Protein AF-0000000081711780 (afdb_homodimer)

Secondary structure (DSSP, 8-state):
-HHHHHHHHHHHHHHHHHHHHHHTTHHHHHHHHHHHHTTHHHHHHHH-S-EEHHHHHHHS---GGGHHHHHHHHHHHHHTTSEEEEE-STT--PEEEEE-HHHHTT-TT-TT--HHHHHHHTSHHHHGGGGGHHHHHHSS-SSHHHHHHSS-HHHHHHH-HHHHHHHHHHHHHHHHHHHHHHHHH-GGGGTT-SEEEEET-TT-HHHHHHHHH-TT-EEEEEE-HHHHTT---BTTEEEEE--TTT-----SEEEEES-GGGS-HHHHHHHHHHHHHHHHTS-SS-EEEEEEEEET---SSHHHHHHHHHHHHHHHHHHSS---EEHHHHHHHHHHTT--EEEEEEEETTEEEEEEE-/-HHHHHHHHHHHHHHHHHHHHHHTTHHHHHHHHHHHHTTHHHHHHHH-S-EEHHHHHHHS---GGGHHHHHHHHHHHHHTTSEEEEE-STT--PEEEEE-HHHHTT-TT-TT--HHHHHHHTSHHHHGGGGGHHHHHHSS-SSHHHHHHSS-HHHHHHH-HHHHHHHHHHHHHHHHHHHHHHHHH-HHHHTT-SEEEEET-TT-HHHHHHHHH-TT-EEEEEE-HHHHTT---BTTEEEEE--TTT-----SEEEEES-GGGS-HHHHHHHHHHHHHHHHTS-SS-EEEEEEEEET---SSHHHHHHHHHHHHHHHHHHSS---EEHHHHHHHHHHTT--EEEEEEEETTEEEEEEE-

Solvent-accessible surface area (backbone atoms only — not comparable to full-atom values): 36441 Å² total; per-residue (Å²): 110,69,65,58,50,52,49,48,47,50,50,52,36,51,22,50,50,53,51,50,36,43,53,47,29,33,52,55,21,42,50,53,51,30,39,58,72,61,39,49,62,47,53,35,54,72,62,77,44,64,34,39,58,72,58,51,55,71,70,39,89,52,27,79,90,40,55,80,52,50,59,59,57,48,50,51,37,35,72,74,50,40,30,43,78,39,80,59,58,91,91,50,95,53,51,10,34,36,68,30,76,41,36,48,36,51,23,84,83,35,89,51,19,38,43,45,33,52,53,35,60,67,29,65,87,59,48,55,17,54,79,33,43,48,58,33,39,51,45,88,53,85,21,13,28,21,64,65,72,73,40,48,52,69,59,44,35,73,75,30,66,66,55,35,50,40,47,48,46,12,54,37,22,49,29,46,40,50,44,55,44,40,56,70,75,43,42,72,77,58,59,82,37,57,25,35,30,28,45,66,32,53,90,22,46,47,46,51,52,46,28,68,76,32,72,76,26,36,26,32,26,31,21,46,49,81,61,40,55,90,62,79,60,58,97,38,34,42,65,46,61,46,47,58,81,77,51,45,77,70,22,18,25,36,36,32,59,74,44,62,41,51,34,34,70,71,56,36,26,50,36,45,35,28,47,50,59,12,18,71,73,23,79,89,63,37,33,38,39,34,39,40,54,43,49,92,62,73,85,64,76,47,62,64,46,49,49,34,52,48,47,50,27,51,48,20,44,40,48,29,60,14,39,67,36,34,63,69,55,48,50,50,44,46,45,72,33,63,35,72,46,71,49,80,46,74,77,56,56,69,25,22,41,32,41,35,31,101,109,67,65,60,50,51,50,49,48,50,50,52,36,49,22,49,50,54,52,49,34,44,55,48,31,34,53,54,20,41,49,52,51,31,40,57,72,61,39,48,62,48,54,35,54,71,61,76,44,66,35,38,57,70,59,50,55,71,70,40,88,50,26,77,90,42,56,81,53,50,60,61,56,49,50,50,38,35,72,74,51,40,28,43,78,40,81,61,56,93,89,50,96,54,50,9,34,36,68,30,77,41,36,48,34,52,23,83,83,37,90,50,20,40,42,45,31,50,54,37,60,67,29,65,86,58,47,54,19,54,78,34,42,49,58,31,41,50,44,88,53,86,22,13,29,22,64,65,71,75,40,48,52,68,58,44,33,74,74,29,66,67,56,34,49,40,46,49,46,13,54,38,23,49,28,46,40,50,42,55,46,38,58,71,74,43,42,73,78,58,58,81,36,56,24,35,30,27,45,66,31,54,89,23,46,45,46,50,54,46,29,69,75,32,72,75,26,36,23,33,27,30,21,46,50,82,61,38,55,90,62,77,59,56,97,37,32,40,67,45,61,44,48,59,81,76,50,47,78,71,20,18,26,37,37,33,58,72,44,61,42,52,34,36,70,70,56,37,27,51,36,46,34,28,48,51,58,12,18,72,71,22,81,90,61,36,33,38,38,34,38,40,53,43,50,92,60,75,88,62,74,47,62,62,46,50,49,34,51,49,47,51,26,52,48,20,43,39,48,28,61,14,39,68,35,35,62,69,55,46,49,51,44,44,46,72,34,64,34,72,45,72,48,81,45,74,78,55,58,69,24,21,41,34,42,35,31,101

Foldseek 3Di:
DVVVVVVVVVVVVVVVVVVVCVVCVVVLLVLVLVCLVQCQQVVLVVVVDQAWLVRSLVVTPDDPVCSVVVVVSVVSCCVVQQWPWDDDDPVDPIIGIHGGPVVLLCHPPPLLRLVLLSVLCPDCLNVVLVVCQVVVVVDDDLFSSCVRPVDAQVVCLVVDVVSVVSVLVNVLSNLLNLLVQCCVPPVVLCPPWQEEEEAQCFLPNNVVSCCVSPVSYQYEYEEACVRPPPRDADPRYYYDHDDLLVADAATQEYEAEPHQQQADLVSLLSSLLRQVVRNVVDDDRHKYKYKFAAAPPDPPPPPVLNVVQVVVQVSSRRRGNGGHHHPVSVVVSLVSSPFDDKDWACRRRRIIIMITHD/DVVVVVVVVVVVVVVVVVVVCVVCVVVLLVLVLVCLVQCQQVVLVVVVDQAWLVRSLVVTPDDPVCSVVVVVSVVSCCVVQQWDWDDDDPVDPIIGIHGDPVVLLCHPPPLLRLVLLSVLCPDCLNCVLVVCQVVVVVDDDLFSSCVRPVDAQVVCLVVDVVSVVSVLVNVLSNLLNLLVQCCVPPVVLCPPWQEEEEAQCFLCNNVVSCCVSPVSYQYEYEEACVRPPPRDADPRYYYDHDDLLVADAATQEYEAEPHQQQADLVSLLSSLLRQVVRNVVDDDRHKYKYKFAAAPPAPPPPPVLNVVQVVVQVSSRRRGNGGHHHPVSVVCSLVSSPFDDKDWACRRRRIIIMITHD

Nearest PDB structures (foldseek):
  6cig-assembly1_A  TM=9.370E-01  e=4.027E-40  Medicago sativa
  2qyo-assembly1_B  TM=8.401E-01  e=4.987E-39  unclassified
  1zg3-assembly1_A  TM=7.848E-01  e=2.239E-39  Medicago truncatula
  6i6k-assembly1_B  TM=8.991E-01  e=1.580E-31  Papaver somniferum
  8j3i-assembly1_A-2  TM=8.833E-01  e=1.928E-29  Coptis chinensis

Sequence (716 aa):
METQIEEYSAKLLQAQTHIWNHSLSFINSMSLKCAIDLGILDTIHKYAQPMPLSQLVNSLQIHPSKTNCIYRLMRILTHYGFLSQKNIIENESEVGYLITDSSALLLKENPLSVTPFLQAMLDPIMTKPWYQLPTWFKNDDVTSFNTTHGMTFWGYANNDPKLNNLFNDGMASDARLIASVVIEKCKGVFNNLASLVDVGGGTGTMAQTFAKSFPQLECTVFDLPHVVAGLQGSQNLNYVGGDMFKSIPPAEGILLKWILHDWNDEECVKILKNCKEAITSEGENRKVIIIDIVMGNEKGDSNESIETQLLFDMLMMALLTGKERNEKEWAKLIYSAGFSDYKITPVLGVRSLIEVFPMETQIEEYSAKLLQAQTHIWNHSLSFINSMSLKCAIDLGILDTIHKYAQPMPLSQLVNSLQIHPSKTNCIYRLMRILTHYGFLSQKNIIENESEVGYLITDSSALLLKENPLSVTPFLQAMLDPIMTKPWYQLPTWFKNDDVTSFNTTHGMTFWGYANNDPKLNNLFNDGMASDARLIASVVIEKCKGVFNNLASLVDVGGGTGTMAQTFAKSFPQLECTVFDLPHVVAGLQGSQNLNYVGGDMFKSIPPAEGILLKWILHDWNDEECVKILKNCKEAITSEGENRKVIIIDIVMGNEKGDSNESIETQLLFDMLMMALLTGKERNEKEWAKLIYSAGFSDYKITPVLGVRSLIEVFP

Organism: Abrus precatorius (NCBI:txid3816)

InterPro domains:
  IPR001077 O-methyltransferase, C-terminal domain [PF00891] (130-340)
  IPR012967 Caffeic acid 3-O-methyltransferase-like, dimerisation domain [PF08100] (20-108)
  IPR016461 O-methyltransferase-like [PIRSF005739] (7-358)
  IPR016461 O-methyltransferase-like [PS51683] (20-358)
  IPR016461 O-methyltransferase-like [PTHR11746] (13-343)
  IPR029063 S-adenosyl-L-methionine-dependent methyltransferase superfamily [G3DSA:3.40.50.150] (107-358)
  IPR029063 S-adenosyl-L-methionine-dependent methyltransferase superfamily [SSF53335] (111-356)
  IPR036388 Winged helix-like DNA-binding domain superfamily [G3DSA:1.10.10.10] (2-106)
  IPR036390 Winged helix DNA-binding domain superfamily [SSF46785] (8-110)

Radius of gyration: 28.45 Å; Cα contacts (8 Å, |Δi|>4): 1371; chains: 2; bounding box: 62×90×64 Å

Structure (mmCIF, N/CA/C/O backbone):
data_AF-0000000081711780-model_v1
#
loop_
_entity.id
_entity.type
_entity.pdbx_description
1 polymer 'isoflavone 7-O-methyltransferase'
#
loop_
_atom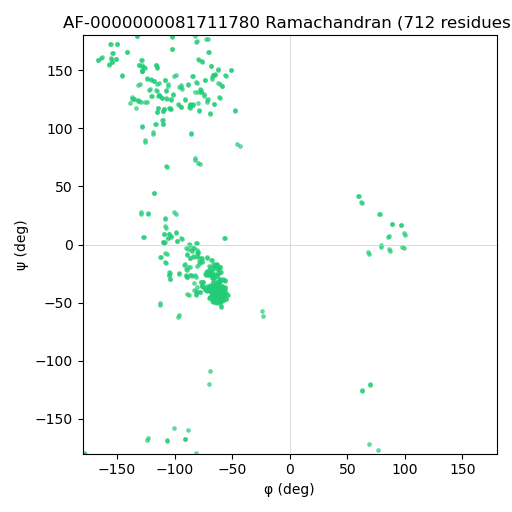_site.group_PDB
_atom_site.id
_atom_site.type_symbol
_atom_site.label_atom_id
_atom_site.label_alt_id
_atom_site.label_comp_id
_atom_site.label_asym_id
_atom_site.label_entity_id
_atom_site.label_seq_id
_atom_site.pdbx_PDB_ins_code
_atom_site.Cartn_x
_atom_site.Cartn_y
_atom_site.Cartn_z
_atom_site.occupancy
_atom_site.B_iso_or_equiv
_atom_site.auth_seq_id
_atom_site.auth_comp_id
_atom_site.auth_asym_id
_atom_site.auth_atom_id
_atom_site.pdbx_PDB_model_num
ATOM 1 N N . MET A 1 1 ? 20.875 -33.25 8.453 1 58.03 1 MET A N 1
ATOM 2 C CA . MET A 1 1 ? 20.875 -32.812 7.059 1 58.03 1 MET A CA 1
ATOM 3 C C . MET A 1 1 ? 19.469 -32.469 6.594 1 58.03 1 MET A C 1
ATOM 5 O O . MET A 1 1 ? 19.234 -31.375 6.055 1 58.03 1 MET A O 1
ATOM 9 N N . GLU A 1 2 ? 18.516 -33.312 6.938 1 63.09 2 GLU A N 1
ATOM 10 C CA . GLU A 1 2 ? 17.109 -33.094 6.594 1 63.09 2 GLU A CA 1
ATOM 11 C C . GLU A 1 2 ? 16.531 -31.891 7.336 1 63.09 2 GLU A C 1
ATOM 13 O O . GLU A 1 2 ? 15.797 -31.094 6.754 1 63.09 2 GLU A O 1
ATOM 18 N N . THR A 1 3 ? 16.953 -31.656 8.594 1 68.44 3 THR A N 1
ATOM 19 C CA . THR A 1 3 ? 16.438 -30.562 9.414 1 68.44 3 THR A CA 1
ATOM 20 C C . THR A 1 3 ? 16.922 -29.219 8.898 1 68.44 3 THR A C 1
ATOM 22 O O . THR A 1 3 ? 16.188 -28.234 8.883 1 68.44 3 THR A O 1
ATOM 25 N N . GLN A 1 4 ? 18.172 -29.266 8.43 1 74.44 4 GLN A N 1
ATOM 26 C CA . GLN A 1 4 ? 18.75 -28.031 7.914 1 74.44 4 GLN A CA 1
ATOM 27 C C . GLN A 1 4 ? 18.094 -27.625 6.598 1 74.44 4 GLN A C 1
ATOM 29 O O . GLN A 1 4 ? 17.859 -26.438 6.359 1 74.44 4 GLN A O 1
ATOM 34 N N . ILE A 1 5 ? 17.828 -28.625 5.867 1 73.94 5 ILE A N 1
ATOM 35 C CA . ILE A 1 5 ? 17.188 -28.375 4.578 1 73.94 5 ILE A CA 1
ATOM 36 C C . ILE A 1 5 ? 15.766 -27.859 4.801 1 73.94 5 ILE A C 1
ATOM 38 O O . ILE A 1 5 ? 15.336 -26.906 4.141 1 73.94 5 ILE A O 1
ATOM 42 N N . GLU A 1 6 ? 15.086 -28.438 5.746 1 77.94 6 GLU A N 1
ATOM 43 C CA . GLU A 1 6 ? 13.727 -28.016 6.066 1 77.94 6 GLU A CA 1
ATOM 44 C C . GLU A 1 6 ? 13.703 -26.578 6.578 1 77.94 6 GLU A C 1
ATOM 46 O O . GLU A 1 6 ? 12.805 -25.812 6.227 1 77.94 6 GLU A O 1
ATOM 51 N N . GLU A 1 7 ? 14.68 -26.344 7.309 1 83.81 7 GLU A N 1
ATOM 52 C CA . GLU A 1 7 ? 14.773 -24.984 7.859 1 83.81 7 GLU A CA 1
ATOM 53 C C . GLU A 1 7 ? 15.062 -23.969 6.766 1 83.81 7 GLU A C 1
ATOM 55 O O . GLU A 1 7 ? 14.516 -22.859 6.785 1 83.81 7 GLU A O 1
ATOM 60 N N . TYR A 1 8 ? 15.859 -24.422 5.844 1 87.88 8 TYR A N 1
ATOM 61 C CA . TYR A 1 8 ? 16.219 -23.531 4.75 1 87.88 8 TYR A CA 1
ATOM 62 C C . TYR A 1 8 ? 15 -23.219 3.885 1 87.88 8 TYR A C 1
ATOM 64 O O . TYR A 1 8 ? 14.734 -22.062 3.568 1 87.88 8 TYR A O 1
ATOM 72 N N . SER A 1 9 ? 14.25 -24.219 3.564 1 89.88 9 SER A N 1
ATOM 73 C CA . SER A 1 9 ? 13.055 -24.031 2.75 1 89.88 9 SER A CA 1
ATOM 74 C C . SER A 1 9 ? 12.031 -23.172 3.463 1 89.88 9 SER A C 1
ATOM 76 O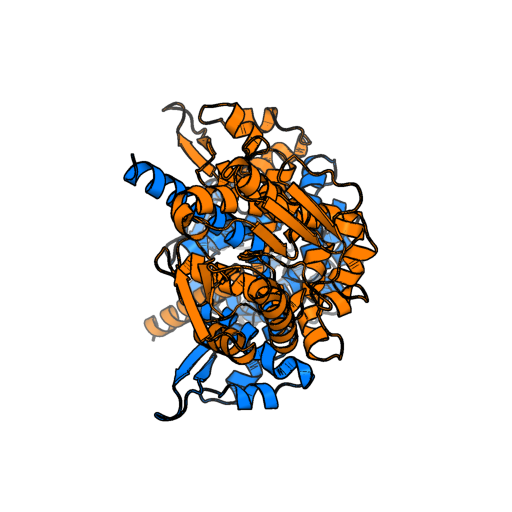 O . SER A 1 9 ? 11.375 -22.328 2.836 1 89.88 9 SER A O 1
ATOM 78 N N . ALA A 1 10 ? 11.953 -23.406 4.699 1 89.38 10 ALA A N 1
ATOM 79 C CA . ALA A 1 10 ? 11.008 -22.609 5.488 1 89.38 10 ALA A CA 1
ATOM 80 C C . ALA A 1 10 ? 11.398 -21.141 5.48 1 89.38 10 ALA A C 1
ATOM 82 O O . ALA A 1 10 ? 10.539 -20.266 5.371 1 89.38 10 ALA A O 1
ATOM 83 N N . LYS A 1 11 ? 12.664 -20.906 5.578 1 91.25 11 LYS A N 1
ATOM 84 C CA . LYS A 1 11 ? 13.164 -19.547 5.566 1 91.25 11 LYS A CA 1
ATOM 85 C C . LYS A 1 11 ? 12.938 -18.891 4.207 1 91.25 11 LYS A C 1
ATOM 87 O O . LYS A 1 11 ? 12.586 -17.703 4.133 1 91.25 11 LYS A O 1
ATOM 92 N N . LEU A 1 12 ? 13.109 -19.641 3.158 1 93.19 12 LEU A N 1
ATOM 93 C CA . LEU A 1 12 ? 12.891 -19.141 1.805 1 93.19 12 LEU A CA 1
ATOM 94 C C . LEU A 1 12 ? 11.43 -18.75 1.601 1 93.19 12 LEU A C 1
ATOM 96 O O . LEU A 1 12 ? 11.133 -17.688 1.048 1 93.19 12 LEU A O 1
ATOM 100 N N . LEU A 1 13 ? 10.586 -19.609 2.072 1 93.5 13 LEU A N 1
ATOM 101 C CA . LEU A 1 13 ? 9.156 -19.375 1.898 1 93.5 13 LEU A CA 1
ATOM 102 C C . LEU A 1 13 ? 8.695 -18.188 2.732 1 93.5 13 LEU A C 1
ATOM 104 O O . LEU A 1 13 ? 7.859 -17.406 2.283 1 93.5 13 LEU A O 1
ATOM 108 N N . GLN A 1 14 ? 9.242 -18.109 3.885 1 93.62 14 GLN A N 1
ATOM 109 C CA . GLN A 1 14 ? 8.922 -16.969 4.73 1 93.62 14 GLN A CA 1
ATOM 110 C C . GLN A 1 14 ? 9.398 -15.664 4.098 1 93.62 14 GLN A C 1
ATOM 112 O O . GLN A 1 14 ? 8.688 -14.656 4.121 1 93.62 14 GLN A O 1
ATOM 117 N N . ALA A 1 15 ? 10.594 -15.656 3.561 1 95.75 15 ALA A N 1
ATOM 118 C CA . ALA A 1 15 ? 11.141 -14.492 2.883 1 95.75 15 ALA A CA 1
ATOM 119 C C . ALA A 1 15 ? 10.281 -14.094 1.685 1 95.75 15 ALA A C 1
ATOM 121 O O . ALA A 1 15 ? 10 -12.914 1.48 1 95.75 15 ALA A O 1
ATOM 122 N N . GLN A 1 16 ? 9.891 -15.062 0.944 1 96 16 GLN A N 1
ATOM 123 C CA . GLN A 1 16 ? 9.039 -14.797 -0.214 1 96 16 GLN A CA 1
ATOM 124 C C . GLN A 1 16 ? 7.711 -14.188 0.208 1 96 16 GLN A C 1
ATOM 126 O O . GLN A 1 16 ? 7.242 -13.219 -0.404 1 96 16 GLN A O 1
ATOM 131 N N . THR A 1 17 ? 7.109 -14.742 1.25 1 95.5 17 THR A N 1
ATOM 132 C CA . THR A 1 17 ? 5.848 -14.227 1.761 1 95.5 17 THR A CA 1
ATOM 133 C C . THR A 1 17 ? 6 -12.766 2.193 1 95.5 17 THR A C 1
ATOM 135 O O . THR A 1 17 ? 5.145 -11.93 1.89 1 95.5 17 THR A O 1
ATOM 138 N N . HIS A 1 18 ? 7.059 -12.492 2.861 1 97 18 HIS A N 1
ATOM 139 C CA . HIS A 1 18 ? 7.348 -11.133 3.316 1 97 18 HIS A CA 1
ATOM 140 C C . HIS A 1 18 ? 7.441 -10.172 2.141 1 97 18 HIS A C 1
ATOM 142 O O . HIS A 1 18 ? 6.859 -9.086 2.18 1 97 18 HIS A O 1
ATOM 148 N N . ILE A 1 19 ? 8.109 -10.547 1.086 1 97.62 19 ILE A N 1
ATOM 149 C CA . ILE A 1 19 ? 8.289 -9.711 -0.098 1 97.62 19 ILE A CA 1
ATOM 150 C C . ILE A 1 19 ? 6.945 -9.492 -0.785 1 97.62 19 ILE A C 1
ATOM 152 O O . ILE A 1 19 ? 6.602 -8.367 -1.144 1 97.62 19 ILE A O 1
ATOM 156 N N . TRP A 1 20 ? 6.148 -10.57 -0.91 1 97.12 20 TRP A N 1
ATOM 157 C CA . TRP A 1 20 ? 4.844 -10.453 -1.551 1 97.12 20 TRP A CA 1
ATOM 158 C C . TRP A 1 20 ? 3.928 -9.531 -0.759 1 97.12 20 TRP A C 1
ATOM 160 O O . TRP A 1 20 ? 3.238 -8.688 -1.338 1 97.12 20 TRP A O 1
ATOM 170 N N . ASN A 1 21 ? 3.967 -9.711 0.53 1 97.25 21 ASN A N 1
ATOM 171 C CA . ASN A 1 21 ? 3.119 -8.906 1.399 1 97.25 21 ASN A CA 1
ATOM 172 C C . ASN A 1 21 ? 3.387 -7.414 1.216 1 97.25 21 ASN A C 1
ATOM 174 O O . ASN A 1 21 ? 2.457 -6.633 1.014 1 97.25 21 ASN A O 1
ATOM 178 N N . HIS A 1 22 ? 4.613 -7.027 1.217 1 97.44 22 HIS A N 1
ATOM 179 C CA . HIS A 1 22 ? 4.977 -5.617 1.123 1 97.44 22 HIS A CA 1
ATOM 180 C C . HIS A 1 22 ? 4.84 -5.105 -0.307 1 97.44 22 HIS A C 1
ATOM 182 O O . HIS A 1 22 ? 4.473 -3.949 -0.523 1 97.44 22 HIS A O 1
ATOM 188 N N . SER A 1 23 ? 5.074 -5.949 -1.299 1 97.62 23 SER A N 1
ATOM 189 C CA . SER A 1 23 ? 4.891 -5.562 -2.693 1 97.62 23 SER A CA 1
ATOM 190 C C . SER A 1 23 ? 3.426 -5.281 -3.002 1 97.62 23 SER A C 1
ATOM 192 O O . SER A 1 23 ? 3.107 -4.34 -3.734 1 97.62 23 SER A O 1
ATOM 194 N N . LEU A 1 24 ? 2.533 -6.078 -2.385 1 98.19 24 LEU A N 1
ATOM 195 C CA . LEU A 1 24 ? 1.116 -6 -2.723 1 98.19 24 LEU A CA 1
ATOM 196 C C . LEU A 1 24 ? 0.361 -5.148 -1.706 1 98.19 24 LEU A C 1
ATOM 198 O O . LEU A 1 24 ? -0.865 -5.035 -1.775 1 98.19 24 LEU A O 1
ATOM 202 N N . SER A 1 25 ? 1.078 -4.457 -0.833 1 97.38 25 SER A N 1
ATOM 203 C CA . SER A 1 25 ? 0.438 -3.695 0.236 1 97.38 25 SER A CA 1
ATOM 204 C C . SER A 1 25 ? -0.374 -2.531 -0.323 1 97.38 25 SER A C 1
ATOM 206 O O . SER A 1 25 ? -1.298 -2.043 0.331 1 97.38 25 SER A O 1
ATOM 208 N N . PHE A 1 26 ? -0.079 -2.088 -1.583 1 98.12 26 PHE A N 1
ATOM 209 C CA . PHE A 1 26 ? -0.833 -0.998 -2.191 1 98.12 26 PHE A CA 1
ATOM 210 C C . PHE A 1 26 ? -2.297 -1.384 -2.367 1 98.12 26 PHE A C 1
ATOM 212 O O . PHE A 1 26 ? -3.172 -0.517 -2.41 1 98.12 26 PHE A O 1
ATOM 219 N N . ILE A 1 27 ? -2.619 -2.648 -2.387 1 98.5 27 ILE A N 1
ATOM 220 C CA . ILE A 1 27 ? -3.979 -3.15 -2.559 1 98.5 27 ILE A CA 1
ATOM 221 C C . ILE A 1 27 ? -4.828 -2.768 -1.351 1 98.5 27 ILE A C 1
ATOM 223 O O . ILE A 1 27 ? -6.02 -2.473 -1.488 1 98.5 27 ILE A O 1
ATOM 227 N N . ASN A 1 28 ? -4.184 -2.703 -0.188 1 97.44 28 ASN A N 1
ATOM 228 C CA . ASN A 1 28 ? -4.887 -2.281 1.019 1 97.44 28 ASN A CA 1
ATOM 229 C C . ASN A 1 28 ? -5.434 -0.863 0.883 1 97.44 28 ASN A C 1
ATOM 231 O O . ASN A 1 28 ? -6.609 -0.618 1.146 1 97.44 28 ASN A O 1
ATOM 235 N N . SER A 1 29 ? -4.59 0.066 0.435 1 98.31 29 SER A N 1
ATOM 236 C CA . SER A 1 29 ? -4.996 1.454 0.241 1 98.31 29 SER A CA 1
ATOM 237 C C . SER A 1 29 ? -6.145 1.561 -0.757 1 98.31 29 SER A C 1
ATOM 239 O O . SER A 1 29 ? -7.129 2.258 -0.506 1 98.31 29 SER A O 1
ATOM 241 N N . MET A 1 30 ? -6.035 0.807 -1.811 1 98.25 30 MET A N 1
ATOM 242 C CA . MET A 1 30 ? -7.008 0.903 -2.895 1 98.25 30 MET A CA 1
ATOM 243 C C . MET A 1 30 ? -8.32 0.232 -2.506 1 98.25 30 MET A C 1
ATOM 245 O O . MET A 1 30 ? -9.398 0.672 -2.922 1 98.25 30 MET A O 1
ATOM 249 N N . SER A 1 31 ? -8.219 -0.826 -1.689 1 98.19 31 SER A N 1
ATOM 250 C CA . SER A 1 31 ? -9.422 -1.491 -1.202 1 98.19 31 SER A CA 1
ATOM 251 C C . SER A 1 31 ? -10.211 -0.587 -0.263 1 98.19 31 SER A C 1
ATOM 253 O O . SER A 1 31 ? -11.438 -0.525 -0.34 1 98.19 31 SER A O 1
ATOM 255 N N . LEU A 1 32 ? -9.508 0.085 0.59 1 98.25 32 LEU A N 1
ATOM 256 C CA . LEU A 1 32 ? -10.148 1.024 1.504 1 98.25 32 LEU A CA 1
ATOM 257 C C . LEU A 1 32 ? -10.836 2.148 0.735 1 98.25 32 LEU A C 1
ATOM 259 O O . LEU A 1 32 ? -11.984 2.49 1.02 1 98.25 32 LEU A O 1
ATOM 263 N N . LYS A 1 33 ? -10.148 2.676 -0.232 1 97.94 33 LYS A N 1
ATOM 264 C CA . LYS A 1 33 ? -10.719 3.721 -1.073 1 97.94 33 LYS A CA 1
ATOM 265 C C . LYS A 1 33 ? -11.984 3.229 -1.774 1 97.94 33 LYS A C 1
ATOM 267 O O . LYS A 1 33 ? -12.984 3.949 -1.847 1 97.94 33 LYS A O 1
ATOM 272 N N . CYS A 1 34 ? -11.938 2.043 -2.266 1 97.94 34 CYS A N 1
ATOM 273 C CA . CYS A 1 34 ? -13.078 1.463 -2.965 1 97.94 34 CYS A CA 1
ATOM 274 C C . CYS A 1 34 ? -14.289 1.356 -2.043 1 97.94 34 CYS A C 1
ATOM 276 O O . CYS A 1 34 ? -15.406 1.688 -2.438 1 97.94 34 CYS A O 1
ATOM 278 N N . ALA A 1 35 ? -14.078 0.896 -0.816 1 97.81 35 ALA A N 1
ATOM 279 C CA . ALA A 1 35 ? -15.156 0.734 0.152 1 97.81 35 ALA A CA 1
ATOM 280 C C . ALA A 1 35 ? -15.844 2.066 0.437 1 97.81 35 ALA A C 1
ATOM 282 O O . ALA A 1 35 ? -17.078 2.129 0.537 1 97.81 35 ALA A O 1
ATOM 283 N N . ILE A 1 36 ? -15.055 3.086 0.511 1 97.06 36 ILE A N 1
ATOM 284 C CA . ILE A 1 36 ? -15.57 4.426 0.78 1 97.06 36 ILE A CA 1
ATOM 285 C C . ILE A 1 36 ? -16.359 4.922 -0.424 1 97.06 36 ILE A C 1
ATOM 287 O O . ILE A 1 36 ? -17.484 5.422 -0.273 1 97.06 36 ILE A O 1
ATOM 291 N N . ASP A 1 37 ? -15.812 4.734 -1.602 1 96.69 37 ASP A N 1
ATOM 292 C CA . ASP A 1 37 ? -16.438 5.234 -2.826 1 96.69 37 ASP A CA 1
ATOM 293 C C . ASP A 1 37 ? -17.75 4.504 -3.111 1 96.69 37 ASP A C 1
ATOM 295 O O . ASP A 1 37 ? -18.672 5.078 -3.695 1 96.69 37 ASP A O 1
ATOM 299 N N . LEU A 1 38 ? -17.875 3.27 -2.641 1 97.31 38 LEU A N 1
ATOM 300 C CA . LEU A 1 38 ? -19.094 2.484 -2.855 1 97.31 38 LEU A CA 1
ATOM 301 C C . LEU A 1 38 ? -20.125 2.77 -1.771 1 97.31 38 LEU A C 1
ATOM 303 O O . LEU A 1 38 ? -21.25 2.299 -1.849 1 97.31 38 LEU A O 1
ATOM 307 N N . GLY A 1 39 ? -19.703 3.473 -0.694 1 97.19 39 GLY A N 1
ATOM 308 C CA . GLY A 1 39 ? -20.609 3.801 0.394 1 97.19 39 GLY A CA 1
ATOM 309 C C . GLY A 1 39 ? -20.859 2.637 1.333 1 97.19 39 GLY A C 1
ATOM 310 O O . GLY A 1 39 ? -21.891 2.586 2.006 1 97.19 39 GLY A O 1
ATOM 311 N N . ILE A 1 40 ? -19.953 1.724 1.438 1 97.88 40 ILE A N 1
ATOM 312 C CA . ILE A 1 40 ? -20.125 0.498 2.209 1 97.88 40 ILE A CA 1
ATOM 313 C C . ILE A 1 40 ? -20.219 0.833 3.695 1 97.88 40 ILE A C 1
ATOM 315 O O . ILE A 1 40 ? -21.141 0.388 4.379 1 97.88 40 ILE A O 1
ATOM 319 N N . LEU A 1 41 ? -19.297 1.628 4.199 1 97.88 41 LEU A N 1
ATOM 320 C CA . LEU A 1 41 ? -19.266 1.947 5.621 1 97.88 41 LEU A CA 1
ATOM 321 C C . LEU A 1 41 ? -20.516 2.705 6.043 1 97.88 41 LEU A C 1
ATOM 323 O O . LEU A 1 41 ? -21.109 2.406 7.082 1 97.88 41 LEU A O 1
ATOM 327 N N . ASP A 1 42 ? -20.938 3.639 5.188 1 98 42 ASP A N 1
ATOM 328 C CA . ASP A 1 42 ? -22.156 4.41 5.477 1 98 42 ASP A CA 1
ATOM 329 C C . ASP A 1 42 ? -23.375 3.508 5.512 1 98 42 ASP A C 1
ATOM 331 O O . ASP A 1 42 ? -24.25 3.664 6.375 1 98 42 ASP A O 1
ATOM 335 N N . THR A 1 43 ? -23.453 2.609 4.562 1 98 43 THR A N 1
ATOM 336 C CA . THR A 1 43 ? -24.594 1.692 4.465 1 98 43 THR A CA 1
ATOM 337 C C . THR A 1 43 ? -24.672 0.805 5.703 1 98 43 THR A C 1
ATOM 339 O O . THR A 1 43 ? -25.75 0.627 6.27 1 98 43 THR A O 1
ATOM 342 N N . ILE A 1 44 ? -23.578 0.284 6.125 1 97.69 44 ILE A N 1
ATOM 343 C CA . ILE A 1 44 ? -23.531 -0.586 7.297 1 97.69 44 ILE A CA 1
ATOM 344 C C . ILE A 1 44 ? -23.922 0.205 8.539 1 97.69 44 ILE A C 1
ATOM 346 O O . ILE A 1 44 ? -24.688 -0.276 9.375 1 97.69 44 ILE A O 1
ATOM 350 N N . HIS A 1 45 ? -23.375 1.395 8.656 1 97.06 45 HIS A N 1
ATOM 351 C CA . HIS A 1 45 ? -23.672 2.23 9.812 1 97.06 45 HIS A CA 1
ATOM 352 C C . HIS A 1 45 ? -25.156 2.537 9.922 1 97.06 45 HIS A C 1
ATOM 354 O O . HIS A 1 45 ? -25.719 2.516 11.016 1 97.06 45 HIS A O 1
ATOM 360 N N . LYS A 1 46 ? -25.781 2.807 8.844 1 96.38 46 LYS A N 1
ATOM 361 C CA . LYS A 1 46 ? -27.203 3.174 8.805 1 96.38 46 LYS A CA 1
ATOM 362 C C . LYS A 1 46 ? -28.078 1.997 9.203 1 96.38 46 LYS A C 1
ATOM 364 O O . LYS A 1 46 ? -29.172 2.189 9.758 1 96.38 46 LYS A O 1
ATOM 369 N N . TYR A 1 47 ? -27.656 0.82 8.977 1 94.75 47 TYR A N 1
ATOM 370 C CA . TYR A 1 47 ? -28.406 -0.376 9.32 1 94.75 47 TYR A CA 1
ATOM 371 C C . TYR A 1 47 ? -28.5 -0.556 10.828 1 94.75 47 TYR A C 1
ATOM 373 O O . TYR A 1 47 ? -29.406 -1.223 11.328 1 94.75 47 TYR A O 1
ATOM 381 N N . ALA A 1 48 ? -27.594 -0.023 11.711 1 88.31 48 ALA A N 1
ATOM 382 C CA . ALA A 1 48 ? -27.594 0.117 13.164 1 88.31 48 ALA A CA 1
ATOM 383 C C . ALA A 1 48 ? -27.484 -1.243 13.844 1 88.31 48 ALA A C 1
ATOM 385 O O . ALA A 1 48 ? -27.453 -1.327 15.078 1 88.31 48 ALA A O 1
ATOM 386 N N . GLN A 1 49 ? -27.531 -2.334 13.18 1 92.75 49 GLN A N 1
ATOM 387 C CA . GLN A 1 49 ? -27.281 -3.697 13.633 1 92.75 49 GLN A CA 1
ATOM 388 C C . GLN A 1 49 ? -26.297 -4.414 12.719 1 92.75 49 GLN A C 1
ATOM 390 O O . GLN A 1 49 ? -25.984 -3.926 11.633 1 92.75 49 GLN A O 1
ATOM 395 N N . PRO A 1 50 ? -25.688 -5.469 13.289 1 95.12 50 PRO A N 1
ATOM 396 C CA . PRO A 1 50 ? -24.844 -6.219 12.352 1 95.12 50 PRO A CA 1
ATOM 397 C C . PRO A 1 50 ? -25.562 -6.523 11.039 1 95.12 50 PRO A C 1
ATOM 399 O O . PRO A 1 50 ? -26.594 -7.211 11.031 1 95.12 50 PRO A O 1
ATOM 402 N N . MET A 1 51 ? -25.094 -5.984 10 1 96.19 51 MET A N 1
ATOM 403 C CA . MET A 1 51 ? -25.75 -6.082 8.703 1 96.19 51 MET A CA 1
ATOM 404 C C . MET A 1 51 ? -25.328 -7.348 7.965 1 96.19 51 MET A C 1
ATOM 406 O O . MET A 1 51 ? -24.141 -7.547 7.695 1 96.19 51 MET A O 1
ATOM 410 N N . PRO A 1 52 ? -26.266 -8.203 7.645 1 95.31 52 PRO A N 1
ATOM 411 C CA . PRO A 1 52 ? -25.906 -9.375 6.848 1 95.31 52 PRO A CA 1
ATOM 412 C C . PRO A 1 52 ? -25.375 -9.008 5.465 1 95.31 52 PRO A C 1
ATOM 414 O O . PRO A 1 52 ? -25.797 -8.008 4.879 1 95.31 52 PRO A O 1
ATOM 417 N N . LEU A 1 53 ? -24.5 -9.859 4.93 1 93.81 53 LEU A N 1
ATOM 418 C CA . LEU A 1 53 ? -23.891 -9.625 3.625 1 93.81 53 LEU A CA 1
ATOM 419 C C . LEU A 1 53 ? -24.969 -9.477 2.549 1 93.81 53 LEU A C 1
ATOM 421 O O . LEU A 1 53 ? -24.859 -8.609 1.678 1 93.81 53 LEU A O 1
ATOM 425 N N . SER A 1 54 ? -25.953 -10.32 2.607 1 93.12 54 SER A N 1
ATOM 426 C CA . SER A 1 54 ? -27.016 -10.281 1.608 1 93.12 54 SER A CA 1
ATOM 427 C C . SER A 1 54 ? -27.719 -8.93 1.606 1 93.12 54 SER A C 1
ATOM 429 O O . SER A 1 54 ? -28.031 -8.383 0.544 1 93.12 54 SER A O 1
ATOM 431 N N . GLN A 1 55 ? -27.953 -8.352 2.793 1 94.88 55 GLN A N 1
ATOM 432 C CA . GLN A 1 55 ? -28.609 -7.051 2.906 1 94.88 55 GLN A CA 1
ATOM 433 C C . GLN A 1 55 ? -27.688 -5.938 2.402 1 94.88 55 GLN A C 1
ATOM 435 O O . GLN A 1 55 ? -28.141 -4.992 1.759 1 94.88 55 GLN A O 1
ATOM 440 N N . LEU A 1 56 ? -26.438 -6.062 2.699 1 96.06 56 LEU A N 1
ATOM 441 C CA . LEU A 1 56 ? -25.469 -5.082 2.225 1 96.06 56 LEU A CA 1
ATOM 442 C C . LEU A 1 56 ? -25.453 -5.023 0.701 1 96.06 56 LEU A C 1
ATOM 444 O O . LEU A 1 56 ? -25.562 -3.947 0.114 1 96.06 56 LEU A O 1
ATOM 448 N N . VAL A 1 57 ? -25.359 -6.188 0.083 1 94.94 57 VAL A N 1
ATOM 449 C CA . VAL A 1 57 ? -25.281 -6.301 -1.37 1 94.94 57 VAL A CA 1
ATOM 450 C C . VAL A 1 57 ? -26.547 -5.695 -2.004 1 94.94 57 VAL A C 1
ATOM 452 O O . VAL A 1 57 ? -26.453 -4.977 -3.002 1 94.94 57 VAL A O 1
ATOM 455 N N . ASN A 1 58 ? -27.609 -5.895 -1.413 1 95.06 58 ASN A N 1
ATOM 456 C CA . ASN A 1 58 ? -28.891 -5.395 -1.928 1 95.06 58 ASN A CA 1
ATOM 457 C C . ASN A 1 58 ? -28.984 -3.879 -1.79 1 95.06 58 ASN A C 1
ATOM 459 O O . ASN A 1 58 ? -29.719 -3.229 -2.547 1 95.06 58 ASN A O 1
ATOM 463 N N . SER A 1 59 ? -28.281 -3.354 -0.85 1 96.06 59 SER A N 1
ATOM 464 C CA . SER A 1 59 ? -28.375 -1.928 -0.558 1 96.06 59 SER A CA 1
ATOM 465 C C . SER A 1 59 ? -27.422 -1.121 -1.426 1 96.06 59 SER A C 1
ATOM 467 O O . SER A 1 59 ? -27.578 0.093 -1.569 1 96.06 59 SER A O 1
ATOM 469 N N . LEU A 1 60 ? -26.422 -1.847 -1.964 1 95.69 60 LEU A N 1
ATOM 470 C CA . LEU A 1 60 ? -25.406 -1.157 -2.752 1 95.69 60 LEU A CA 1
ATOM 471 C C . LEU A 1 60 ? -25.812 -1.065 -4.215 1 95.69 60 LEU A C 1
ATOM 473 O O . LEU A 1 60 ? -26.469 -1.974 -4.738 1 95.69 60 LEU A O 1
ATOM 477 N N . GLN A 1 61 ? -25.641 0.004 -4.855 1 92.94 61 GLN A N 1
ATOM 478 C CA . GLN A 1 61 ? -25.891 0.158 -6.285 1 92.94 61 GLN A CA 1
ATOM 479 C C . GLN A 1 61 ? -24.75 -0.431 -7.105 1 92.94 61 GLN A C 1
ATOM 481 O O . GLN A 1 61 ? -24 0.304 -7.754 1 92.94 61 GLN A O 1
ATOM 486 N N . ILE A 1 62 ? -24.641 -1.749 -7.066 1 96.12 62 ILE A N 1
ATOM 487 C CA . ILE A 1 62 ? -23.594 -2.412 -7.828 1 96.12 62 ILE A CA 1
ATOM 488 C C . ILE A 1 62 ? -24.203 -3.301 -8.906 1 96.12 62 ILE A C 1
ATOM 490 O O . ILE A 1 62 ? -25.391 -3.639 -8.828 1 96.12 62 ILE A O 1
ATOM 494 N N . HIS A 1 63 ? -23.469 -3.533 -9.953 1 96.44 63 HIS A N 1
ATOM 495 C CA . HIS A 1 63 ? -23.922 -4.426 -11.008 1 96.44 63 HIS A CA 1
ATOM 496 C C . HIS A 1 63 ? -24.156 -5.836 -10.484 1 96.44 63 HIS A C 1
ATOM 498 O O . HIS A 1 63 ? -23.375 -6.348 -9.688 1 96.44 63 HIS A O 1
ATOM 504 N N . PRO A 1 64 ? -25.172 -6.492 -10.859 1 94.81 64 PRO A N 1
ATOM 505 C CA . PRO A 1 64 ? -25.547 -7.809 -10.336 1 94.81 64 PRO A CA 1
ATOM 506 C C . PRO A 1 64 ? -24.438 -8.844 -10.492 1 94.81 64 PRO A C 1
ATOM 508 O O . PRO A 1 64 ? -24.281 -9.719 -9.641 1 94.81 64 PRO A O 1
ATOM 511 N N . SER A 1 65 ? -23.672 -8.719 -11.5 1 94.12 65 SER A N 1
ATOM 512 C CA . SER A 1 65 ? -22.625 -9.703 -11.766 1 94.12 65 SER A CA 1
ATOM 513 C C . SER A 1 65 ? -21.484 -9.586 -10.75 1 94.12 65 SER A C 1
ATOM 515 O O . SER A 1 65 ? -20.625 -10.469 -10.664 1 94.12 65 SER A O 1
ATOM 517 N N . LYS A 1 66 ? -21.484 -8.484 -9.922 1 95.44 66 LYS A N 1
ATOM 518 C CA . LYS A 1 66 ? -20.375 -8.242 -9.008 1 95.44 66 LYS A CA 1
ATOM 519 C C . LYS A 1 66 ? -20.766 -8.547 -7.566 1 95.44 66 LYS A C 1
ATOM 521 O O . LYS A 1 66 ? -19.969 -8.383 -6.648 1 95.44 66 LYS A O 1
ATOM 526 N N . THR A 1 67 ? -21.922 -9.055 -7.387 1 93.19 67 THR A N 1
ATOM 527 C CA . THR A 1 67 ? -22.453 -9.281 -6.043 1 93.19 67 THR A CA 1
ATOM 528 C C . THR A 1 67 ? -21.531 -10.211 -5.254 1 93.19 67 THR A C 1
ATOM 530 O O . THR A 1 67 ? -21.281 -9.977 -4.07 1 93.19 67 THR A O 1
ATOM 533 N N . ASN A 1 68 ? -20.938 -11.172 -5.934 1 90.81 68 ASN A N 1
ATOM 534 C CA . ASN A 1 68 ? -20.125 -12.172 -5.262 1 90.81 68 ASN A CA 1
ATOM 535 C C . ASN A 1 68 ? -18.719 -11.633 -4.953 1 90.81 68 ASN A C 1
ATOM 537 O O . ASN A 1 68 ? -17.953 -12.258 -4.227 1 90.81 68 ASN A O 1
ATOM 541 N N . CYS A 1 69 ? -18.453 -10.469 -5.461 1 96.06 69 CYS A N 1
ATOM 542 C CA . CYS A 1 69 ? -17.125 -9.883 -5.25 1 96.06 69 CYS A CA 1
ATOM 543 C C . CYS A 1 69 ? -17.094 -9.023 -3.994 1 96.06 69 CYS A C 1
ATOM 545 O O . CYS A 1 69 ? -16.031 -8.742 -3.453 1 96.06 69 CYS A O 1
ATOM 547 N N . ILE A 1 70 ? -18.266 -8.633 -3.482 1 96.38 70 ILE A N 1
ATOM 548 C CA . ILE A 1 70 ? -18.359 -7.75 -2.324 1 96.38 70 ILE A CA 1
ATOM 549 C C . ILE A 1 70 ? -17.781 -8.453 -1.093 1 96.38 70 ILE A C 1
ATOM 551 O O . ILE A 1 70 ? -17.062 -7.848 -0.303 1 96.38 70 ILE A O 1
ATOM 555 N N . TYR A 1 71 ? -18.062 -9.719 -1.001 1 95.25 71 TYR A N 1
ATOM 556 C CA . TYR A 1 71 ? -17.578 -10.484 0.147 1 95.25 71 TYR A CA 1
ATOM 557 C C . TYR A 1 71 ? -16.062 -10.414 0.254 1 95.25 71 TYR A C 1
ATOM 559 O O . TYR A 1 71 ? -15.516 -10.359 1.356 1 95.25 71 TYR A O 1
ATOM 567 N N . ARG A 1 72 ? -15.352 -10.43 -0.858 1 96.69 72 ARG A N 1
ATOM 568 C CA . ARG A 1 72 ? -13.891 -10.406 -0.895 1 96.69 72 ARG A CA 1
ATOM 569 C C . ARG A 1 72 ? -13.352 -9.062 -0.419 1 96.69 72 ARG A C 1
ATOM 571 O O . ARG A 1 72 ? -12.352 -9.008 0.3 1 96.69 72 ARG A O 1
ATOM 578 N N . LEU A 1 73 ? -14.031 -7.984 -0.828 1 97.38 73 LEU A N 1
ATOM 579 C CA . LEU A 1 73 ? -13.711 -6.656 -0.312 1 97.38 73 LEU A CA 1
ATOM 580 C C . LEU A 1 73 ? -13.961 -6.582 1.19 1 97.38 73 LEU A C 1
ATOM 582 O O . LEU A 1 73 ? -13.141 -6.043 1.935 1 97.38 73 LEU A O 1
ATOM 586 N N . MET A 1 74 ? -15.047 -7.223 1.656 1 97.06 74 MET A N 1
ATOM 587 C CA . MET A 1 74 ? -15.406 -7.203 3.07 1 97.06 74 MET A CA 1
ATOM 588 C C . MET A 1 74 ? -14.375 -7.953 3.904 1 97.06 74 MET A C 1
ATOM 590 O O . MET A 1 74 ? -14.047 -7.539 5.02 1 97.06 74 MET A O 1
ATOM 594 N N . ARG A 1 75 ? -13.828 -9.016 3.365 1 95.69 75 ARG A N 1
ATOM 595 C CA . ARG A 1 75 ? -12.852 -9.82 4.086 1 95.69 75 ARG A CA 1
ATOM 596 C C . ARG A 1 75 ? -11.586 -9.016 4.371 1 95.69 75 ARG A C 1
ATOM 598 O O . ARG A 1 75 ? -11.047 -9.07 5.48 1 95.69 75 ARG A O 1
ATOM 605 N N . ILE A 1 76 ? -11.109 -8.297 3.385 1 96.38 76 ILE A N 1
ATOM 606 C CA . ILE A 1 76 ? -9.875 -7.547 3.564 1 96.38 76 ILE A CA 1
ATOM 607 C C . ILE A 1 76 ? -10.117 -6.383 4.523 1 96.38 76 ILE A C 1
ATOM 609 O O . ILE A 1 76 ? -9.258 -6.066 5.352 1 96.38 76 ILE A O 1
ATOM 613 N N . LEU A 1 77 ? -11.289 -5.715 4.457 1 97.88 77 LEU A N 1
ATOM 614 C CA . LEU A 1 77 ? -11.625 -4.621 5.363 1 97.88 77 LEU A CA 1
ATOM 615 C C . LEU A 1 77 ? -11.734 -5.117 6.801 1 97.88 77 LEU A C 1
ATOM 617 O O . LEU A 1 77 ? -11.359 -4.406 7.738 1 97.88 77 LEU A O 1
ATOM 621 N N . THR A 1 78 ? -12.273 -6.344 6.938 1 97.12 78 THR A N 1
ATOM 622 C CA . THR A 1 78 ? -12.367 -6.961 8.258 1 97.12 78 THR A CA 1
ATOM 623 C C . THR A 1 78 ? -10.984 -7.281 8.805 1 97.12 78 THR A C 1
ATOM 625 O O . THR A 1 78 ? -10.695 -7.023 9.977 1 97.12 78 THR A O 1
ATOM 628 N N . HIS A 1 79 ? -10.164 -7.809 7.93 1 96.31 79 HIS A N 1
ATOM 629 C CA . HIS A 1 79 ? -8.812 -8.156 8.344 1 96.31 79 HIS A CA 1
ATOM 630 C C . HIS A 1 79 ? -8.047 -6.93 8.836 1 96.31 79 HIS A C 1
ATOM 632 O O . HIS A 1 79 ? -7.32 -7.008 9.828 1 96.31 79 HIS A O 1
ATOM 638 N N . TYR A 1 80 ? -8.227 -5.789 8.188 1 96.38 80 TYR A N 1
ATOM 639 C CA . TYR A 1 80 ? -7.473 -4.586 8.531 1 96.38 80 TYR A CA 1
ATOM 640 C C . TYR A 1 80 ? -8.172 -3.801 9.633 1 96.38 80 TYR A C 1
ATOM 642 O O . TYR A 1 80 ? -7.738 -2.705 10 1 96.38 80 TYR A O 1
ATOM 650 N N . GLY A 1 81 ? -9.289 -4.273 10.125 1 97 81 GLY A N 1
ATOM 651 C CA . GLY A 1 81 ? -9.898 -3.715 11.32 1 97 81 GLY A CA 1
ATOM 652 C C . GLY A 1 81 ? -10.859 -2.574 11.023 1 97 81 GLY A C 1
ATOM 653 O O . GLY A 1 81 ? -11.188 -1.788 11.914 1 97 81 GLY A O 1
ATOM 654 N N . PHE A 1 82 ? -11.32 -2.439 9.797 1 98 82 PHE A N 1
ATOM 655 C CA . PHE A 1 82 ? -12.281 -1.396 9.469 1 98 82 PHE A CA 1
ATOM 656 C C . PHE A 1 82 ? -13.711 -1.905 9.641 1 98 82 PHE A C 1
ATOM 658 O O . PHE A 1 82 ? -14.648 -1.112 9.734 1 98 82 PHE A O 1
ATOM 665 N N . LEU A 1 83 ? -13.859 -3.23 9.609 1 98 83 LEU A N 1
ATOM 666 C CA . LEU A 1 83 ? -15.133 -3.891 9.883 1 98 83 LEU A CA 1
ATOM 667 C C . LEU A 1 83 ? -14.961 -4.984 10.938 1 98 83 LEU A C 1
ATOM 669 O O . LEU A 1 83 ? -13.867 -5.535 11.094 1 98 83 LEU A O 1
ATOM 673 N N . SER A 1 84 ? -15.953 -5.211 11.672 1 96.56 84 SER A N 1
ATOM 674 C CA . SER A 1 84 ? -16.047 -6.375 12.547 1 96.56 84 SER A CA 1
ATOM 675 C C . SER A 1 84 ? -17.172 -7.301 12.125 1 96.56 84 SER A C 1
ATOM 677 O O . SER A 1 84 ? -18.109 -6.879 11.43 1 96.56 84 SER A O 1
ATOM 679 N N . GLN A 1 85 ? -16.969 -8.523 12.438 1 93.44 85 GLN A N 1
ATOM 680 C CA . GLN A 1 85 ? -17.953 -9.531 12.078 1 93.44 85 GLN A CA 1
ATOM 681 C C . GLN A 1 85 ? -18.609 -10.125 13.32 1 93.44 85 GLN A C 1
ATOM 683 O O . GLN A 1 85 ? -17.953 -10.32 14.344 1 93.44 85 GLN A O 1
ATOM 688 N N . LYS A 1 86 ? -19.938 -10.328 13.211 1 89.81 86 LYS A N 1
ATOM 689 C CA . LYS A 1 86 ? -20.719 -11.016 14.242 1 89.81 86 LYS A CA 1
ATOM 690 C C . LYS A 1 86 ? -21.609 -12.086 13.625 1 89.81 86 LYS A C 1
ATOM 692 O O . LYS A 1 86 ? -22.172 -11.891 12.539 1 89.81 86 LYS A O 1
ATOM 697 N N . ASN A 1 87 ? -21.562 -13.172 14.359 1 83.44 87 ASN A N 1
ATOM 698 C CA . ASN A 1 87 ? -22.516 -14.195 13.914 1 83.44 87 ASN A CA 1
ATOM 699 C C . ASN A 1 87 ? -23.953 -13.766 14.18 1 83.44 87 ASN A C 1
ATOM 701 O O . ASN A 1 87 ? -24.266 -13.258 15.258 1 83.44 87 ASN A O 1
ATOM 705 N N . ILE A 1 88 ? -24.672 -13.539 13.359 1 76.12 88 ILE A N 1
ATOM 706 C CA . ILE A 1 88 ? -26.062 -13.188 13.602 1 76.12 88 ILE A CA 1
ATOM 707 C C . ILE A 1 88 ? -26.828 -14.406 14.102 1 76.12 88 ILE A C 1
ATOM 709 O O . ILE A 1 88 ? -27.406 -14.391 15.195 1 76.12 88 ILE A O 1
ATOM 713 N N . ILE A 1 89 ? -27.953 -15.008 13.469 1 59.38 89 ILE A N 1
ATOM 714 C CA . ILE A 1 89 ? -28.828 -16.047 14 1 59.38 89 ILE A CA 1
ATOM 715 C C . ILE A 1 89 ? -28.078 -17.375 14.039 1 59.38 89 ILE A C 1
ATOM 717 O O . ILE A 1 89 ? -27.328 -17.703 13.109 1 59.38 89 ILE A O 1
ATOM 721 N N . GLU A 1 90 ? -28.062 -17.984 15.297 1 54.03 90 GLU A N 1
ATOM 722 C CA . GLU A 1 90 ? -27.469 -19.281 15.656 1 54.03 90 GLU A CA 1
ATOM 723 C C . GLU A 1 90 ? -27.344 -20.188 14.438 1 54.03 90 GLU A C 1
ATOM 725 O O . GLU A 1 90 ? -26.328 -20.859 14.258 1 54.03 90 GLU A O 1
ATOM 730 N N . ASN A 1 91 ? -28.359 -20.531 13.82 1 48.91 91 ASN A N 1
ATOM 731 C CA . ASN A 1 91 ? -28.391 -21.656 12.898 1 48.91 91 ASN A CA 1
ATOM 732 C C . ASN A 1 91 ? -28 -21.234 11.484 1 48.91 91 ASN A C 1
ATOM 734 O O . ASN A 1 91 ? -28 -22.062 10.562 1 48.91 91 ASN A O 1
ATOM 738 N N . GLU A 1 92 ? -27.781 -19.875 11.312 1 56.69 92 GLU A N 1
ATOM 739 C CA . GLU A 1 92 ? -27.516 -19.531 9.914 1 56.69 92 GLU A CA 1
ATOM 740 C C . GLU A 1 92 ? -26.094 -19.016 9.734 1 56.69 92 GLU A C 1
ATOM 742 O O . GLU A 1 92 ? -25.5 -18.469 10.664 1 56.69 92 GLU A O 1
ATOM 747 N N . SER A 1 93 ? -25.219 -19.547 8.773 1 64.06 93 SER A N 1
ATOM 748 C CA . SER A 1 93 ? -23.859 -19.391 8.266 1 64.06 93 SER A CA 1
ATOM 749 C C . SER A 1 93 ? -23.609 -17.953 7.816 1 64.06 93 SER A C 1
ATOM 751 O O . SER A 1 93 ? -22.531 -17.641 7.297 1 64.06 93 SER A O 1
ATOM 753 N N . GLU A 1 94 ? -24.656 -17.094 8.102 1 79.12 94 GLU A N 1
ATOM 754 C CA . GLU A 1 94 ? -24.391 -15.766 7.543 1 79.12 94 GLU A CA 1
ATOM 755 C C . GLU A 1 94 ? -23.75 -14.844 8.578 1 79.12 94 GLU A C 1
ATOM 757 O O . GLU A 1 94 ? -24.125 -14.859 9.75 1 79.12 94 GLU A O 1
ATOM 762 N N . VAL A 1 95 ? -22.781 -14.148 8.219 1 87.25 95 VAL A N 1
ATOM 763 C CA . VAL A 1 95 ? -22.047 -13.219 9.07 1 87.25 95 VAL A CA 1
ATOM 764 C C . VAL A 1 95 ? -22.594 -11.805 8.883 1 87.25 95 VAL A C 1
ATOM 766 O O . VAL A 1 95 ? -23.078 -11.453 7.801 1 87.25 95 VAL A O 1
ATOM 769 N N . GLY A 1 96 ? -22.781 -11.086 10.039 1 94.5 96 GLY A N 1
ATOM 770 C CA . GLY A 1 96 ? -23.125 -9.672 10.008 1 94.5 96 GLY A CA 1
ATOM 771 C C . GLY A 1 96 ? -21.938 -8.758 10.211 1 94.5 96 GLY A C 1
ATOM 772 O O . GLY A 1 96 ? -21.016 -9.078 10.961 1 94.5 96 GLY A O 1
ATOM 773 N N . TYR A 1 97 ? -21.984 -7.605 9.531 1 97.12 97 TYR A N 1
ATOM 774 C CA . TYR A 1 97 ? -20.875 -6.664 9.586 1 97.12 97 TYR A CA 1
ATOM 775 C C . TYR A 1 97 ? -21.25 -5.43 10.398 1 97.12 97 TYR A C 1
ATOM 777 O O . TYR A 1 97 ? -22.391 -4.961 10.344 1 97.12 97 TYR A O 1
ATOM 785 N N . LEU A 1 98 ? -20.312 -4.949 11.156 1 97.44 98 LEU A N 1
ATOM 786 C CA . LEU A 1 98 ? -20.391 -3.686 11.883 1 97.44 98 LEU A CA 1
ATOM 787 C C . LEU A 1 98 ? -19.172 -2.816 11.602 1 97.44 98 LEU A C 1
ATOM 789 O O . LEU A 1 98 ? -18.078 -3.334 11.336 1 97.44 98 LEU A O 1
ATOM 793 N N . ILE A 1 99 ? -19.359 -1.518 11.648 1 96.75 99 ILE A N 1
ATOM 794 C CA . ILE A 1 99 ? -18.219 -0.629 11.516 1 96.75 99 ILE A CA 1
ATOM 795 C C . ILE A 1 99 ? -17.438 -0.606 12.828 1 96.75 99 ILE A C 1
ATOM 797 O O . ILE A 1 99 ? -17.953 -0.993 13.875 1 96.75 99 ILE A O 1
ATOM 801 N N . THR A 1 100 ? -16.203 -0.256 12.781 1 96.69 100 THR A N 1
ATOM 802 C CA . THR A 1 100 ? -15.328 -0.12 13.945 1 96.69 100 THR A CA 1
ATOM 803 C C . THR A 1 100 ? -15.148 1.35 14.32 1 96.69 100 THR A C 1
ATOM 805 O O . THR A 1 100 ? -15.648 2.236 13.617 1 96.69 100 THR A O 1
ATOM 808 N N . ASP A 1 101 ? -14.383 1.593 15.398 1 92.69 101 ASP A N 1
ATOM 809 C CA . ASP A 1 101 ? -14.078 2.961 15.805 1 92.69 101 ASP A CA 1
ATOM 810 C C . ASP A 1 101 ? -13.289 3.691 14.727 1 92.69 101 ASP A C 1
ATOM 812 O O . ASP A 1 101 ? -13.523 4.875 14.469 1 92.69 101 ASP A O 1
ATOM 816 N N . SER A 1 102 ? -12.43 2.963 14.117 1 94.44 102 SER A N 1
ATOM 817 C CA . SER A 1 102 ? -11.633 3.584 13.062 1 94.44 102 SER A CA 1
ATOM 818 C C . SER A 1 102 ? -12.492 3.963 11.867 1 94.44 102 SER A C 1
ATOM 820 O O . SER A 1 102 ? -12.391 5.074 11.344 1 94.44 102 SER A O 1
ATOM 822 N N . SER A 1 103 ? -13.359 3.07 11.492 1 96.56 103 SER A N 1
ATOM 823 C CA . SER A 1 103 ? -14.141 3.332 10.289 1 96.56 103 SER A CA 1
ATOM 824 C C . SER A 1 103 ? -15.25 4.344 10.555 1 96.56 103 SER A C 1
ATOM 826 O O . SER A 1 103 ? -15.828 4.898 9.625 1 96.56 103 SER A O 1
ATOM 828 N N . ALA A 1 104 ? -15.531 4.578 11.852 1 97 104 ALA A N 1
ATOM 829 C CA . ALA A 1 104 ? -16.484 5.637 12.18 1 97 104 ALA A CA 1
ATOM 830 C C . ALA A 1 104 ? -15.984 6.992 11.68 1 97 104 ALA A C 1
ATOM 832 O O . ALA A 1 104 ? -16.781 7.855 11.305 1 97 104 ALA A O 1
ATOM 833 N N . LEU A 1 105 ? -14.703 7.191 11.602 1 97.5 105 LEU A N 1
ATOM 834 C CA . LEU A 1 105 ? -14.102 8.445 11.164 1 97.5 105 LEU A CA 1
ATOM 835 C C . LEU A 1 105 ? -14.086 8.531 9.641 1 97.5 105 LEU A C 1
ATOM 837 O O . LEU A 1 105 ? -13.656 9.539 9.07 1 97.5 105 LEU A O 1
ATOM 841 N N . LEU A 1 106 ? -14.617 7.504 8.992 1 98.25 106 LEU A N 1
ATOM 842 C CA . LEU A 1 106 ? -14.672 7.508 7.535 1 98.25 106 LEU A CA 1
ATOM 843 C C . LEU A 1 106 ? -16.109 7.656 7.047 1 98.25 106 LEU A C 1
ATOM 845 O O . LEU A 1 106 ? -16.359 7.652 5.84 1 98.25 106 LEU A O 1
ATOM 849 N N . LEU A 1 107 ? -17.031 7.797 7.984 1 97.81 107 LEU A N 1
ATOM 850 C CA . LEU A 1 107 ? -18.422 8 7.637 1 97.81 107 LEU A CA 1
ATOM 851 C C . LEU A 1 107 ? -18.656 9.414 7.113 1 97.81 107 LEU A C 1
ATOM 853 O O . LEU A 1 107 ? -18.109 10.375 7.66 1 97.81 107 LEU A O 1
ATOM 857 N N . LYS A 1 108 ? -19.469 9.531 6.152 1 94.38 108 LYS A N 1
ATOM 858 C CA . LYS A 1 108 ? -19.75 10.812 5.508 1 94.38 108 LYS A CA 1
ATOM 859 C C . LYS A 1 108 ? -20.391 11.789 6.488 1 94.38 108 LYS A C 1
ATOM 861 O O . LYS A 1 108 ? -20.078 12.984 6.469 1 94.38 108 LYS A O 1
ATOM 866 N N . GLU A 1 109 ? -21.203 11.328 7.297 1 94.19 109 GLU A N 1
ATOM 867 C CA . GLU A 1 109 ? -21.984 12.211 8.172 1 94.19 109 GLU A CA 1
ATOM 868 C C . GLU A 1 109 ? -21.234 12.484 9.477 1 94.19 109 GLU A C 1
ATOM 870 O O . GLU A 1 109 ? -21.688 13.273 10.305 1 94.19 109 GLU A O 1
ATOM 875 N N . ASN A 1 110 ? -20.172 11.797 9.711 1 96.5 110 ASN A N 1
ATOM 876 C CA . ASN A 1 110 ? -19.375 12.094 10.891 1 96.5 110 ASN A CA 1
ATOM 877 C C . ASN A 1 110 ? -18.734 13.477 10.805 1 96.5 110 ASN A C 1
ATOM 879 O O . ASN A 1 110 ? -18 13.766 9.859 1 96.5 110 ASN A O 1
ATOM 883 N N . PRO A 1 111 ? -19.031 14.312 11.734 1 95.12 111 PRO A N 1
ATOM 884 C CA . PRO A 1 111 ? -18.469 15.672 11.68 1 95.12 111 PRO A CA 1
ATOM 885 C C . PRO A 1 111 ? -16.953 15.688 11.711 1 95.12 111 PRO A C 1
ATOM 887 O O . PRO A 1 111 ? -16.328 16.656 11.281 1 95.12 111 PRO A O 1
ATOM 890 N N . LEU A 1 112 ? -16.344 14.641 12.148 1 95.94 112 LEU A N 1
ATOM 891 C CA . LEU A 1 112 ? -14.891 14.562 12.242 1 95.94 112 LEU A CA 1
ATOM 892 C C . LEU A 1 112 ? -14.336 13.609 11.18 1 95.94 112 LEU A C 1
ATOM 894 O O . LEU A 1 112 ? -13.219 13.102 11.328 1 95.94 112 LEU A O 1
ATOM 898 N N . SER A 1 113 ? -15.125 13.414 10.117 1 97.38 113 SER A N 1
ATOM 899 C CA . SER A 1 113 ? -14.719 12.5 9.055 1 97.38 113 SER A CA 1
ATOM 900 C C . SER A 1 113 ? -13.391 12.922 8.438 1 97.38 113 SER A C 1
ATOM 902 O O . SER A 1 113 ? -13.18 14.102 8.156 1 97.38 113 SER A O 1
ATOM 904 N N . VAL A 1 114 ? -12.531 11.914 8.227 1 97.06 114 VAL A N 1
ATOM 905 C CA . VAL A 1 114 ? -11.258 12.188 7.574 1 97.06 114 VAL A CA 1
ATOM 906 C C . VAL A 1 114 ? -11.266 11.609 6.16 1 97.06 114 VAL A C 1
ATOM 908 O O . VAL A 1 114 ? -10.219 11.477 5.531 1 97.06 114 VAL A O 1
ATOM 911 N N . THR A 1 115 ? -12.414 11.258 5.605 1 97.56 115 THR A N 1
ATOM 912 C CA . THR A 1 115 ? -12.586 10.695 4.27 1 97.56 115 THR A CA 1
ATOM 913 C C . THR A 1 115 ? -11.969 11.609 3.215 1 97.56 115 THR A C 1
ATOM 915 O O . THR A 1 115 ? -11.25 11.148 2.328 1 97.56 115 THR A O 1
ATOM 918 N N . PRO A 1 116 ? -12.156 12.945 3.316 1 97.06 116 PRO A N 1
ATOM 919 C CA . PRO A 1 116 ? -11.578 13.805 2.277 1 97.06 116 PRO A CA 1
ATOM 920 C C . PRO A 1 116 ? -10.055 13.703 2.211 1 97.06 116 PRO A C 1
ATOM 922 O O . PRO A 1 116 ? -9.477 13.805 1.128 1 97.06 116 PRO A O 1
ATOM 925 N N . PHE A 1 117 ? -9.438 13.539 3.391 1 97.06 117 PHE A N 1
ATOM 926 C CA . PHE A 1 117 ? -7.984 13.383 3.395 1 97.06 117 PHE A CA 1
ATOM 927 C C . PHE A 1 117 ? -7.574 12.141 2.609 1 97.06 117 PHE A C 1
ATOM 929 O O . PHE A 1 117 ? -6.672 12.203 1.77 1 97.06 117 PHE A O 1
ATOM 936 N N . LEU A 1 118 ? -8.227 11.031 2.889 1 96.81 118 LEU A N 1
ATOM 937 C CA . LEU A 1 118 ? -7.953 9.773 2.207 1 96.81 118 LEU A CA 1
ATOM 938 C C . LEU A 1 118 ? -8.164 9.906 0.704 1 96.81 118 LEU A C 1
ATOM 940 O O . LEU A 1 118 ? -7.332 9.461 -0.089 1 96.81 118 LEU A O 1
ATOM 944 N N . GLN A 1 119 ? -9.227 10.547 0.323 1 96.25 119 GLN A N 1
ATOM 945 C CA . GLN A 1 119 ? -9.539 10.727 -1.09 1 96.25 119 GLN A CA 1
ATOM 946 C C . GLN A 1 119 ? -8.477 11.57 -1.789 1 96.25 119 GLN A C 1
ATOM 948 O O . GLN A 1 119 ? -8.094 11.273 -2.924 1 96.25 119 GLN A O 1
ATOM 953 N N . ALA A 1 120 ? -7.98 12.539 -1.108 1 96.69 120 ALA A N 1
ATOM 954 C CA . ALA A 1 120 ? -6.941 13.391 -1.681 1 96.69 120 ALA A CA 1
ATOM 955 C C . ALA A 1 120 ? -5.641 12.617 -1.876 1 96.69 120 ALA A C 1
ATOM 957 O O . ALA A 1 120 ? -5.055 12.641 -2.961 1 96.69 120 ALA A O 1
ATOM 958 N N . MET A 1 121 ? -5.25 11.875 -0.861 1 97.19 121 MET A N 1
ATOM 959 C CA . MET A 1 121 ? -3.949 11.211 -0.874 1 97.19 121 MET A CA 1
ATOM 960 C C . MET A 1 121 ? -3.928 10.078 -1.894 1 97.19 121 MET A C 1
ATOM 962 O O . MET A 1 121 ? -2.869 9.734 -2.424 1 97.19 121 MET A O 1
ATOM 966 N N . LEU A 1 122 ? -5.109 9.508 -2.205 1 97.38 122 LEU A N 1
ATOM 967 C CA . LEU A 1 122 ? -5.152 8.336 -3.076 1 97.38 122 LEU A CA 1
ATOM 968 C C . LEU A 1 122 ? -5.602 8.727 -4.484 1 97.38 122 LEU A C 1
ATOM 970 O O . LEU A 1 122 ? -5.836 7.855 -5.324 1 97.38 122 LEU A O 1
ATOM 974 N N . ASP A 1 123 ? -5.73 10.055 -4.711 1 97 123 ASP A N 1
ATOM 975 C CA . ASP A 1 123 ? -5.996 10.516 -6.07 1 97 123 ASP A CA 1
ATOM 976 C C . ASP A 1 123 ? -4.805 10.242 -6.984 1 97 123 ASP A C 1
ATOM 978 O O . ASP A 1 123 ? -3.652 10.383 -6.574 1 97 123 ASP A O 1
ATOM 982 N N . PRO A 1 124 ? -5.074 9.922 -8.312 1 96.25 124 PRO A N 1
ATOM 983 C CA . PRO A 1 124 ? -3.982 9.617 -9.234 1 96.25 124 PRO A CA 1
ATOM 984 C C . PRO A 1 124 ? -2.969 10.758 -9.352 1 96.25 124 PRO A C 1
ATOM 986 O O . PRO A 1 124 ? -1.78 10.508 -9.57 1 96.25 124 PRO A O 1
ATOM 989 N N . ILE A 1 125 ? -3.371 11.984 -9.18 1 96.62 125 ILE A N 1
ATOM 990 C CA . ILE A 1 125 ? -2.457 13.117 -9.234 1 96.62 125 ILE A CA 1
ATOM 991 C C . ILE A 1 125 ? -1.406 12.992 -8.133 1 96.62 125 ILE A C 1
ATOM 993 O O . ILE A 1 125 ? -0.244 13.352 -8.336 1 96.62 125 ILE A O 1
ATOM 997 N N . MET A 1 126 ? -1.814 12.43 -6.996 1 97.25 126 MET A N 1
ATOM 998 C CA . MET A 1 126 ? -0.934 12.328 -5.836 1 97.25 126 MET A CA 1
ATOM 999 C C . MET A 1 126 ? -0.153 11.016 -5.863 1 97.25 126 MET A C 1
ATOM 1001 O O . MET A 1 126 ? 0.951 10.938 -5.324 1 97.25 126 MET A O 1
ATOM 1005 N N . THR A 1 127 ? -0.68 9.938 -6.512 1 97.69 127 THR A N 1
ATOM 1006 C CA . THR A 1 127 ? -0.05 8.625 -6.414 1 97.69 127 THR A CA 1
ATOM 1007 C C . THR A 1 127 ? 0.87 8.383 -7.605 1 97.69 127 THR A C 1
ATOM 1009 O O . THR A 1 127 ? 1.873 7.672 -7.488 1 97.69 127 THR A O 1
ATOM 1012 N N . LYS A 1 128 ? 0.691 8.984 -8.75 1 97.44 128 LYS A N 1
ATOM 1013 C CA . LYS A 1 128 ? 1.465 8.734 -9.961 1 97.44 128 LYS A CA 1
ATOM 1014 C C . LYS A 1 128 ? 2.93 9.117 -9.766 1 97.44 128 LYS A C 1
ATOM 1016 O O . LYS A 1 128 ? 3.826 8.445 -10.281 1 97.44 128 LYS A O 1
ATOM 1021 N N . PRO A 1 129 ? 3.227 10.156 -8.977 1 98.31 129 PRO A N 1
ATOM 1022 C CA . PRO A 1 129 ? 4.621 10.562 -8.789 1 98.31 129 PRO A CA 1
ATOM 1023 C C . PRO A 1 129 ? 5.48 9.453 -8.188 1 98.31 129 PRO A C 1
ATOM 1025 O O . PRO A 1 129 ? 6.699 9.445 -8.375 1 98.31 129 PRO A O 1
ATOM 1028 N N . TRP A 1 130 ? 4.902 8.555 -7.512 1 98.25 130 TRP A N 1
ATOM 1029 C CA . TRP A 1 130 ? 5.652 7.508 -6.828 1 98.25 130 TRP A CA 1
ATOM 1030 C C . TRP A 1 130 ? 6.273 6.539 -7.828 1 98.25 130 TRP A C 1
ATOM 1032 O O . TRP A 1 130 ? 7.281 5.895 -7.531 1 98.25 130 TRP A O 1
ATOM 1042 N N . TYR A 1 131 ? 5.73 6.461 -9.055 1 97.12 131 TYR A N 1
ATOM 1043 C CA . TYR A 1 131 ? 6.316 5.641 -10.117 1 97.12 131 TYR A CA 1
ATOM 1044 C C . TYR A 1 131 ? 7.633 6.238 -10.594 1 97.12 131 TYR A C 1
ATOM 1046 O O . TYR A 1 131 ? 8.469 5.535 -11.164 1 97.12 131 TYR A O 1
ATOM 1054 N N . GLN A 1 132 ? 7.848 7.531 -10.312 1 97.81 132 GLN A N 1
ATOM 1055 C CA . GLN A 1 132 ? 8.992 8.234 -10.883 1 97.81 132 GLN A CA 1
ATOM 1056 C C . GLN A 1 132 ? 10.086 8.438 -9.836 1 97.81 132 GLN A C 1
ATOM 1058 O O . GLN A 1 132 ? 11.086 9.109 -10.094 1 97.81 132 GLN A O 1
ATOM 1063 N N . LEU A 1 133 ? 9.969 7.836 -8.68 1 97.62 133 LEU A N 1
ATOM 1064 C CA . LEU A 1 133 ? 10.93 8.031 -7.598 1 97.62 133 LEU A CA 1
ATOM 1065 C C . LEU A 1 133 ? 12.344 7.652 -8.047 1 97.62 133 LEU A C 1
ATOM 1067 O O . LEU A 1 133 ? 13.289 8.422 -7.852 1 97.62 133 LEU A O 1
ATOM 1071 N N . PRO A 1 134 ? 12.516 6.484 -8.695 1 97.12 134 PRO A N 1
ATOM 1072 C CA . PRO A 1 134 ? 13.867 6.145 -9.117 1 97.12 134 PRO A CA 1
ATOM 1073 C C . PRO A 1 134 ? 14.438 7.137 -10.133 1 97.12 134 PRO A C 1
ATOM 1075 O O . PRO A 1 134 ? 15.609 7.516 -10.039 1 97.12 134 PRO A O 1
ATOM 1078 N N . THR A 1 135 ? 13.609 7.547 -11.07 1 97.75 135 THR A N 1
ATOM 1079 C CA . THR A 1 135 ? 14.031 8.539 -12.055 1 97.75 135 THR A CA 1
ATOM 1080 C C . THR A 1 135 ? 14.375 9.859 -11.375 1 97.75 135 THR A C 1
ATOM 1082 O O . THR A 1 135 ? 15.367 10.5 -11.727 1 97.75 135 THR A O 1
ATOM 1085 N N . TRP A 1 136 ? 13.578 10.242 -10.461 1 98.31 136 TRP A N 1
ATOM 1086 C CA . TRP A 1 136 ? 13.773 11.492 -9.742 1 98.31 136 TRP A CA 1
ATOM 1087 C C . TRP A 1 136 ? 15.109 11.492 -9 1 98.31 136 TRP A C 1
ATOM 1089 O O . TRP A 1 136 ? 15.805 12.516 -8.969 1 98.31 136 TRP A O 1
ATOM 1099 N N . PHE A 1 137 ? 15.547 10.367 -8.422 1 98.06 137 PHE A N 1
ATOM 1100 C CA . PHE A 1 137 ? 16.812 10.273 -7.703 1 98.06 137 PHE A CA 1
ATOM 1101 C C . PHE A 1 137 ? 17.984 10.539 -8.641 1 98.06 137 PHE A C 1
ATOM 1103 O O . PHE A 1 137 ? 19.094 10.867 -8.188 1 98.06 137 PHE A O 1
ATOM 1110 N N . LYS A 1 138 ? 17.75 10.461 -9.93 1 97.44 138 LYS A N 1
ATOM 1111 C CA . LYS A 1 138 ? 18.859 10.562 -10.883 1 97.44 138 LYS A CA 1
ATOM 1112 C C . LYS A 1 138 ? 18.812 11.891 -11.633 1 97.44 138 LYS A C 1
ATOM 1114 O O . LYS A 1 138 ? 19.781 12.266 -12.297 1 97.44 138 LYS A O 1
ATOM 1119 N N . ASN A 1 139 ? 17.719 12.578 -11.578 1 97.56 139 ASN A N 1
ATOM 1120 C CA . ASN A 1 139 ? 17.609 13.797 -12.375 1 97.56 139 ASN A CA 1
ATOM 1121 C C . ASN A 1 139 ? 17.688 15.039 -11.5 1 97.56 139 ASN A C 1
ATOM 1123 O O . ASN A 1 139 ? 18.031 14.961 -10.32 1 97.56 139 ASN A O 1
ATOM 1127 N N . ASP A 1 140 ? 17.344 16.266 -12.133 1 96.56 140 ASP A N 1
ATOM 1128 C CA . ASP A 1 140 ? 17.562 17.516 -11.43 1 96.56 140 ASP A CA 1
ATOM 1129 C C . ASP A 1 140 ? 16.234 18.156 -11 1 96.56 140 ASP A C 1
ATOM 1131 O O . ASP A 1 140 ? 16.219 19.297 -10.523 1 96.56 140 ASP A O 1
ATOM 1135 N N . ASP A 1 141 ? 15.188 17.422 -11.156 1 97.44 141 ASP A N 1
ATOM 1136 C CA . ASP A 1 141 ? 13.898 17.953 -10.703 1 97.44 141 ASP A CA 1
ATOM 1137 C C . ASP A 1 141 ? 13.852 18.047 -9.18 1 97.44 141 ASP A C 1
ATOM 1139 O O . ASP A 1 141 ? 14.492 17.25 -8.477 1 97.44 141 ASP A O 1
ATOM 1143 N N . VAL A 1 142 ? 13.07 18.922 -8.68 1 95.94 142 VAL A N 1
ATOM 1144 C CA . VAL A 1 142 ? 13.062 19.203 -7.246 1 95.94 142 VAL A CA 1
ATOM 1145 C C . VAL A 1 142 ? 12.375 18.062 -6.5 1 95.94 142 VAL A C 1
ATOM 1147 O O . VAL A 1 142 ? 12.75 17.734 -5.375 1 95.94 142 VAL A O 1
ATOM 1150 N N . THR A 1 143 ? 11.32 17.5 -7.078 1 97.75 143 THR A N 1
ATOM 1151 C CA . THR A 1 143 ? 10.578 16.391 -6.48 1 97.75 143 THR A CA 1
ATOM 1152 C C . THR A 1 143 ? 10.148 15.398 -7.555 1 97.75 143 THR A C 1
ATOM 1154 O O . THR A 1 143 ? 10.211 15.695 -8.75 1 97.75 143 THR A O 1
ATOM 1157 N N . SER A 1 144 ? 9.742 14.227 -7.07 1 98.12 144 SER A N 1
ATOM 1158 C CA . SER A 1 144 ? 9.172 13.258 -7.996 1 98.12 144 SER A CA 1
ATOM 1159 C C . SER A 1 144 ? 7.852 13.75 -8.578 1 98.12 144 SER A C 1
ATOM 1161 O O . SER A 1 144 ? 7.512 13.43 -9.719 1 98.12 144 SER A O 1
ATOM 1163 N N . PHE A 1 145 ? 7.125 14.57 -7.836 1 98.44 145 PHE A N 1
ATOM 1164 C CA . PHE A 1 145 ? 5.922 15.211 -8.352 1 98.44 145 PHE A CA 1
ATOM 1165 C C . PHE A 1 145 ? 6.246 16.078 -9.562 1 98.44 145 PHE A C 1
ATOM 1167 O O . PHE A 1 145 ? 5.547 16.016 -10.578 1 98.44 145 PHE A O 1
ATOM 1174 N N . ASN A 1 146 ? 7.352 16.844 -9.453 1 98.12 146 ASN A N 1
ATOM 1175 C CA . ASN A 1 146 ? 7.816 17.656 -10.57 1 98.12 146 ASN A CA 1
ATOM 1176 C C . ASN A 1 146 ? 8.195 16.797 -11.766 1 98.12 146 ASN A C 1
ATOM 1178 O O . ASN A 1 146 ? 7.914 17.156 -12.914 1 98.12 146 ASN A O 1
ATOM 1182 N N . THR A 1 147 ? 8.836 15.727 -11.516 1 98.44 147 THR A N 1
ATOM 1183 C CA . THR A 1 147 ? 9.234 14.812 -12.578 1 98.44 147 THR A CA 1
ATOM 1184 C C . THR A 1 147 ? 8.008 14.289 -13.328 1 98.44 147 THR A C 1
ATOM 1186 O O . THR A 1 147 ? 8.047 14.133 -14.555 1 98.44 147 THR A O 1
ATOM 1189 N N . THR A 1 148 ? 6.941 14.062 -12.617 1 98.25 148 THR A N 1
ATOM 1190 C CA . THR A 1 148 ? 5.734 13.445 -13.156 1 98.25 148 THR A CA 1
ATOM 1191 C C . THR A 1 148 ? 4.879 14.484 -13.883 1 98.25 148 THR A C 1
ATOM 1193 O O . THR A 1 148 ? 4.387 14.234 -14.984 1 98.25 148 THR A O 1
ATOM 1196 N N . HIS A 1 149 ? 4.723 15.68 -13.297 1 97.88 149 HIS A N 1
ATOM 1197 C CA . HIS A 1 149 ? 3.701 16.609 -13.773 1 97.88 149 HIS A CA 1
ATOM 1198 C C . HIS A 1 149 ? 4.328 17.844 -14.414 1 97.88 149 HIS A C 1
ATOM 1200 O O . HIS A 1 149 ? 3.623 18.672 -14.984 1 97.88 149 HIS A O 1
ATOM 1206 N N . GLY A 1 150 ? 5.625 18.031 -14.281 1 97.44 150 GLY A N 1
ATOM 1207 C CA . GLY A 1 150 ? 6.336 19.125 -14.93 1 97.44 150 GLY A CA 1
ATOM 1208 C C . GLY A 1 150 ? 6.305 20.406 -14.133 1 97.44 150 GLY A C 1
ATOM 1209 O O . GLY A 1 150 ? 6.715 21.469 -14.633 1 97.44 150 GLY A O 1
ATOM 1210 N N . MET A 1 151 ? 5.773 20.359 -12.93 1 96.5 151 MET A N 1
ATOM 1211 C CA . MET A 1 151 ? 5.73 21.516 -12.031 1 96.5 151 MET A CA 1
ATOM 1212 C C . MET A 1 151 ? 5.676 21.062 -10.578 1 96.5 151 MET A C 1
ATOM 1214 O O . MET A 1 151 ? 5.414 19.906 -10.289 1 96.5 151 MET A O 1
ATOM 1218 N N . THR A 1 152 ? 5.93 21.953 -9.68 1 96.31 152 THR A N 1
ATOM 1219 C CA . THR A 1 152 ? 5.895 21.656 -8.258 1 96.31 152 THR A CA 1
ATOM 1220 C C . THR A 1 152 ? 4.461 21.422 -7.789 1 96.31 152 THR A C 1
ATOM 1222 O O . THR A 1 152 ? 3.51 21.781 -8.484 1 96.31 152 THR A O 1
ATOM 1225 N N . PHE A 1 153 ? 4.336 20.875 -6.629 1 96.88 153 PHE A N 1
ATOM 1226 C CA . PHE A 1 153 ? 3.035 20.562 -6.051 1 96.88 153 PHE A CA 1
ATOM 1227 C C . PHE A 1 153 ? 2.193 21.812 -5.891 1 96.88 153 PHE A C 1
ATOM 1229 O O . PHE A 1 153 ? 1.053 21.875 -6.352 1 96.88 153 PHE A O 1
ATOM 1236 N N . TRP A 1 154 ? 2.76 22.812 -5.234 1 94.56 154 TRP A N 1
ATOM 1237 C CA . TRP A 1 154 ? 2.02 24.047 -4.992 1 94.56 154 TRP A CA 1
ATOM 1238 C C . TRP A 1 154 ? 1.766 24.797 -6.293 1 94.56 154 TRP A C 1
ATOM 1240 O O . TRP A 1 154 ? 0.729 25.453 -6.449 1 94.56 154 TRP A O 1
ATOM 1250 N N . GLY A 1 155 ? 2.73 24.734 -7.207 1 94.62 155 GLY A N 1
ATOM 1251 C CA . GLY A 1 155 ? 2.494 25.281 -8.531 1 94.62 155 GLY A CA 1
ATOM 1252 C C . GLY A 1 155 ? 1.319 24.641 -9.242 1 94.62 155 GLY A C 1
ATOM 1253 O O . GLY A 1 155 ? 0.513 25.328 -9.875 1 94.62 155 GLY A O 1
ATOM 1254 N N . TYR A 1 156 ? 1.262 23.359 -9.133 1 95.38 156 TYR A N 1
ATOM 1255 C CA . TYR A 1 156 ? 0.152 22.609 -9.719 1 95.38 156 TYR A CA 1
ATOM 1256 C C . TYR A 1 156 ? -1.172 23.016 -9.086 1 95.38 156 TYR A C 1
ATOM 1258 O O . TYR A 1 156 ? -2.154 23.266 -9.789 1 95.38 156 TYR A O 1
ATOM 1266 N N . ALA A 1 157 ? -1.226 23.078 -7.73 1 93.06 157 ALA A N 1
ATOM 1267 C CA . ALA A 1 157 ? -2.441 23.438 -7 1 93.06 157 ALA A CA 1
ATOM 1268 C C . ALA A 1 157 ? -2.908 24.844 -7.355 1 93.06 157 ALA A C 1
ATOM 1270 O O . ALA A 1 157 ? -4.109 25.109 -7.383 1 93.06 157 ALA A O 1
ATOM 1271 N N . ASN A 1 158 ? -1.965 25.703 -7.637 1 91.75 158 ASN A N 1
ATOM 1272 C CA . ASN A 1 158 ? -2.279 27.078 -8.031 1 91.75 158 ASN A CA 1
ATOM 1273 C C . ASN A 1 158 ? -2.959 27.125 -9.398 1 91.75 158 ASN A C 1
ATOM 1275 O O . ASN A 1 158 ? -3.762 28.016 -9.664 1 91.75 158 ASN A O 1
ATOM 1279 N N . ASN A 1 159 ? -2.662 26.125 -10.203 1 92.62 159 ASN A N 1
ATOM 1280 C CA . ASN A 1 159 ? -3.115 26.203 -11.586 1 92.62 159 ASN A CA 1
ATOM 1281 C C . ASN A 1 159 ? -4.254 25.219 -11.852 1 92.62 159 ASN A C 1
ATOM 1283 O O . ASN A 1 159 ? -4.875 25.266 -12.914 1 92.62 159 ASN A O 1
ATOM 1287 N N . ASP A 1 160 ? -4.551 24.391 -10.938 1 93.88 160 ASP A N 1
ATOM 1288 C CA . ASP A 1 160 ? -5.59 23.375 -11.086 1 93.88 160 ASP A CA 1
ATOM 1289 C C . ASP A 1 160 ? -6.574 23.422 -9.922 1 93.88 160 ASP A C 1
ATOM 1291 O O . ASP A 1 160 ? -6.348 22.797 -8.883 1 93.88 160 ASP A O 1
ATOM 1295 N N . PRO A 1 161 ? -7.703 24.016 -10.148 1 91.69 161 PRO A N 1
ATOM 1296 C CA . PRO A 1 161 ? -8.68 24.172 -9.07 1 91.69 161 PRO A CA 1
ATOM 1297 C C . PRO A 1 161 ? -9.148 22.828 -8.5 1 91.69 161 PRO A C 1
ATOM 1299 O O . PRO A 1 161 ? -9.484 22.734 -7.32 1 91.69 161 PRO A O 1
ATOM 1302 N N . LYS A 1 162 ? -9.18 21.828 -9.344 1 91.44 162 LYS A N 1
ATOM 1303 C CA . LYS A 1 162 ? -9.617 20.531 -8.859 1 91.44 162 LYS A CA 1
ATOM 1304 C C . LYS A 1 162 ? -8.695 20.016 -7.754 1 91.44 162 LYS A C 1
ATOM 1306 O O . LYS A 1 162 ? -9.156 19.641 -6.676 1 91.44 162 LYS A O 1
ATOM 1311 N N . LEU A 1 163 ? -7.418 20.062 -8.047 1 92 163 LEU A N 1
ATOM 1312 C CA . LEU A 1 163 ? -6.465 19.625 -7.035 1 92 163 LEU A CA 1
ATOM 1313 C C . LEU A 1 163 ? -6.5 20.531 -5.816 1 92 163 LEU A C 1
ATOM 1315 O O . LEU A 1 163 ? -6.438 20.062 -4.68 1 92 163 LEU A O 1
ATOM 1319 N N . ASN A 1 164 ? -6.547 21.781 -6.098 1 92.94 164 ASN A N 1
ATOM 1320 C CA . ASN A 1 164 ? -6.582 22.75 -5 1 92.94 164 ASN A CA 1
ATOM 1321 C C . ASN A 1 164 ? -7.738 22.469 -4.043 1 92.94 164 ASN A C 1
ATOM 1323 O O . ASN A 1 164 ? -7.547 22.422 -2.828 1 92.94 164 ASN A O 1
ATOM 1327 N N . ASN A 1 165 ? -8.922 22.234 -4.547 1 93.81 165 ASN A N 1
ATOM 1328 C CA . ASN A 1 165 ? -10.109 21.953 -3.734 1 93.81 165 ASN A CA 1
ATOM 1329 C C . ASN A 1 165 ? -9.992 20.625 -3.002 1 93.81 165 ASN A C 1
ATOM 1331 O O . ASN A 1 165 ? -10.32 20.531 -1.817 1 93.81 165 ASN A O 1
ATOM 1335 N N . LEU A 1 166 ? -9.555 19.656 -3.797 1 94.38 166 LEU A N 1
ATOM 1336 C CA . LEU A 1 166 ? -9.375 18.328 -3.223 1 94.38 166 LEU A CA 1
ATOM 1337 C C . LEU A 1 166 ? -8.414 18.359 -2.041 1 94.38 166 LEU A C 1
ATOM 1339 O O . LEU A 1 166 ? -8.672 17.766 -0.997 1 94.38 166 LEU A O 1
ATOM 1343 N N . PHE A 1 167 ? -7.324 19.109 -2.195 1 95.31 167 PHE A N 1
ATOM 1344 C CA . PHE A 1 167 ? -6.309 19.203 -1.151 1 95.31 167 PHE A CA 1
ATOM 1345 C C . PHE A 1 167 ? -6.844 19.984 0.047 1 95.31 167 PHE A C 1
ATOM 1347 O O . PHE A 1 167 ? -6.703 19.547 1.189 1 95.31 167 PHE A O 1
ATOM 1354 N N . ASN A 1 168 ? -7.453 21.047 -0.162 1 94.62 168 ASN A N 1
ATOM 1355 C CA . ASN A 1 168 ? -7.988 21.875 0.916 1 94.62 168 ASN A CA 1
ATOM 1356 C C . ASN A 1 168 ? -9.062 21.141 1.709 1 94.62 168 ASN A C 1
ATOM 1358 O O . ASN A 1 168 ? -9.125 21.25 2.934 1 94.62 168 ASN A O 1
ATOM 1362 N N . ASP A 1 169 ? -9.883 20.406 0.971 1 95.5 169 ASP A N 1
ATOM 1363 C CA . ASP A 1 169 ? -10.891 19.594 1.655 1 95.5 169 ASP A CA 1
ATOM 1364 C C . ASP A 1 169 ? -10.242 18.562 2.561 1 95.5 169 ASP A C 1
ATOM 1366 O O . ASP A 1 169 ? -10.703 18.312 3.678 1 95.5 169 ASP A O 1
ATOM 1370 N N . GLY A 1 170 ? -9.203 17.953 2.053 1 96.75 170 GLY A N 1
ATOM 1371 C CA . GLY A 1 170 ? -8.461 16.984 2.844 1 96.75 170 GLY A CA 1
ATOM 1372 C C . GLY A 1 170 ? -7.852 17.594 4.098 1 96.75 170 GLY A C 1
ATOM 1373 O O . GLY A 1 170 ? -8.023 17.047 5.195 1 96.75 170 GLY A O 1
ATOM 1374 N N . MET A 1 171 ? -7.203 18.734 3.957 1 96.44 171 MET A N 1
ATOM 1375 C CA . MET A 1 171 ? -6.559 19.391 5.098 1 96.44 171 MET A CA 1
ATOM 1376 C C . MET A 1 171 ? -7.598 19.891 6.094 1 96.44 171 MET A C 1
ATOM 1378 O O . MET A 1 171 ? -7.387 19.812 7.305 1 96.44 171 MET A O 1
ATOM 1382 N N . ALA A 1 172 ? -8.719 20.375 5.574 1 96.06 172 ALA A N 1
ATOM 1383 C CA . ALA A 1 172 ? -9.797 20.859 6.441 1 96.06 172 ALA A CA 1
ATOM 1384 C C . ALA A 1 172 ? -10.359 19.719 7.297 1 96.06 172 ALA A C 1
ATOM 1386 O O . ALA A 1 172 ? -10.672 19.922 8.477 1 96.06 172 ALA A O 1
ATOM 1387 N N . SER A 1 173 ? -10.523 18.578 6.703 1 96.12 173 SER A N 1
ATOM 1388 C CA . SER A 1 173 ? -11.039 17.438 7.449 1 96.12 173 SER A CA 1
ATOM 1389 C C . SER A 1 173 ? -10.102 17.047 8.586 1 96.12 173 SER A C 1
ATOM 1391 O O . SER A 1 173 ? -10.547 16.75 9.695 1 96.12 173 SER A O 1
ATOM 1393 N N . ASP A 1 174 ? -8.867 17.078 8.328 1 95.62 174 ASP A N 1
ATOM 1394 C CA . ASP A 1 174 ? -7.883 16.812 9.367 1 95.62 174 ASP A CA 1
ATOM 1395 C C . ASP A 1 174 ? -7.922 17.891 10.445 1 95.62 174 ASP A C 1
ATOM 1397 O O . ASP A 1 174 ? -7.84 17.594 11.641 1 95.62 174 ASP A O 1
ATOM 1401 N N . ALA A 1 175 ? -8.031 19.094 10.031 1 96.56 175 ALA A N 1
ATOM 1402 C CA . ALA A 1 175 ? -8.039 20.234 10.953 1 96.56 175 ALA A CA 1
ATOM 1403 C C . ALA A 1 175 ? -9.219 20.156 11.914 1 96.56 175 ALA A C 1
ATOM 1405 O O . ALA A 1 175 ? -9.094 20.484 13.094 1 96.56 175 ALA A O 1
ATOM 1406 N N . ARG A 1 176 ? -10.352 19.75 11.445 1 95.62 176 ARG A N 1
ATOM 1407 C CA . ARG A 1 176 ? -11.531 19.625 12.305 1 95.62 176 ARG A CA 1
ATOM 1408 C C . ARG A 1 176 ? -11.273 18.656 13.453 1 95.62 176 ARG A C 1
ATOM 1410 O O . ARG A 1 176 ? -11.578 18.969 14.609 1 95.62 176 ARG A O 1
ATOM 1417 N N . LEU A 1 177 ? -10.719 17.547 13.086 1 94.56 177 LEU A N 1
ATOM 1418 C CA . LEU A 1 177 ? -10.445 16.531 14.094 1 94.56 177 LEU A CA 1
ATOM 1419 C C . LEU A 1 177 ? -9.398 17.016 15.086 1 94.56 177 LEU A C 1
ATOM 1421 O O . LEU A 1 177 ? -9.609 16.969 16.297 1 94.56 177 LEU A O 1
ATOM 1425 N N . ILE A 1 178 ? -8.352 17.531 14.602 1 95.38 178 ILE A N 1
ATOM 1426 C CA . ILE A 1 178 ? -7.23 17.922 15.461 1 95.38 178 ILE A CA 1
ATOM 1427 C C . ILE A 1 178 ? -7.621 19.125 16.312 1 95.38 178 ILE A C 1
ATOM 1429 O O . ILE A 1 178 ? -7.191 19.234 17.469 1 95.38 178 ILE A O 1
ATOM 1433 N N . ALA A 1 179 ? -8.359 20.031 15.742 1 95.25 179 ALA A N 1
ATOM 1434 C CA . ALA A 1 179 ? -8.828 21.188 16.516 1 95.25 179 ALA A CA 1
ATOM 1435 C C . ALA A 1 179 ? -9.641 20.734 17.719 1 95.25 179 ALA A C 1
ATOM 1437 O O . ALA A 1 179 ? -9.492 21.297 18.812 1 95.25 179 ALA A O 1
ATOM 1438 N N . SER A 1 180 ? -10.461 19.766 17.531 1 92.75 180 SER A N 1
ATOM 1439 C CA . SER A 1 180 ? -11.273 19.25 18.625 1 92.75 180 SER A CA 1
ATOM 1440 C C . SER A 1 180 ? -10.398 18.672 19.734 1 92.75 180 SER A C 1
ATOM 1442 O O . SER A 1 180 ? -10.672 18.906 20.922 1 92.75 180 SER A O 1
ATOM 1444 N N . VAL A 1 181 ? -9.367 18.031 19.344 1 93.75 181 VAL A N 1
ATOM 1445 C CA . VAL A 1 181 ? -8.469 17.422 20.328 1 93.75 181 VAL A CA 1
ATOM 1446 C C . VAL A 1 181 ? -7.645 18.516 21.016 1 93.75 181 VAL A C 1
ATOM 1448 O O . VAL A 1 181 ? -7.422 18.453 22.219 1 93.75 181 VAL A O 1
ATOM 1451 N N . VAL A 1 182 ? -7.215 19.5 20.266 1 93.81 182 VAL A N 1
ATOM 1452 C CA . VAL A 1 182 ? -6.391 20.578 20.797 1 93.81 182 VAL A CA 1
ATOM 1453 C C . VAL A 1 182 ? -7.188 21.375 21.828 1 93.81 182 VAL A C 1
ATOM 1455 O O . VAL A 1 182 ? -6.664 21.734 22.891 1 93.81 182 VAL A O 1
ATOM 1458 N N . ILE A 1 183 ? -8.406 21.656 21.531 1 91.69 183 ILE A N 1
ATOM 1459 C CA . ILE A 1 183 ? -9.266 22.422 22.438 1 91.69 183 ILE A CA 1
ATOM 1460 C C . ILE A 1 183 ? -9.477 21.641 23.734 1 91.69 183 ILE A C 1
ATOM 1462 O O . ILE A 1 183 ? -9.531 22.219 24.812 1 91.69 183 ILE A O 1
ATOM 1466 N N . GLU A 1 184 ? -9.492 20.406 23.594 1 89.44 184 GLU A N 1
ATOM 1467 C CA . GLU A 1 184 ? -9.742 19.562 24.75 1 89.44 184 GLU A CA 1
ATOM 1468 C C . GLU A 1 184 ? -8.477 19.375 25.578 1 89.44 184 GLU A C 1
ATOM 1470 O O . GLU A 1 184 ? -8.523 19.484 26.812 1 89.44 184 GLU A O 1
ATOM 1475 N N . LYS A 1 185 ? -7.367 19.203 24.922 1 89.38 185 LYS A N 1
ATOM 1476 C CA . LYS A 1 185 ? -6.172 18.75 25.625 1 89.38 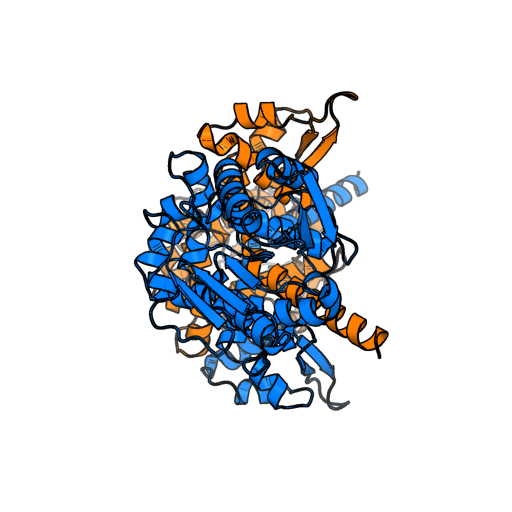185 LYS A CA 1
ATOM 1477 C C . LYS A 1 185 ? -5.191 19.891 25.828 1 89.38 185 LYS A C 1
ATOM 1479 O O . LYS A 1 185 ? -4.344 19.844 26.719 1 89.38 185 LYS A O 1
ATOM 1484 N N . CYS A 1 186 ? -5.297 20.906 24.984 1 89.69 186 CYS A N 1
ATOM 1485 C CA . CYS A 1 186 ? -4.234 21.906 24.969 1 89.69 186 CYS A CA 1
ATOM 1486 C C . CYS A 1 186 ? -4.812 23.312 25.078 1 89.69 186 CYS A C 1
ATOM 1488 O O . CYS A 1 186 ? -4.219 24.266 24.578 1 89.69 186 CYS A O 1
ATOM 1490 N N . LYS A 1 187 ? -5.941 23.391 25.672 1 87.25 187 LYS A N 1
ATOM 1491 C CA . LYS A 1 187 ? -6.621 24.672 25.766 1 87.25 187 LYS A CA 1
ATOM 1492 C C . LYS A 1 187 ? -5.73 25.719 26.422 1 87.25 187 LYS A C 1
ATOM 1494 O O . LYS A 1 187 ? -5.746 26.891 26.031 1 87.25 187 LYS A O 1
ATOM 1499 N N . GLY A 1 188 ? -5.004 25.281 27.359 1 89.81 188 GLY A N 1
ATOM 1500 C CA . GLY A 1 188 ? -4.164 26.172 28.141 1 89.81 188 GLY A CA 1
ATOM 1501 C C . GLY A 1 188 ? -3.109 26.875 27.297 1 89.81 188 GLY A C 1
ATOM 1502 O O . GLY A 1 188 ? -2.658 27.969 27.656 1 89.81 188 GLY A O 1
ATOM 1503 N N . VAL A 1 189 ? -2.725 26.328 26.188 1 91.75 189 VAL A N 1
ATOM 1504 C CA . VAL A 1 189 ? -1.701 26.875 25.312 1 91.75 189 VAL A CA 1
ATOM 1505 C C . VAL A 1 189 ? -2.215 28.156 24.672 1 91.75 189 VAL A C 1
ATOM 1507 O O . VAL A 1 189 ? -1.435 29.062 24.359 1 91.75 189 VAL A O 1
ATOM 1510 N N . PHE A 1 190 ? -3.484 28.281 24.578 1 91.44 190 PHE A N 1
ATOM 1511 C CA . PHE A 1 190 ? -4.074 29.391 23.844 1 91.44 190 PHE A CA 1
ATOM 1512 C C . PHE A 1 190 ? -4.715 30.391 24.797 1 91.44 190 PHE A C 1
ATOM 1514 O O . PHE A 1 190 ? -5.188 31.438 24.359 1 91.44 190 PHE A O 1
ATOM 1521 N N . ASN A 1 191 ? -4.488 29.938 26.047 1 84.75 191 ASN A N 1
ATOM 1522 C CA . ASN A 1 191 ? -5.07 30.828 27.047 1 84.75 191 ASN A CA 1
ATOM 1523 C C . ASN A 1 191 ? -4.293 32.125 27.141 1 84.75 191 ASN A C 1
ATOM 1525 O O . ASN A 1 191 ? -3.066 32.156 27.047 1 84.75 191 ASN A O 1
ATOM 1529 N N . ASN A 1 192 ? -4.863 33.25 26.984 1 84.12 192 ASN A N 1
ATOM 1530 C CA . ASN A 1 192 ? -4.297 34.594 27.234 1 84.12 192 ASN A CA 1
ATOM 1531 C C . ASN A 1 192 ? -3.781 35.219 25.953 1 84.12 192 ASN A C 1
ATOM 1533 O O . ASN A 1 192 ? -3.105 36.25 25.984 1 84.12 192 ASN A O 1
ATOM 1537 N N . LEU A 1 193 ? -3.889 34.438 24.906 1 91.69 193 LEU A N 1
ATOM 1538 C CA . LEU A 1 193 ? -3.586 35.062 23.625 1 91.69 193 LEU A CA 1
ATOM 1539 C C . LEU A 1 193 ? -4.719 36 23.188 1 91.69 193 LEU A C 1
ATOM 1541 O O . LEU A 1 193 ? -5.891 35.625 23.281 1 91.69 193 LEU A O 1
ATOM 1545 N N . ALA A 1 194 ? -4.395 37.188 22.875 1 92.69 194 ALA A N 1
ATOM 1546 C CA . ALA A 1 194 ? -5.398 38.125 22.391 1 92.69 194 ALA A CA 1
ATOM 1547 C C . ALA A 1 194 ? -5.602 37.969 20.875 1 92.69 194 ALA A C 1
ATOM 1549 O O . ALA A 1 194 ? -6.676 38.281 20.359 1 92.69 194 ALA A O 1
ATOM 1550 N N . SER A 1 195 ? -4.598 37.531 20.219 1 95 195 SER A N 1
ATOM 1551 C CA . SER A 1 195 ? -4.668 37.375 18.766 1 95 195 SER A CA 1
ATOM 1552 C C . SER A 1 195 ? -3.865 36.188 18.281 1 95 195 SER A C 1
ATOM 1554 O O . SER A 1 195 ? -2.861 35.812 18.891 1 95 195 SER A O 1
ATOM 1556 N N . LEU A 1 196 ? -4.352 35.531 17.25 1 96.44 196 LEU A N 1
ATOM 1557 C CA . LEU A 1 196 ? -3.738 34.344 16.656 1 96.44 196 LEU A CA 1
ATOM 1558 C C . LEU A 1 196 ? -3.768 34.438 15.141 1 96.44 196 LEU A C 1
ATOM 1560 O O . LEU A 1 196 ? -4.816 34.688 14.539 1 96.44 196 LEU A O 1
ATOM 1564 N N . VAL A 1 197 ? -2.646 34.281 14.516 1 97.75 197 VAL A N 1
ATOM 1565 C CA . VAL A 1 197 ? -2.58 34.156 13.062 1 97.75 197 VAL A CA 1
ATOM 1566 C C . VAL A 1 197 ? -2.309 32.688 12.695 1 97.75 197 VAL A C 1
ATOM 1568 O O . VAL A 1 197 ? -1.297 32.125 13.109 1 97.75 197 VAL A O 1
ATOM 1571 N N . ASP A 1 198 ? -3.242 32.094 12.008 1 98.5 198 ASP A N 1
ATOM 1572 C CA . ASP A 1 198 ? -3.082 30.75 11.438 1 98.5 198 ASP A CA 1
ATOM 1573 C C . ASP A 1 198 ? -2.412 30.812 10.07 1 98.5 198 ASP A C 1
ATOM 1575 O O . ASP A 1 198 ? -3.082 31.016 9.055 1 98.5 198 ASP A O 1
ATOM 1579 N N . VAL A 1 199 ? -1.072 30.625 10.086 1 98.62 199 VAL A N 1
ATOM 1580 C CA . VAL A 1 199 ? -0.282 30.75 8.859 1 98.62 199 VAL A CA 1
ATOM 1581 C C . VAL A 1 199 ? -0.454 29.484 8.008 1 98.62 199 VAL A C 1
ATOM 1583 O O . VAL A 1 199 ? -0.298 28.375 8.508 1 98.62 199 VAL A O 1
ATOM 1586 N N . GLY A 1 200 ? -0.699 29.688 6.684 1 97.75 200 GLY A N 1
ATOM 1587 C CA . GLY A 1 200 ? -1.058 28.547 5.855 1 97.75 200 GLY A CA 1
ATOM 1588 C C . GLY A 1 200 ? -2.348 27.875 6.293 1 97.75 200 GLY A C 1
ATOM 1589 O O . GLY A 1 200 ? -2.453 26.656 6.266 1 97.75 200 GLY A O 1
ATOM 1590 N N . GLY A 1 201 ? -3.293 28.641 6.727 1 97.38 201 GLY A N 1
ATOM 1591 C CA . GLY A 1 201 ? -4.477 28.141 7.395 1 97.38 201 GLY A CA 1
ATOM 1592 C C . GLY A 1 201 ? -5.52 27.594 6.434 1 97.38 201 GLY A C 1
ATOM 1593 O O . GLY A 1 201 ? -6.527 27.016 6.859 1 97.38 201 GLY A O 1
ATOM 1594 N N . GLY A 1 202 ? -5.301 27.75 5.102 1 96 202 GLY A N 1
ATOM 1595 C CA . GLY A 1 202 ? -6.227 27.234 4.109 1 96 202 GLY A CA 1
ATOM 1596 C C . GLY A 1 202 ? -7.602 27.859 4.18 1 96 202 GLY A C 1
ATOM 1597 O O . GLY A 1 202 ? -7.723 29.094 4.188 1 96 202 GLY A O 1
ATOM 1598 N N . THR A 1 203 ? -8.609 27.062 4.293 1 94.31 203 THR A N 1
ATOM 1599 C CA . THR A 1 203 ? -9.984 27.562 4.32 1 94.31 203 THR A CA 1
ATOM 1600 C C . THR A 1 203 ? -10.367 28 5.727 1 94.31 203 THR A C 1
ATOM 1602 O O . THR A 1 203 ? -11.5 28.438 5.957 1 94.31 203 THR A O 1
ATOM 1605 N N . GLY A 1 204 ? -9.469 27.812 6.672 1 96.88 204 GLY A N 1
ATOM 1606 C CA . GLY A 1 204 ? -9.625 28.453 7.973 1 96.88 204 GLY A CA 1
ATOM 1607 C C . GLY A 1 204 ? -10.273 27.547 9.008 1 96.88 204 GLY A C 1
ATOM 1608 O O . GLY A 1 204 ? -10.711 28.016 10.055 1 96.88 204 GLY A O 1
ATOM 1609 N N . THR A 1 205 ? -10.305 26.219 8.758 1 95.56 205 THR A N 1
ATOM 1610 C CA . THR A 1 205 ? -11.016 25.297 9.625 1 95.56 205 THR A CA 1
ATOM 1611 C C . THR A 1 205 ? -10.484 25.375 11.055 1 95.56 205 THR A C 1
ATOM 1613 O O . THR A 1 205 ? -11.258 25.438 12.008 1 95.56 205 THR A O 1
ATOM 1616 N N . MET A 1 206 ? -9.219 25.406 11.25 1 96 206 MET A N 1
ATOM 1617 C CA . MET A 1 206 ? -8.609 25.5 12.57 1 96 206 MET A CA 1
ATOM 1618 C C . MET A 1 206 ? -8.969 26.828 13.234 1 96 206 MET A C 1
ATOM 1620 O O . MET A 1 206 ? -9.43 26.859 14.375 1 96 206 MET A O 1
ATOM 1624 N N . ALA A 1 207 ? -8.789 27.875 12.531 1 96.69 207 ALA A N 1
ATOM 1625 C CA . ALA A 1 207 ? -9.039 29.219 13.047 1 96.69 207 ALA A CA 1
ATOM 1626 C C . ALA A 1 207 ? -10.516 29.406 13.383 1 96.69 207 ALA A C 1
ATOM 1628 O O . ALA A 1 207 ? -10.859 30.062 14.367 1 96.69 207 ALA A O 1
ATOM 1629 N N . GLN A 1 208 ? -11.359 28.891 12.531 1 96.38 208 GLN A N 1
ATOM 1630 C CA . GLN A 1 208 ? -12.789 28.953 12.789 1 96.38 208 GLN A CA 1
ATOM 1631 C C . GLN A 1 208 ? -13.148 28.281 14.102 1 96.38 208 GLN A C 1
ATOM 1633 O O . GLN A 1 208 ? -13.93 28.828 14.891 1 96.38 208 GLN A O 1
ATOM 1638 N N . THR A 1 209 ? -12.625 27.109 14.305 1 94.44 209 THR A N 1
ATOM 1639 C CA . THR A 1 209 ? -12.883 26.375 15.539 1 94.44 209 THR A CA 1
ATOM 1640 C C . THR A 1 209 ? -12.375 27.156 16.75 1 94.44 209 THR A C 1
ATOM 1642 O O . THR A 1 209 ? -13.055 27.234 17.766 1 94.44 209 THR A O 1
ATOM 1645 N N . PHE A 1 210 ? -11.211 27.734 16.688 1 94.81 210 PHE A N 1
ATOM 1646 C CA . PHE A 1 210 ? -10.633 28.516 17.781 1 94.81 210 PHE A CA 1
ATOM 1647 C C . PHE A 1 210 ? -11.438 29.781 18.047 1 94.81 210 PHE A C 1
ATOM 1649 O O . PHE A 1 210 ? -11.703 30.125 19.188 1 94.81 210 PHE A O 1
ATOM 1656 N N . ALA A 1 211 ? -11.82 30.438 16.953 1 95.38 211 ALA A N 1
ATOM 1657 C CA . ALA A 1 211 ? -12.617 31.656 17.094 1 95.38 211 ALA A CA 1
ATOM 1658 C C . ALA A 1 211 ? -13.922 31.375 17.828 1 95.38 211 ALA A C 1
ATOM 1660 O O . ALA A 1 211 ? -14.391 32.188 18.609 1 95.38 211 ALA A O 1
ATOM 1661 N N . LYS A 1 212 ? -14.477 30.25 17.562 1 93.94 212 LYS A N 1
ATOM 1662 C CA . LYS A 1 212 ? -15.719 29.859 18.219 1 93.94 212 LYS A CA 1
ATOM 1663 C C . LYS A 1 212 ? -15.469 29.5 19.672 1 93.94 212 LYS A C 1
ATOM 1665 O O . LYS A 1 212 ? -16.281 29.828 20.547 1 93.94 212 LYS A O 1
ATOM 1670 N N . SER A 1 213 ? -14.414 28.875 19.953 1 92.69 213 SER A N 1
ATOM 1671 C CA . SER A 1 213 ? -14.117 28.344 21.281 1 92.69 213 SER A CA 1
ATOM 1672 C C . SER A 1 213 ? -13.555 29.438 22.188 1 92.69 213 SER A C 1
ATOM 1674 O O . SER A 1 213 ? -13.688 29.375 23.422 1 92.69 213 SER A O 1
ATOM 1676 N N . PHE A 1 214 ? -12.906 30.422 21.562 1 93 214 PHE A N 1
ATOM 1677 C CA . PHE A 1 214 ? -12.305 31.531 22.281 1 93 214 PHE A CA 1
ATOM 1678 C C . PHE A 1 214 ? -12.812 32.875 21.734 1 93 214 PHE A C 1
ATOM 1680 O O . PHE A 1 214 ? -12.102 33.562 21 1 93 214 PHE A O 1
ATOM 1687 N N . PRO A 1 215 ? -13.898 33.344 22.266 1 92.44 215 PRO A N 1
ATOM 1688 C CA . PRO A 1 215 ? -14.516 34.531 21.703 1 92.44 215 PRO A CA 1
ATOM 1689 C C . PRO A 1 215 ? -13.641 35.781 21.844 1 92.44 215 PRO A C 1
ATOM 1691 O O . PRO A 1 215 ? -13.789 36.719 21.078 1 92.44 215 PRO A O 1
ATOM 1694 N N . GLN A 1 216 ? -12.828 35.719 22.812 1 92.31 216 GLN A N 1
ATOM 1695 C CA . GLN A 1 216 ? -11.977 36.875 23.062 1 92.31 216 GLN A CA 1
ATOM 1696 C C . GLN A 1 216 ? -10.742 36.875 22.172 1 92.31 216 GLN A C 1
ATOM 1698 O O . GLN A 1 216 ? -10.008 37.844 22.078 1 92.31 216 GLN A O 1
ATOM 1703 N N . LEU A 1 217 ? -10.5 35.781 21.484 1 94.38 217 LEU A N 1
ATOM 1704 C CA . LEU A 1 217 ? -9.336 35.594 20.625 1 94.38 217 LEU A CA 1
ATOM 1705 C C . LEU A 1 217 ? -9.609 36.125 19.219 1 94.38 217 LEU A C 1
ATOM 1707 O O . LEU A 1 217 ? -10.562 35.656 18.562 1 94.38 217 LEU A O 1
ATOM 1711 N N . GLU A 1 218 ? -8.852 37.125 18.797 1 96.38 218 GLU A N 1
ATOM 1712 C CA . GLU A 1 218 ? -8.93 37.562 17.406 1 96.38 218 GLU A CA 1
ATOM 1713 C C . GLU A 1 218 ? -8.133 36.625 16.5 1 96.38 218 GLU A C 1
ATOM 1715 O O . GLU A 1 218 ? -6.906 36.562 16.594 1 96.38 218 GLU A O 1
ATOM 1720 N N . CYS A 1 219 ? -8.812 35.938 15.602 1 97.5 219 CYS A N 1
ATOM 1721 C CA . CYS A 1 219 ? -8.172 34.969 14.727 1 97.5 219 CYS A CA 1
ATOM 1722 C C . CYS A 1 219 ? -8.031 35.5 13.312 1 97.5 219 CYS A C 1
ATOM 1724 O O . CYS A 1 219 ? -8.938 36.156 12.805 1 97.5 219 CYS A O 1
ATOM 1726 N N . THR A 1 220 ? -6.918 35.312 12.703 1 98 220 THR A N 1
ATOM 1727 C CA . THR A 1 220 ? -6.664 35.625 11.305 1 98 220 THR A CA 1
ATOM 1728 C C . THR A 1 220 ? -6.168 34.406 10.547 1 98 220 THR A C 1
ATOM 1730 O O . THR A 1 220 ? -5.203 33.75 10.961 1 98 220 THR A O 1
ATOM 1733 N N . VAL A 1 221 ? -6.871 34.031 9.484 1 98.62 221 VAL A N 1
ATOM 1734 C CA . VAL A 1 221 ? -6.375 33.031 8.555 1 98.62 221 VAL A CA 1
ATOM 1735 C C . VAL A 1 221 ? -5.484 33.688 7.504 1 98.62 221 VAL A C 1
ATOM 1737 O O . VAL A 1 221 ? -5.93 34.562 6.777 1 98.62 221 VAL A O 1
ATOM 1740 N N . PHE A 1 222 ? -4.246 33.281 7.457 1 98.5 222 PHE A N 1
ATOM 1741 C CA . PHE A 1 222 ? -3.279 33.844 6.516 1 98.5 222 PHE A CA 1
ATOM 1742 C C . PHE A 1 222 ? -2.822 32.781 5.523 1 98.5 222 PHE A C 1
ATOM 1744 O O . PHE A 1 222 ? -2.197 31.781 5.906 1 98.5 222 PHE A O 1
ATOM 1751 N N . ASP A 1 223 ? -3.125 32.906 4.246 1 97.88 223 ASP A N 1
ATOM 1752 C CA . ASP A 1 223 ? -2.75 31.969 3.174 1 97.88 223 ASP A CA 1
ATOM 1753 C C . ASP A 1 223 ? -2.6 32.719 1.846 1 97.88 223 ASP A C 1
ATOM 1755 O O . ASP A 1 223 ? -2.777 33.938 1.783 1 97.88 223 ASP A O 1
ATOM 1759 N N . LEU A 1 224 ? -2.123 32.062 0.802 1 95.44 224 LEU A N 1
ATOM 1760 C CA . LEU A 1 224 ? -1.999 32.656 -0.518 1 95.44 224 LEU A CA 1
ATOM 1761 C C . LEU A 1 224 ? -3.314 33.312 -0.946 1 95.44 224 LEU A C 1
ATOM 1763 O O . LEU A 1 224 ? -4.391 32.812 -0.586 1 95.44 224 LEU A O 1
ATOM 1767 N N . PRO A 1 225 ? -3.242 34.344 -1.74 1 94.31 225 PRO A N 1
ATOM 1768 C CA . PRO A 1 225 ? -4.441 35.094 -2.129 1 94.31 225 PRO A CA 1
ATOM 1769 C C . PRO A 1 225 ? -5.496 34.219 -2.787 1 94.31 225 PRO A C 1
ATOM 1771 O O . PRO A 1 225 ? -6.684 34.312 -2.469 1 94.31 225 PRO A O 1
ATOM 1774 N N . HIS A 1 226 ? -5.086 33.281 -3.604 1 91 226 HIS A N 1
ATOM 1775 C CA . HIS A 1 226 ? -6.059 32.469 -4.324 1 91 226 HIS A CA 1
ATOM 1776 C C . HIS A 1 226 ? -6.742 31.484 -3.393 1 91 226 HIS A C 1
ATOM 1778 O O . HIS A 1 226 ? -7.84 31 -3.686 1 91 226 HIS A O 1
ATOM 1784 N N . VAL A 1 227 ? -6.09 31.156 -2.283 1 93.31 227 VAL A N 1
ATOM 1785 C CA . VAL A 1 227 ? -6.625 30.188 -1.338 1 93.31 227 VAL A CA 1
ATOM 1786 C C . VAL A 1 227 ? -7.715 30.844 -0.489 1 93.31 227 VAL A C 1
ATOM 1788 O O . VAL A 1 227 ? -8.758 30.234 -0.241 1 93.31 227 VAL A O 1
ATOM 1791 N N . VAL A 1 228 ? -7.531 32.094 -0.044 1 94.94 228 VAL A N 1
ATOM 1792 C CA . VAL A 1 228 ? -8.453 32.719 0.887 1 94.94 228 VAL A CA 1
ATOM 1793 C C . VAL A 1 228 ? -9.43 33.594 0.118 1 94.94 228 VAL A C 1
ATOM 1795 O O . VAL A 1 228 ? -10.273 34.281 0.719 1 94.94 228 VAL A O 1
ATOM 1798 N N . ALA A 1 229 ? -9.266 33.531 -1.22 1 91.44 229 ALA A N 1
ATOM 1799 C CA . ALA A 1 229 ? -10.133 34.375 -2.047 1 91.44 229 ALA A CA 1
ATOM 1800 C C . ALA A 1 229 ? -11.602 34 -1.856 1 91.44 229 ALA A C 1
ATOM 1802 O O . ALA A 1 229 ? -11.961 32.812 -1.943 1 91.44 229 ALA A O 1
ATOM 1803 N N . GLY A 1 230 ? -12.398 34.969 -1.551 1 91.94 230 GLY A N 1
ATOM 1804 C CA . GLY A 1 230 ? -13.836 34.75 -1.486 1 91.94 230 GLY A CA 1
ATOM 1805 C C . GLY A 1 230 ? -14.305 34.25 -0.136 1 91.94 230 GLY A C 1
ATOM 1806 O O . GLY A 1 230 ? -15.508 34.094 0.094 1 91.94 230 GLY A O 1
ATOM 1807 N N . LEU A 1 231 ? -13.398 33.969 0.77 1 94.56 231 LEU A N 1
ATOM 1808 C CA . LEU A 1 231 ? -13.789 33.5 2.098 1 94.56 231 LEU A CA 1
ATOM 1809 C C . LEU A 1 231 ? -14.203 34.688 2.98 1 94.56 231 LEU A C 1
ATOM 1811 O O . LEU A 1 231 ? -13.609 35.75 2.912 1 94.56 231 LEU A O 1
ATOM 1815 N N . GLN A 1 232 ? -15.25 34.469 3.732 1 93.44 232 GLN A N 1
ATOM 1816 C CA . GLN A 1 232 ? -15.812 35.531 4.559 1 93.44 232 GLN A CA 1
ATOM 1817 C C . GLN A 1 232 ? -15.508 35.281 6.035 1 93.44 232 GLN A C 1
ATOM 1819 O O . GLN A 1 232 ? -15.625 34.156 6.527 1 93.44 232 GLN A O 1
ATOM 1824 N N . GLY A 1 233 ? -15.078 36.281 6.645 1 94 233 GLY A N 1
ATOM 1825 C CA . GLY A 1 233 ? -14.781 36.219 8.07 1 94 233 GLY A CA 1
ATOM 1826 C C . GLY A 1 233 ? -16.016 36.406 8.938 1 94 233 GLY A C 1
ATOM 1827 O O . GLY A 1 233 ? -17.141 36.312 8.453 1 94 233 GLY A O 1
ATOM 1828 N N . SER A 1 234 ? -15.781 36.344 10.258 1 91.12 234 SER A N 1
ATOM 1829 C CA . SER A 1 234 ? -16.781 36.656 11.289 1 91.12 234 SER A CA 1
ATOM 1830 C C . SER A 1 234 ? -16.297 37.75 12.234 1 91.12 234 SER A C 1
ATOM 1832 O O . SER A 1 234 ? -15.383 38.5 11.891 1 91.12 234 SER A O 1
ATOM 1834 N N . GLN A 1 235 ? -17.016 37.938 13.43 1 91.25 235 GLN A N 1
ATOM 1835 C CA . GLN A 1 235 ? -16.703 39 14.367 1 91.25 235 GLN A CA 1
ATOM 1836 C C . GLN A 1 235 ? -15.234 38.969 14.789 1 91.25 235 GLN A C 1
ATOM 1838 O O . GLN A 1 235 ? -14.555 40 14.797 1 91.25 235 GLN A O 1
ATOM 1843 N N . ASN A 1 236 ? -14.742 37.781 15.062 1 96.88 236 ASN A N 1
ATOM 1844 C CA . ASN A 1 236 ? -13.359 37.688 15.523 1 96.88 236 ASN A CA 1
ATOM 1845 C C . ASN A 1 236 ? -12.539 36.781 14.625 1 96.88 236 ASN A C 1
ATOM 1847 O O . ASN A 1 236 ? -11.609 36.125 15.094 1 96.88 236 ASN A O 1
ATOM 1851 N N . LEU A 1 237 ? -12.906 36.625 13.32 1 97.88 237 LEU A N 1
ATOM 1852 C CA . LEU A 1 237 ? -12.195 35.812 12.328 1 97.88 237 LEU A CA 1
ATOM 1853 C C . LEU A 1 237 ? -11.992 36.594 11.039 1 97.88 237 LEU A C 1
ATOM 1855 O O . LEU A 1 237 ? -12.953 37.125 10.469 1 97.88 237 LEU A O 1
ATOM 1859 N N . ASN A 1 238 ? -10.781 36.719 10.625 1 97.5 238 ASN A N 1
ATOM 1860 C CA . ASN A 1 238 ? -10.445 37.438 9.391 1 97.5 238 ASN A CA 1
ATOM 1861 C C . ASN A 1 238 ? -9.609 36.562 8.461 1 97.5 238 ASN A C 1
ATOM 1863 O O . ASN A 1 238 ? -8.906 35.656 8.906 1 97.5 238 ASN A O 1
ATOM 1867 N N . TYR A 1 239 ? -9.719 36.812 7.176 1 98.06 239 TYR A N 1
ATOM 1868 C CA . TYR A 1 239 ? -8.906 36.188 6.145 1 98.06 239 TYR A CA 1
ATOM 1869 C C . TYR A 1 239 ? -7.984 37.188 5.473 1 98.06 239 TYR A C 1
ATOM 1871 O O . TYR A 1 239 ? -8.43 38.281 5.066 1 98.06 239 TYR A O 1
ATOM 1879 N N . VAL A 1 240 ? -6.773 36.906 5.414 1 97.62 240 VAL A N 1
ATOM 1880 C CA . VAL A 1 240 ? -5.785 37.781 4.816 1 97.62 240 VAL A CA 1
ATOM 1881 C C . VAL A 1 240 ? -4.938 37.031 3.805 1 97.62 240 VAL A C 1
ATOM 1883 O O . VAL A 1 240 ? -4.367 35.969 4.129 1 97.62 240 VAL A O 1
ATOM 1886 N N . GLY A 1 241 ? -4.875 37.469 2.518 1 97.44 241 GLY A N 1
ATOM 1887 C CA . GLY A 1 241 ? -4.023 36.906 1.493 1 97.44 241 GLY A CA 1
ATOM 1888 C C . GLY A 1 241 ? -2.59 37.375 1.559 1 97.44 241 GLY A C 1
ATOM 1889 O O . GLY A 1 241 ? -2.346 38.594 1.729 1 97.44 241 GLY A O 1
ATOM 1890 N N . GLY A 1 242 ? -1.624 36.5 1.516 1 97.25 242 GLY A N 1
ATOM 1891 C CA . GLY A 1 242 ? -0.213 36.844 1.508 1 97.25 242 GLY A CA 1
ATOM 1892 C C . GLY A 1 242 ? 0.705 35.656 1.429 1 97.25 242 GLY A C 1
ATOM 1893 O O . GLY A 1 242 ? 0.24 34.531 1.281 1 97.25 242 GLY A O 1
ATOM 1894 N N . ASP A 1 243 ? 1.982 35.938 1.425 1 97.56 243 ASP A N 1
ATOM 1895 C CA . ASP A 1 243 ? 3.041 34.938 1.31 1 97.56 243 ASP A CA 1
ATOM 1896 C C . ASP A 1 243 ? 3.873 34.875 2.586 1 97.56 243 ASP A C 1
ATOM 1898 O O . ASP A 1 243 ? 4.574 35.812 2.928 1 97.56 243 ASP A O 1
ATOM 1902 N N . MET A 1 244 ? 3.834 33.688 3.244 1 98.12 244 MET A N 1
ATOM 1903 C CA . MET A 1 244 ? 4.492 33.531 4.539 1 98.12 244 MET A CA 1
ATOM 1904 C C . MET A 1 244 ? 6 33.688 4.406 1 98.12 244 MET A C 1
ATOM 1906 O O . MET A 1 244 ? 6.699 33.906 5.398 1 98.12 244 MET A O 1
ATOM 1910 N N . PHE A 1 245 ? 6.531 33.594 3.18 1 98.06 245 PHE A N 1
ATOM 1911 C CA . PHE A 1 245 ? 7.961 33.75 2.947 1 98.06 245 PHE A CA 1
ATOM 1912 C C . PHE A 1 245 ? 8.336 35.2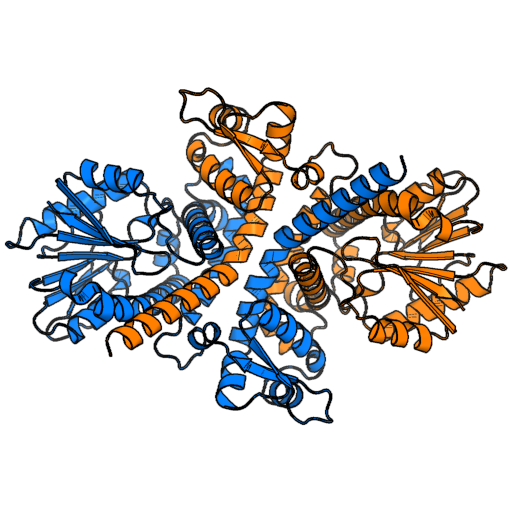19 2.908 1 98.06 245 PHE A C 1
ATOM 1914 O O . PHE A 1 245 ? 9.516 35.562 3.016 1 98.06 245 PHE A O 1
ATOM 1921 N N . LYS A 1 246 ? 7.398 36.031 2.719 1 97.5 246 LYS A N 1
ATOM 1922 C CA . LYS A 1 246 ? 7.641 37.469 2.654 1 97.5 246 LYS A CA 1
ATOM 1923 C C . LYS A 1 246 ? 7.387 38.156 4.004 1 97.5 246 LYS A C 1
ATOM 1925 O O . LYS A 1 246 ? 8.289 38.75 4.582 1 97.5 246 LYS A O 1
ATOM 1930 N N . SER A 1 247 ? 6.16 38.031 4.418 1 97.12 247 SER A N 1
ATOM 1931 C CA . SER A 1 247 ? 5.805 38.594 5.719 1 97.12 247 SER A CA 1
ATOM 1932 C C . SER A 1 247 ? 4.562 37.906 6.285 1 97.12 247 SER A C 1
ATOM 1934 O O . SER A 1 247 ? 3.75 37.344 5.539 1 97.12 247 SER A O 1
ATOM 1936 N N . ILE A 1 248 ? 4.465 37.938 7.617 1 97.88 248 ILE A N 1
ATOM 1937 C CA . ILE A 1 248 ? 3.322 37.406 8.352 1 97.88 248 ILE A CA 1
ATOM 1938 C C . ILE A 1 248 ? 2.686 38.531 9.195 1 97.88 248 ILE A C 1
ATOM 1940 O O . ILE A 1 248 ? 3.391 39.312 9.812 1 97.88 248 ILE A O 1
ATOM 1944 N N . PRO A 1 249 ? 1.345 38.625 9.133 1 96.75 249 PRO A N 1
ATOM 1945 C CA . PRO A 1 249 ? 0.697 39.656 9.953 1 96.75 249 PRO A CA 1
ATOM 1946 C C . PRO A 1 249 ? 1.044 39.531 11.438 1 96.75 249 PRO A C 1
ATOM 1948 O O . PRO A 1 249 ? 1.186 38.438 11.945 1 96.75 249 PRO A O 1
ATOM 1951 N N . PRO A 1 250 ? 1.14 40.688 12.086 1 94.88 250 PRO A N 1
ATOM 1952 C CA . PRO A 1 250 ? 1.48 40.625 13.508 1 94.88 250 PRO A CA 1
ATOM 1953 C C . PRO A 1 250 ? 0.377 40 14.359 1 94.88 250 PRO A C 1
ATOM 1955 O O . PRO A 1 250 ? -0.809 40.219 14.086 1 94.88 250 PRO A O 1
ATOM 1958 N N . ALA A 1 251 ? 0.744 39.25 15.375 1 95.31 251 ALA A N 1
ATOM 1959 C CA . ALA A 1 251 ? -0.154 38.656 16.375 1 95.31 251 ALA A CA 1
ATOM 1960 C C . ALA A 1 251 ? 0.618 38.188 17.609 1 95.31 251 ALA A C 1
ATOM 1962 O O . ALA A 1 251 ? 1.847 38.094 17.562 1 95.31 251 ALA A O 1
ATOM 1963 N N . GLU A 1 252 ? -0.092 38 18.734 1 94.44 252 GLU A N 1
ATOM 1964 C CA . GLU A 1 252 ? 0.538 37.438 19.922 1 94.44 252 GLU A CA 1
ATOM 1965 C C . GLU A 1 252 ? 0.927 35.969 19.719 1 94.44 252 GLU A C 1
ATOM 1967 O O . GLU A 1 252 ? 1.967 35.531 20.203 1 94.44 252 GLU A O 1
ATOM 1972 N N . GLY A 1 253 ? 0.071 35.25 19.047 1 95.94 253 GLY A N 1
ATOM 1973 C CA . GLY A 1 253 ? 0.345 33.844 18.703 1 95.94 253 GLY A CA 1
ATOM 1974 C C . GLY A 1 253 ? 0.335 33.594 17.203 1 95.94 253 GLY A C 1
ATOM 1975 O O . GLY A 1 253 ? -0.476 34.156 16.469 1 95.94 253 GLY A O 1
ATOM 1976 N N . ILE A 1 254 ? 1.231 32.75 16.766 1 97.69 254 ILE A N 1
ATOM 1977 C CA . ILE A 1 254 ? 1.247 32.25 15.391 1 97.69 254 ILE A CA 1
ATOM 1978 C C . ILE A 1 254 ? 1.112 30.734 15.391 1 97.69 254 ILE A C 1
ATOM 1980 O O . ILE A 1 254 ? 1.821 30.047 16.125 1 97.69 254 ILE A O 1
ATOM 1984 N N . LEU A 1 255 ? 0.168 30.281 14.625 1 98.19 255 LEU A N 1
ATOM 1985 C CA . LEU A 1 255 ? -0.07 28.859 14.523 1 98.19 255 LEU A CA 1
ATOM 1986 C C . LEU A 1 255 ? 0.412 28.312 13.172 1 98.19 255 LEU A C 1
ATOM 1988 O O . LEU A 1 255 ? 0.088 28.891 12.125 1 98.19 255 LEU A O 1
ATOM 1992 N N . LEU A 1 256 ? 1.264 27.297 13.211 1 98.62 256 LEU A N 1
ATOM 1993 C CA . LEU A 1 256 ? 1.699 26.547 12.039 1 98.62 256 LEU A CA 1
ATOM 1994 C C . LEU A 1 256 ? 1.293 25.078 12.156 1 98.62 256 LEU A C 1
ATOM 1996 O O . LEU A 1 256 ? 2.008 24.281 12.766 1 98.62 256 LEU A O 1
ATOM 2000 N N . LYS A 1 257 ? 0.176 24.719 11.578 1 98.12 257 LYS A N 1
ATOM 2001 C CA . LYS A 1 257 ? -0.257 23.328 11.57 1 98.12 257 LYS A CA 1
ATOM 2002 C C . LYS A 1 257 ? 0 22.672 10.219 1 98.12 257 LYS A C 1
ATOM 2004 O O . LYS A 1 257 ? -0.611 23.047 9.219 1 98.12 257 LYS A O 1
ATOM 2009 N N . TRP A 1 258 ? 0.833 21.672 10.172 1 97.06 258 TRP A N 1
ATOM 2010 C CA . TRP A 1 258 ? 1.146 20.953 8.938 1 97.06 258 TRP A CA 1
ATOM 2011 C C . TRP A 1 258 ? 1.739 21.891 7.898 1 97.06 258 TRP A C 1
ATOM 2013 O O . TRP A 1 258 ? 1.344 21.859 6.73 1 97.06 258 TRP A O 1
ATOM 2023 N N . ILE A 1 259 ? 2.629 22.766 8.391 1 98.38 259 ILE A N 1
ATOM 2024 C CA . ILE A 1 259 ? 3.205 23.734 7.473 1 98.38 259 ILE A CA 1
ATOM 2025 C C . ILE A 1 259 ? 4.691 23.453 7.27 1 98.38 259 ILE A C 1
ATOM 2027 O O . ILE A 1 259 ? 5.145 23.25 6.141 1 98.38 259 ILE A O 1
ATOM 2031 N N . LEU A 1 260 ? 5.402 23.312 8.375 1 98.56 260 LEU A N 1
ATOM 2032 C CA . LEU A 1 260 ? 6.855 23.297 8.266 1 98.56 260 LEU A CA 1
ATOM 2033 C C . LEU A 1 260 ? 7.344 21.984 7.672 1 98.56 260 LEU A C 1
ATOM 2035 O O . LEU A 1 260 ? 8.391 21.938 7.027 1 98.56 260 LEU A O 1
ATOM 2039 N N . HIS A 1 261 ? 6.605 20.906 7.805 1 97.94 261 HIS A N 1
ATOM 2040 C CA . HIS A 1 261 ? 7.023 19.641 7.203 1 97.94 261 HIS A CA 1
ATOM 2041 C C . HIS A 1 261 ? 6.961 19.719 5.68 1 97.94 261 HIS A C 1
ATOM 2043 O O . HIS A 1 261 ? 7.52 18.859 4.992 1 97.94 261 HIS A O 1
ATOM 2049 N N . ASP A 1 262 ? 6.324 20.734 5.105 1 97.69 262 ASP A N 1
ATOM 2050 C CA . ASP A 1 262 ? 6.203 20.891 3.658 1 97.69 262 ASP A CA 1
ATOM 2051 C C . ASP A 1 262 ? 7.496 21.422 3.053 1 97.69 262 ASP A C 1
ATOM 2053 O O . ASP A 1 262 ? 7.684 21.391 1.835 1 97.69 262 ASP A O 1
ATOM 2057 N N . TRP A 1 263 ? 8.422 21.953 3.865 1 98.06 263 TRP A N 1
ATOM 2058 C CA . TRP A 1 263 ? 9.508 22.781 3.355 1 98.06 263 TRP A CA 1
ATOM 2059 C C . TRP A 1 263 ? 10.859 22.281 3.871 1 98.06 263 TRP A C 1
ATOM 2061 O O . TRP A 1 263 ? 10.93 21.672 4.941 1 98.06 263 TRP A O 1
ATOM 2071 N N . ASN A 1 264 ? 11.914 22.562 3.074 1 96.38 264 ASN A N 1
ATOM 2072 C CA . ASN A 1 264 ? 13.242 22.188 3.531 1 96.38 264 ASN A CA 1
ATOM 2073 C C . ASN A 1 264 ? 13.719 23.062 4.688 1 96.38 264 ASN A C 1
ATOM 2075 O O . ASN A 1 264 ? 13.023 24 5.078 1 96.38 264 ASN A O 1
ATOM 2079 N N . ASP A 1 265 ? 14.867 22.812 5.246 1 97.12 265 ASP A N 1
ATOM 2080 C CA . ASP A 1 265 ? 15.328 23.469 6.469 1 97.12 265 ASP A CA 1
ATOM 2081 C C . ASP A 1 265 ? 15.555 24.953 6.238 1 97.12 265 ASP A C 1
ATOM 2083 O O . ASP A 1 265 ? 15.195 25.781 7.082 1 97.12 265 ASP A O 1
ATOM 2087 N N . GLU A 1 266 ? 16.125 25.281 5.109 1 96.94 266 GLU A N 1
ATOM 2088 C CA . GLU A 1 266 ? 16.391 26.688 4.812 1 96.94 266 GLU A CA 1
ATOM 2089 C C . GLU A 1 266 ? 15.078 27.484 4.719 1 96.94 266 GLU A C 1
ATOM 2091 O O . GLU A 1 266 ? 14.977 28.578 5.254 1 96.94 266 GLU A O 1
ATOM 2096 N N . GLU A 1 267 ? 14.148 26.891 4.055 1 97.69 267 GLU A N 1
ATOM 2097 C CA . GLU A 1 267 ? 12.836 27.516 3.92 1 97.69 267 GLU A CA 1
ATOM 2098 C C . GLU A 1 267 ? 12.133 27.625 5.273 1 97.69 267 GLU A C 1
ATOM 2100 O O . GLU A 1 267 ? 11.5 28.641 5.566 1 97.69 267 GLU A O 1
ATOM 2105 N N . CYS A 1 268 ? 12.273 26.641 6.082 1 98.56 268 CYS A N 1
ATOM 2106 C CA . CYS A 1 268 ? 11.648 26.641 7.402 1 98.56 268 CYS A CA 1
ATOM 2107 C C . CYS A 1 268 ? 12.234 27.75 8.273 1 98.56 268 CYS A C 1
ATOM 2109 O O . CYS A 1 268 ? 11.5 28.422 9.008 1 98.56 268 CYS A O 1
ATOM 2111 N N . VAL A 1 269 ? 13.531 27.906 8.219 1 98.62 269 VAL A N 1
ATOM 2112 C CA . VAL A 1 269 ? 14.18 28.953 8.992 1 98.62 269 VAL A CA 1
ATOM 2113 C C . VAL A 1 269 ? 13.656 30.312 8.547 1 98.62 269 VAL A C 1
ATOM 2115 O O . VAL A 1 269 ? 13.391 31.188 9.375 1 98.62 269 VAL A O 1
ATOM 2118 N N . LYS A 1 270 ? 13.508 30.5 7.258 1 98.44 270 LYS A N 1
ATOM 2119 C CA . LYS A 1 270 ? 12.969 31.75 6.734 1 98.44 270 LYS A CA 1
ATOM 2120 C C . LYS A 1 270 ? 11.562 32 7.262 1 98.44 270 LYS A C 1
ATOM 2122 O O . LYS A 1 270 ? 11.242 33.094 7.695 1 98.44 270 LYS A O 1
ATOM 2127 N N . ILE A 1 271 ? 10.695 30.969 7.242 1 98.62 271 ILE A N 1
ATOM 2128 C CA . ILE A 1 271 ? 9.32 31.094 7.727 1 98.62 271 ILE A CA 1
ATOM 2129 C C . ILE A 1 271 ? 9.336 31.438 9.211 1 98.62 271 ILE A C 1
ATOM 2131 O O . ILE A 1 271 ? 8.609 32.344 9.656 1 98.62 271 ILE A O 1
ATOM 2135 N N . LEU A 1 272 ? 10.156 30.75 9.977 1 98.56 272 LEU A N 1
ATOM 2136 C CA . LEU A 1 272 ? 10.211 30.953 11.422 1 98.56 272 LEU A CA 1
ATOM 2137 C C . LEU A 1 272 ? 10.734 32.344 11.758 1 98.56 272 LEU A C 1
ATOM 2139 O O . LEU A 1 272 ? 10.289 32.969 12.734 1 98.56 272 LEU A O 1
ATOM 2143 N N . LYS A 1 273 ? 11.672 32.844 10.992 1 98.06 273 LYS A N 1
ATOM 2144 C CA . LYS A 1 273 ? 12.141 34.219 11.188 1 98.06 273 LYS A CA 1
ATOM 2145 C C . LYS A 1 273 ? 11.016 35.219 10.977 1 98.06 273 LYS A C 1
ATOM 2147 O O . LYS A 1 273 ? 10.875 36.188 11.734 1 98.06 273 LYS A O 1
ATOM 2152 N N . ASN A 1 274 ? 10.266 35 9.906 1 98 274 ASN A N 1
ATOM 2153 C CA . ASN A 1 274 ? 9.117 35.875 9.664 1 98 274 ASN A CA 1
ATOM 2154 C C . ASN A 1 274 ? 8.086 35.75 10.789 1 98 274 ASN A C 1
ATOM 2156 O O . ASN A 1 274 ? 7.43 36.75 11.125 1 98 274 ASN A O 1
ATOM 2160 N N . CYS A 1 275 ? 7.91 34.562 11.359 1 97.81 275 CYS A N 1
ATOM 2161 C CA . CYS A 1 275 ? 7.047 34.375 12.523 1 97.81 275 CYS A CA 1
ATOM 2162 C C . CYS A 1 275 ? 7.555 35.188 13.711 1 97.81 275 CYS A C 1
ATOM 2164 O O . CYS A 1 275 ? 6.77 35.844 14.414 1 97.81 275 CYS A O 1
ATOM 2166 N N . LYS A 1 276 ? 8.812 35.125 13.961 1 96 276 LYS A N 1
ATOM 2167 C CA . LYS A 1 276 ? 9.406 35.844 15.086 1 96 276 LYS A CA 1
ATOM 2168 C C . LYS A 1 276 ? 9.18 37.344 14.953 1 96 276 LYS A C 1
ATOM 2170 O O . LYS A 1 276 ? 8.844 38 15.93 1 96 276 LYS A O 1
ATOM 2175 N N . GLU A 1 277 ? 9.391 37.812 13.734 1 94.88 277 GLU A N 1
ATOM 2176 C CA . GLU A 1 277 ? 9.148 39.219 13.477 1 94.88 277 GLU A CA 1
ATOM 2177 C C . GLU A 1 277 ? 7.695 39.594 13.75 1 94.88 277 GLU A C 1
ATOM 2179 O O . GLU A 1 277 ? 7.41 40.656 14.297 1 94.88 277 GLU A O 1
ATOM 2184 N N . ALA A 1 278 ? 6.836 38.719 13.445 1 94.94 278 ALA A N 1
ATOM 2185 C CA . ALA A 1 278 ? 5.402 38.969 13.57 1 94.94 278 ALA A CA 1
ATOM 2186 C C . ALA A 1 278 ? 4.969 39 15.031 1 94.94 278 ALA A C 1
ATOM 2188 O O . ALA A 1 278 ? 4.078 39.75 15.414 1 94.94 278 ALA A O 1
ATOM 2189 N N . ILE A 1 279 ? 5.516 38.125 15.906 1 92.25 279 ILE A N 1
ATOM 2190 C CA . ILE A 1 279 ? 5.055 38.031 17.281 1 92.25 279 ILE A CA 1
ATOM 2191 C C . ILE A 1 279 ? 5.734 39.094 18.125 1 92.25 279 ILE A C 1
ATOM 2193 O O . ILE A 1 279 ? 5.277 39.406 19.234 1 92.25 279 ILE A O 1
ATOM 2197 N N . THR A 1 280 ? 6.887 39.469 17.906 1 75.5 280 THR A N 1
ATOM 2198 C CA . THR A 1 280 ? 7.625 40.438 18.703 1 75.5 280 THR A CA 1
ATOM 2199 C C . THR A 1 280 ? 6.98 41.812 18.609 1 75.5 280 THR A C 1
ATOM 2201 O O . THR A 1 280 ? 7.195 42.656 19.469 1 75.5 280 THR A O 1
ATOM 2204 N N . SER A 1 281 ? 6.324 41.875 17.75 1 67.56 281 SER A N 1
ATOM 2205 C CA . SER A 1 281 ? 5.703 43.188 17.578 1 67.56 281 SER A CA 1
ATOM 2206 C C . SER A 1 281 ? 4.504 43.375 18.5 1 67.56 281 SER A C 1
ATOM 2208 O O . SER A 1 281 ? 4.074 44.5 18.75 1 67.56 281 SER A O 1
ATOM 2210 N N . GLU A 1 282 ? 4.25 42.219 19.016 1 61.72 282 GLU A N 1
ATOM 2211 C CA . GLU A 1 282 ? 2.99 42.375 19.75 1 61.72 282 GLU A CA 1
ATOM 2212 C C . GLU A 1 282 ? 3.047 41.625 21.094 1 61.72 282 GLU A C 1
ATOM 2214 O O . GLU A 1 282 ? 3.314 40.438 21.141 1 61.72 282 GLU A O 1
ATOM 2219 N N . GLY A 1 283 ? 2.871 42.219 22.234 1 63.06 283 GLY A N 1
ATOM 2220 C CA . GLY A 1 283 ? 2.35 41.812 23.531 1 63.06 283 GLY A CA 1
ATOM 2221 C C . GLY A 1 283 ? 3.32 40.969 24.344 1 63.06 283 GLY A C 1
ATOM 2222 O O . GLY A 1 283 ? 4.461 40.781 23.922 1 63.06 283 GLY A O 1
ATOM 2223 N N . GLU A 1 284 ? 2.898 40.5 25.531 1 65.06 284 GLU A N 1
ATOM 2224 C CA . GLU A 1 284 ? 3.699 39.844 26.562 1 65.06 284 GLU A CA 1
ATOM 2225 C C . GLU A 1 284 ? 3.732 38.344 26.344 1 65.06 284 GLU A C 1
ATOM 2227 O O . GLU A 1 284 ? 4.734 37.688 26.641 1 65.06 284 GLU A O 1
ATOM 2232 N N . ASN A 1 285 ? 2.693 37.844 25.734 1 78.94 285 ASN A N 1
ATOM 2233 C CA . ASN A 1 285 ? 2.566 36.406 25.594 1 78.94 285 ASN A CA 1
ATOM 2234 C C . ASN A 1 285 ? 2.834 35.938 24.156 1 78.94 285 ASN A C 1
ATOM 2236 O O . ASN A 1 285 ? 1.984 35.312 23.547 1 78.94 285 ASN A O 1
ATOM 2240 N N . ARG A 1 286 ? 4.098 36.094 23.703 1 90.62 286 ARG A N 1
ATOM 2241 C CA . ARG A 1 286 ? 4.445 35.875 22.312 1 90.62 286 ARG A CA 1
ATOM 2242 C C . ARG A 1 286 ? 4.992 34.469 22.094 1 90.62 286 ARG A C 1
ATOM 2244 O O . ARG A 1 286 ? 5.957 34.062 22.75 1 90.62 286 ARG A O 1
ATOM 2251 N N . LYS A 1 287 ? 4.281 33.75 21.25 1 94.88 287 LYS A N 1
ATOM 2252 C CA . LYS A 1 287 ? 4.84 32.438 20.953 1 94.88 287 LYS A CA 1
ATOM 2253 C C . LYS A 1 287 ? 4.379 31.938 19.594 1 94.88 287 LYS A C 1
ATOM 2255 O O . LYS A 1 287 ? 3.396 32.438 19.047 1 94.88 287 LYS A O 1
ATOM 2260 N N . VAL A 1 288 ? 5.113 31.094 19.078 1 97.62 288 VAL A N 1
ATOM 2261 C CA . VAL A 1 288 ? 4.746 30.312 17.891 1 97.62 288 VAL A CA 1
ATOM 2262 C C . VAL A 1 288 ? 4.301 28.922 18.312 1 97.62 288 VAL A C 1
ATOM 2264 O O . VAL A 1 288 ? 4.93 28.281 19.156 1 97.62 288 VAL A O 1
ATOM 2267 N N . ILE A 1 289 ? 3.172 28.5 17.859 1 97.88 289 ILE A N 1
ATOM 2268 C CA . ILE A 1 289 ? 2.627 27.188 18.141 1 97.88 289 ILE A CA 1
ATOM 2269 C C . ILE A 1 289 ? 2.672 26.328 16.875 1 97.88 289 ILE A C 1
ATOM 2271 O O . ILE A 1 289 ? 2.035 26.656 15.875 1 97.88 289 ILE A O 1
ATOM 2275 N N . ILE A 1 290 ? 3.438 25.25 16.938 1 98.5 290 ILE A N 1
ATOM 2276 C CA . ILE A 1 290 ? 3.594 24.359 15.797 1 98.5 290 ILE A CA 1
ATOM 2277 C C . ILE A 1 290 ? 2.908 23.031 16.094 1 98.5 290 ILE A C 1
ATOM 2279 O O . ILE A 1 290 ? 3.086 22.453 17.172 1 98.5 290 ILE A O 1
ATOM 2283 N N . ILE A 1 291 ? 2.033 22.594 15.234 1 97.81 291 ILE A N 1
ATOM 2284 C CA . ILE A 1 291 ? 1.458 21.25 15.281 1 97.81 291 ILE A CA 1
ATOM 2285 C C . ILE A 1 291 ? 1.978 20.422 14.109 1 97.81 291 ILE A C 1
ATOM 2287 O O . ILE A 1 291 ? 1.572 20.641 12.961 1 97.81 291 ILE A O 1
ATOM 2291 N N . ASP A 1 292 ? 2.889 19.547 14.344 1 97.81 292 ASP A N 1
ATOM 2292 C CA . ASP A 1 292 ? 3.582 18.75 13.336 1 97.81 292 ASP A CA 1
ATOM 2293 C C . ASP A 1 292 ? 4.121 17.453 13.93 1 97.81 292 ASP A C 1
ATOM 2295 O O . ASP A 1 292 ? 3.998 17.219 15.133 1 97.81 292 ASP A O 1
ATOM 2299 N N . ILE A 1 293 ? 4.621 16.609 13.07 1 97.06 293 ILE A N 1
ATOM 2300 C CA . ILE A 1 293 ? 5.168 15.336 13.516 1 97.06 293 ILE A CA 1
ATOM 2301 C C . ILE A 1 293 ? 6.547 15.547 14.133 1 97.06 293 ILE A C 1
ATOM 2303 O O . ILE A 1 293 ? 7.355 16.312 13.609 1 97.06 293 ILE A O 1
ATOM 2307 N N . VAL A 1 294 ? 6.777 15.008 15.281 1 96.88 294 VAL A N 1
ATOM 2308 C CA . VAL A 1 294 ? 8.109 14.867 15.875 1 96.88 294 VAL A CA 1
ATOM 2309 C C . VAL A 1 294 ? 8.508 13.391 15.883 1 96.88 294 VAL A C 1
ATOM 2311 O O . VAL A 1 294 ? 8 12.609 16.688 1 96.88 294 VAL A O 1
ATOM 2314 N N . MET A 1 295 ? 9.422 13.086 15.008 1 94.12 295 MET A N 1
ATOM 2315 C CA . MET A 1 295 ? 9.836 11.695 14.859 1 94.12 295 MET A CA 1
ATOM 2316 C C . MET A 1 295 ? 10.516 11.188 16.125 1 94.12 295 MET A C 1
ATOM 2318 O O . MET A 1 295 ? 11.281 11.922 16.75 1 94.12 295 MET A O 1
ATOM 2322 N N . GLY A 1 296 ? 10.367 9.883 16.484 1 83 296 GLY A N 1
ATOM 2323 C CA . GLY A 1 296 ? 11.023 9.234 17.609 1 83 296 GLY A CA 1
ATOM 2324 C C . GLY A 1 296 ? 10.359 9.531 18.938 1 83 296 GLY A C 1
ATOM 2325 O O . GLY A 1 296 ? 10.82 9.07 19.984 1 83 296 GLY A O 1
ATOM 2326 N N . ASN A 1 297 ? 9.375 10.289 19.016 1 68.19 297 ASN A N 1
ATOM 2327 C CA . ASN A 1 297 ? 8.742 10.68 20.266 1 68.19 297 ASN A CA 1
ATOM 2328 C C . ASN A 1 297 ? 7.496 9.844 20.547 1 68.19 297 ASN A C 1
ATOM 2330 O O . ASN A 1 297 ? 6.645 10.234 21.359 1 68.19 297 ASN A O 1
ATOM 2334 N N . GLU A 1 298 ? 7.398 8.672 20.062 1 62.91 298 GLU A N 1
ATOM 2335 C CA . GLU A 1 298 ? 6.125 7.961 20.141 1 62.91 298 GLU A CA 1
ATOM 2336 C C . GLU A 1 298 ? 5.957 7.262 21.484 1 62.91 298 GLU A C 1
ATOM 2338 O O . GLU A 1 298 ? 6.922 6.738 22.047 1 62.91 298 GLU A O 1
ATOM 2343 N N . LYS A 1 299 ? 4.938 7.52 22.344 1 53.88 299 LYS A N 1
ATOM 2344 C CA . LYS A 1 299 ? 4.609 6.809 23.578 1 53.88 299 LYS A CA 1
ATOM 2345 C C . LYS A 1 299 ? 3.775 5.566 23.297 1 53.88 299 LYS A C 1
ATOM 2347 O O . LYS A 1 299 ? 3.893 4.559 23.984 1 53.88 299 LYS A O 1
ATOM 2352 N N . GLY A 1 300 ? 2.695 5.469 22.297 1 51.47 300 GLY A N 1
ATOM 2353 C CA . GLY A 1 300 ? 1.636 4.484 22.141 1 51.47 300 GLY A CA 1
ATOM 2354 C C . GLY A 1 300 ? 2.041 3.305 21.281 1 51.47 300 GLY A C 1
ATOM 2355 O O . GLY A 1 300 ? 3.225 2.975 21.188 1 51.47 300 GLY A O 1
ATOM 2356 N N . ASP A 1 301 ? 0.843 2.506 20.672 1 56.78 301 ASP A N 1
ATOM 2357 C CA . ASP A 1 301 ? 1.164 1.404 19.766 1 56.78 301 ASP A CA 1
ATOM 2358 C C . ASP A 1 301 ? 2.279 1.793 18.797 1 56.78 301 ASP A C 1
ATOM 2360 O O . ASP A 1 301 ? 2.014 2.242 17.688 1 56.78 301 ASP A O 1
ATOM 2364 N N . SER A 1 302 ? 3.287 1.646 19.219 1 73.62 302 SER A N 1
ATOM 2365 C CA . SER A 1 302 ? 4.523 2.316 18.828 1 73.62 302 SER A CA 1
ATOM 2366 C C . SER A 1 302 ? 4.938 1.936 17.422 1 73.62 302 SER A C 1
ATOM 2368 O O . SER A 1 302 ? 5.363 2.791 16.641 1 73.62 302 SER A O 1
ATOM 2370 N N . ASN A 1 303 ? 4.254 0.749 17 1 87.12 303 ASN A N 1
ATOM 2371 C CA . ASN A 1 303 ? 4.777 0.37 15.695 1 87.12 303 ASN A CA 1
ATOM 2372 C C . ASN A 1 303 ? 4 1.039 14.562 1 87.12 303 ASN A C 1
ATOM 2374 O O . ASN A 1 303 ? 4.594 1.564 13.625 1 87.12 303 ASN A O 1
ATOM 2378 N N . GLU A 1 304 ? 2.682 1.037 14.75 1 92.12 304 GLU A N 1
ATOM 2379 C CA . GLU A 1 304 ? 1.861 1.659 13.711 1 92.12 304 GLU A CA 1
ATOM 2380 C C . GLU A 1 304 ? 2.109 3.164 13.641 1 92.12 304 GLU A C 1
ATOM 2382 O O . GLU A 1 304 ? 2.129 3.744 12.555 1 92.12 304 GLU A O 1
ATOM 2387 N N . SER A 1 305 ? 2.242 3.787 14.812 1 93.31 305 SER A N 1
ATOM 2388 C CA . SER A 1 305 ? 2.527 5.215 14.859 1 93.31 305 SER A CA 1
ATOM 2389 C C . SER A 1 305 ? 3.869 5.531 14.203 1 93.31 305 SER A C 1
ATOM 2391 O O . SER A 1 305 ? 3.971 6.469 13.406 1 93.31 305 SER A O 1
ATOM 2393 N N . ILE A 1 306 ? 4.879 4.707 14.516 1 94.44 306 ILE A N 1
ATOM 2394 C CA . ILE A 1 306 ? 6.203 4.895 13.938 1 94.44 306 ILE A CA 1
ATOM 2395 C C . ILE A 1 306 ? 6.137 4.73 12.422 1 94.44 306 ILE A C 1
ATOM 2397 O O . ILE A 1 306 ? 6.652 5.566 11.672 1 94.44 306 ILE A O 1
ATOM 2401 N N . GLU A 1 307 ? 5.473 3.699 12.023 1 95.38 307 GLU A N 1
ATOM 2402 C CA . GLU A 1 307 ? 5.328 3.438 10.594 1 95.38 307 GLU A CA 1
ATOM 2403 C C . GLU A 1 307 ? 4.633 4.598 9.883 1 95.38 307 GLU A C 1
ATOM 2405 O O . GLU A 1 307 ? 5.062 5.023 8.812 1 95.38 307 GLU A O 1
ATOM 2410 N N . THR A 1 308 ? 3.588 5.066 10.508 1 96.56 308 THR A N 1
ATOM 2411 C CA . THR A 1 308 ? 2.824 6.156 9.914 1 96.56 308 THR A CA 1
ATOM 2412 C C . THR A 1 308 ? 3.686 7.41 9.789 1 96.56 308 THR A C 1
ATOM 2414 O O . THR A 1 308 ? 3.617 8.117 8.781 1 96.56 308 THR A O 1
ATOM 2417 N N . GLN A 1 309 ? 4.523 7.668 10.766 1 96.38 309 GLN A N 1
ATOM 2418 C CA . GLN A 1 309 ? 5.438 8.805 10.695 1 96.38 309 GLN A CA 1
ATOM 2419 C C . GLN A 1 309 ? 6.422 8.641 9.539 1 96.38 309 GLN A C 1
ATOM 2421 O O . GLN A 1 309 ? 6.707 9.602 8.82 1 96.38 309 GLN A O 1
ATOM 2426 N N . LEU A 1 310 ? 6.914 7.449 9.352 1 96.94 310 LEU A N 1
ATOM 2427 C CA . LEU A 1 310 ? 7.84 7.176 8.258 1 96.94 310 LEU A CA 1
ATOM 2428 C C . LEU A 1 310 ? 7.156 7.375 6.906 1 96.94 310 LEU A C 1
ATOM 2430 O O . LEU A 1 310 ? 7.758 7.914 5.977 1 96.94 310 LEU A O 1
ATOM 2434 N N . LEU A 1 311 ? 5.914 6.945 6.84 1 98.19 311 LEU A N 1
ATOM 2435 C CA . LEU A 1 311 ? 5.156 7.105 5.602 1 98.19 311 LEU A CA 1
ATOM 2436 C C . LEU A 1 311 ? 4.949 8.586 5.285 1 98.19 311 LEU A C 1
ATOM 2438 O O . LEU A 1 311 ? 5.082 9 4.133 1 98.19 311 LEU A O 1
ATOM 2442 N N . PHE A 1 312 ? 4.676 9.352 6.281 1 98.06 312 PHE A N 1
ATOM 2443 C CA . PHE A 1 312 ? 4.52 10.789 6.074 1 98.06 312 PHE A CA 1
ATOM 2444 C C . PHE A 1 312 ? 5.836 11.414 5.621 1 98.06 312 PHE A C 1
ATOM 2446 O O . PHE A 1 312 ? 5.84 12.32 4.785 1 98.06 312 PHE A O 1
ATOM 2453 N N . ASP A 1 313 ? 6.918 10.945 6.199 1 97.88 313 ASP A N 1
ATOM 2454 C CA . ASP A 1 313 ? 8.219 11.469 5.789 1 97.88 313 ASP A CA 1
ATOM 2455 C C . ASP A 1 313 ? 8.469 11.211 4.305 1 97.88 313 ASP A C 1
ATOM 2457 O O . ASP A 1 313 ? 8.914 12.109 3.582 1 97.88 313 ASP A O 1
ATOM 2461 N N . MET A 1 314 ? 8.164 10.039 3.861 1 98.44 314 MET A N 1
ATOM 2462 C CA . MET A 1 314 ? 8.312 9.703 2.447 1 98.44 314 MET A CA 1
ATOM 2463 C C . MET A 1 314 ? 7.367 10.539 1.591 1 98.44 314 MET A C 1
ATOM 2465 O O . MET A 1 314 ? 7.723 10.945 0.482 1 98.44 314 MET A O 1
ATOM 2469 N N . LEU A 1 315 ? 6.227 10.742 2.098 1 98.5 315 LEU A N 1
ATOM 2470 C CA . LEU A 1 315 ? 5.238 11.547 1.386 1 98.5 315 LEU A CA 1
ATOM 2471 C C . LEU A 1 315 ? 5.762 12.953 1.142 1 98.5 315 LEU A C 1
ATOM 2473 O O . LEU A 1 315 ? 5.637 13.484 0.035 1 98.5 315 LEU A O 1
ATOM 2477 N N . MET A 1 316 ? 6.355 13.594 2.18 1 98.19 316 MET A N 1
ATOM 2478 C CA . MET A 1 316 ? 6.934 14.922 2.023 1 98.19 316 MET A CA 1
ATOM 2479 C C . MET A 1 316 ? 8.062 14.914 1.002 1 98.19 316 MET A C 1
ATOM 2481 O O . MET A 1 316 ? 8.203 15.844 0.212 1 98.19 316 MET A O 1
ATOM 2485 N N . MET A 1 317 ? 8.82 13.852 0.999 1 97.56 317 MET A N 1
ATOM 2486 C CA . MET A 1 317 ? 9.953 13.734 0.086 1 97.56 317 MET A CA 1
ATOM 2487 C C . MET A 1 317 ? 9.477 13.672 -1.362 1 97.56 317 MET A C 1
ATOM 2489 O O . MET A 1 317 ? 10.016 14.359 -2.229 1 97.56 317 MET A O 1
ATOM 2493 N N . ALA A 1 318 ? 8.445 12.883 -1.636 1 97.88 318 ALA A N 1
ATOM 2494 C CA . ALA A 1 318 ? 8 12.609 -3 1 97.88 318 ALA A CA 1
ATOM 2495 C C . ALA A 1 318 ? 7.227 13.797 -3.568 1 97.88 318 ALA A C 1
ATOM 2497 O O . ALA A 1 318 ? 7.359 14.125 -4.75 1 97.88 318 ALA A O 1
ATOM 2498 N N . LEU A 1 319 ? 6.461 14.477 -2.68 1 97.81 319 LEU A N 1
ATOM 2499 C CA . LEU A 1 319 ? 5.527 15.469 -3.193 1 97.81 319 LEU A CA 1
ATOM 2500 C C . LEU A 1 319 ? 6.047 16.875 -2.955 1 97.81 319 LEU A C 1
ATOM 2502 O O . LEU A 1 319 ? 5.715 17.812 -3.701 1 97.81 319 LEU A O 1
ATOM 2506 N N . LEU A 1 320 ? 6.836 17.016 -1.869 1 97.31 320 LEU A N 1
ATOM 2507 C CA . LEU A 1 320 ? 7.289 18.344 -1.449 1 97.31 320 LEU A CA 1
ATOM 2508 C C . LEU A 1 320 ? 8.789 18.328 -1.169 1 97.31 320 LEU A C 1
ATOM 2510 O O . LEU A 1 320 ? 9.461 17.328 -1.383 1 97.31 320 LEU A O 1
ATOM 2514 N N . THR A 1 321 ? 9.359 19.469 -0.788 1 95.06 321 THR A N 1
ATOM 2515 C CA . THR A 1 321 ? 10.781 19.562 -0.489 1 95.06 321 THR A CA 1
ATOM 2516 C C . THR A 1 321 ? 11.039 19.375 1.003 1 95.06 321 THR A C 1
ATOM 2518 O O . THR A 1 321 ? 12.172 19.516 1.469 1 95.06 321 THR A O 1
ATOM 2521 N N . GLY A 1 322 ? 9.961 19.062 1.701 1 97.31 322 GLY A N 1
ATOM 2522 C CA . GLY A 1 322 ? 10.039 19.031 3.152 1 97.31 322 GLY A CA 1
ATOM 2523 C C . GLY A 1 322 ? 10.406 17.656 3.695 1 97.31 322 GLY A C 1
ATOM 2524 O O . GLY A 1 322 ? 10.992 16.844 2.986 1 97.31 322 GLY A O 1
ATOM 2525 N N . LYS A 1 323 ? 10.25 17.438 4.996 1 97.69 323 LYS A N 1
ATOM 2526 C CA . LYS A 1 323 ? 10.562 16.219 5.734 1 97.69 323 LYS A CA 1
ATOM 2527 C C . LYS A 1 323 ? 9.938 16.234 7.125 1 97.69 323 LYS A C 1
ATOM 2529 O O . LYS A 1 323 ? 9.508 17.297 7.602 1 97.69 323 LYS A O 1
ATOM 2534 N N . GLU A 1 324 ? 9.781 15.062 7.695 1 97.69 324 GLU A N 1
ATOM 2535 C CA . GLU A 1 324 ? 9.492 14.977 9.125 1 97.69 324 GLU A CA 1
ATOM 2536 C C . GLU A 1 324 ? 10.781 15.031 9.945 1 97.69 324 GLU A C 1
ATOM 2538 O O . GLU A 1 324 ? 11.812 14.5 9.531 1 97.69 324 GLU A O 1
ATOM 2543 N N . ARG A 1 325 ? 10.688 15.648 11.078 1 97.69 325 ARG A N 1
ATOM 2544 C CA . ARG A 1 325 ? 11.898 15.961 11.828 1 97.69 325 ARG A CA 1
ATOM 2545 C C . ARG A 1 325 ? 11.828 15.367 13.234 1 97.69 325 ARG A C 1
ATOM 2547 O O . ARG A 1 325 ? 10.758 15.266 13.828 1 97.69 325 ARG A O 1
ATOM 2554 N N . ASN A 1 326 ? 13.023 14.883 13.719 1 95.56 326 ASN A N 1
ATOM 2555 C CA . ASN A 1 326 ? 13.117 14.531 15.125 1 95.56 326 ASN A CA 1
ATOM 2556 C C . ASN A 1 326 ? 13.367 15.758 16 1 95.56 326 ASN A C 1
ATOM 2558 O O . ASN A 1 326 ? 13.477 16.875 15.492 1 95.56 326 ASN A O 1
ATOM 2562 N N . GLU A 1 327 ? 13.359 15.57 17.297 1 96.69 327 GLU A N 1
ATOM 2563 C CA . GLU A 1 327 ? 13.453 16.703 18.203 1 96.69 327 GLU A CA 1
ATOM 2564 C C . GLU A 1 327 ? 14.742 17.484 17.984 1 96.69 327 GLU A C 1
ATOM 2566 O O . GLU A 1 327 ? 14.734 18.719 18.031 1 96.69 327 GLU A O 1
ATOM 2571 N N . LYS A 1 328 ? 15.859 16.797 17.703 1 96.31 328 LYS A N 1
ATOM 2572 C CA . LYS A 1 328 ? 17.125 17.484 17.469 1 96.31 328 LYS A CA 1
ATOM 2573 C C . LYS A 1 328 ? 17.062 18.391 16.234 1 96.31 328 LYS A C 1
ATOM 2575 O O . LYS A 1 328 ? 17.578 19.5 16.25 1 96.31 328 LYS A O 1
ATOM 2580 N N . GLU A 1 329 ? 16.469 17.875 15.234 1 97.19 329 GLU A N 1
ATOM 2581 C CA . GLU A 1 329 ? 16.297 18.656 14.008 1 97.19 329 GLU A CA 1
ATOM 2582 C C . GLU A 1 329 ? 15.375 19.844 14.227 1 97.19 329 GLU A C 1
ATOM 2584 O O . GLU A 1 329 ? 15.617 20.922 13.703 1 97.19 329 GLU A O 1
ATOM 2589 N N . TRP A 1 330 ? 14.281 19.672 15 1 98.19 330 TRP A N 1
ATOM 2590 C CA . TRP A 1 330 ? 13.398 20.781 15.352 1 98.19 330 TRP A CA 1
ATOM 2591 C C . TRP A 1 330 ? 14.141 21.844 16.141 1 98.19 330 TRP A C 1
ATOM 2593 O O . TRP A 1 330 ? 14.016 23.031 15.844 1 98.19 330 TRP A O 1
ATOM 2603 N N . ALA A 1 331 ? 14.891 21.375 17.094 1 98.12 331 ALA A N 1
ATOM 2604 C CA . ALA A 1 331 ? 15.672 22.312 17.906 1 98.12 331 ALA A CA 1
ATOM 2605 C C . ALA A 1 331 ? 16.609 23.141 17.047 1 98.12 331 ALA A C 1
ATOM 2607 O O . ALA A 1 331 ? 16.719 24.359 17.234 1 98.12 331 ALA A O 1
ATOM 2608 N N . LYS A 1 332 ? 17.234 22.453 16.125 1 98.06 332 LYS A N 1
ATOM 2609 C CA . LYS A 1 332 ? 18.156 23.156 15.234 1 98.06 332 LYS A CA 1
ATOM 2610 C C . LYS A 1 332 ? 17.422 24.234 14.43 1 98.06 332 LYS A C 1
ATOM 2612 O O . LYS A 1 332 ? 17.922 25.344 14.273 1 98.06 332 LYS A O 1
ATOM 2617 N N . LEU A 1 333 ? 16.25 23.906 13.898 1 98.06 333 LEU A N 1
ATOM 2618 C CA . LEU A 1 333 ? 15.453 24.859 13.141 1 98.06 333 LEU A CA 1
ATOM 2619 C C . LEU A 1 333 ? 15.07 26.062 14.008 1 98.06 333 LEU A C 1
ATOM 2621 O O . LEU A 1 333 ? 15.234 27.203 13.594 1 98.06 333 LEU A O 1
ATOM 2625 N N . ILE A 1 334 ? 14.586 25.766 15.203 1 98.5 334 ILE A N 1
ATOM 2626 C CA . ILE A 1 334 ? 14.039 26.781 16.109 1 98.5 334 ILE A CA 1
ATOM 2627 C C . ILE A 1 334 ? 15.148 27.734 16.531 1 98.5 334 ILE A C 1
ATOM 2629 O O . ILE A 1 334 ? 14.977 28.953 16.469 1 98.5 334 ILE A O 1
ATOM 2633 N N . TYR A 1 335 ? 16.312 27.219 16.844 1 98.38 335 TYR A N 1
ATOM 2634 C CA . TYR A 1 335 ? 17.406 28.047 17.312 1 98.38 335 TYR A CA 1
ATOM 2635 C C . TYR A 1 335 ? 18.047 28.812 16.141 1 98.38 335 TYR A C 1
ATOM 2637 O O . TYR A 1 335 ? 18.453 29.969 16.297 1 98.38 335 TYR A O 1
ATOM 2645 N N . SER A 1 336 ? 18.109 28.188 15.016 1 98.31 336 SER A N 1
ATOM 2646 C CA . SER A 1 336 ? 18.641 28.859 13.828 1 98.31 336 SER A CA 1
ATOM 2647 C C . SER A 1 336 ? 17.781 30.047 13.43 1 98.31 336 SER A C 1
ATOM 2649 O O . SER A 1 336 ? 18.281 31 12.836 1 98.31 336 SER A O 1
ATOM 2651 N N . ALA A 1 337 ? 16.547 30 13.773 1 98.19 337 ALA A N 1
ATOM 2652 C CA . ALA A 1 337 ? 15.641 31.094 13.445 1 98.19 337 ALA A CA 1
ATOM 2653 C C . ALA A 1 337 ? 15.703 32.188 14.5 1 98.19 337 ALA A C 1
ATOM 2655 O O . ALA A 1 337 ? 15.078 33.25 14.352 1 98.19 337 ALA A O 1
ATOM 2656 N N . GLY A 1 338 ? 16.438 31.984 15.57 1 97 338 GLY A N 1
ATOM 2657 C CA . GLY A 1 338 ? 16.688 33.031 16.547 1 97 338 GLY A CA 1
ATOM 2658 C C . GLY A 1 338 ? 15.797 32.906 17.781 1 97 338 GLY A C 1
ATOM 2659 O O . GLY A 1 338 ? 15.781 33.812 18.625 1 97 338 GLY A O 1
ATOM 2660 N N . PHE A 1 339 ? 15.047 31.828 17.906 1 97.25 339 PHE A N 1
ATOM 2661 C CA . PHE A 1 339 ? 14.219 31.625 19.094 1 97.25 339 PHE A CA 1
ATOM 2662 C C . PHE A 1 339 ? 15.055 31.125 20.266 1 97.25 339 PHE A C 1
ATOM 2664 O O . PHE A 1 339 ? 16.141 30.562 20.062 1 97.25 339 PHE A O 1
ATOM 2671 N N . SER A 1 340 ? 14.531 31.312 21.5 1 95.31 340 SER A N 1
ATOM 2672 C CA . SER A 1 340 ? 15.359 31.062 22.672 1 95.31 340 SER A CA 1
ATOM 2673 C C . SER A 1 340 ? 14.984 29.75 23.359 1 95.31 340 SER A C 1
ATOM 2675 O O . SER A 1 340 ? 15.797 29.172 24.078 1 95.31 340 SER A O 1
ATOM 2677 N N . ASP A 1 341 ? 13.758 29.375 23.172 1 96.06 341 ASP A N 1
ATOM 2678 C CA . ASP A 1 341 ? 13.281 28.188 23.891 1 96.06 341 ASP A CA 1
ATOM 2679 C C . ASP A 1 341 ? 12.109 27.531 23.156 1 96.06 341 ASP A C 1
ATOM 2681 O O . ASP A 1 341 ? 11.531 28.125 22.25 1 96.06 341 ASP A O 1
ATOM 2685 N N . TYR A 1 342 ? 11.898 26.281 23.5 1 97.62 342 TYR A N 1
ATOM 2686 C CA . TYR A 1 342 ? 10.75 25.562 22.969 1 97.62 342 TYR A CA 1
ATOM 2687 C C . TYR A 1 342 ? 10.273 24.484 23.938 1 97.62 342 TYR A C 1
ATOM 2689 O O . TYR A 1 342 ? 11 24.109 24.859 1 97.62 342 TYR A O 1
ATOM 2697 N N . LYS A 1 343 ? 9.062 24.062 23.797 1 97.06 343 LYS A N 1
ATOM 2698 C CA . LYS A 1 343 ? 8.453 22.953 24.547 1 97.06 343 LYS A CA 1
ATOM 2699 C C . LYS A 1 343 ? 7.676 22.031 23.625 1 97.06 343 LYS A C 1
ATOM 2701 O O . LYS A 1 343 ? 6.824 22.484 22.859 1 97.06 343 LYS A O 1
ATOM 2706 N N . ILE A 1 344 ? 7.965 20.703 23.625 1 96.5 344 ILE A N 1
ATOM 2707 C CA . ILE A 1 344 ? 7.258 19.719 22.828 1 96.5 344 ILE A CA 1
ATOM 2708 C C . ILE A 1 344 ? 6.293 18.938 23.719 1 96.5 344 ILE A C 1
ATOM 2710 O O . ILE A 1 344 ? 6.691 18.375 24.734 1 96.5 344 ILE A O 1
ATOM 2714 N N . THR A 1 345 ? 5.047 18.906 23.375 1 94.5 345 THR A N 1
ATOM 2715 C CA . THR A 1 345 ? 4 18.141 24.031 1 94.5 345 THR A CA 1
ATOM 2716 C C . THR A 1 345 ? 3.424 17.078 23.094 1 94.5 345 THR A C 1
ATOM 2718 O O . THR A 1 345 ? 2.623 17.406 22.219 1 94.5 345 THR A O 1
ATOM 2721 N N . PRO A 1 346 ? 3.766 15.797 23.234 1 92.19 346 PRO A N 1
ATOM 2722 C CA . PRO A 1 346 ? 3.34 14.719 22.328 1 92.19 346 PRO A CA 1
ATOM 2723 C C . PRO A 1 346 ? 1.942 14.195 22.656 1 92.19 346 PRO A C 1
ATOM 2725 O O . PRO A 1 346 ? 1.784 13.031 23.031 1 92.19 346 PRO A O 1
ATOM 2728 N N . VAL A 1 347 ? 0.837 14.945 22.344 1 89.5 347 VAL A N 1
ATOM 2729 C CA . VAL A 1 347 ? -0.498 14.602 22.828 1 89.5 347 VAL A CA 1
ATOM 2730 C C . VAL A 1 347 ? -1.466 14.539 21.641 1 89.5 347 VAL A C 1
ATOM 2732 O O . VAL A 1 347 ? -2.67 14.352 21.828 1 89.5 347 VAL A O 1
ATOM 2735 N N . LEU A 1 348 ? -0.939 14.664 20.422 1 92.25 348 LEU A N 1
ATOM 2736 C CA . LEU A 1 348 ? -1.819 14.75 19.266 1 92.25 348 LEU A CA 1
ATOM 2737 C C . LEU A 1 348 ? -1.578 13.578 18.312 1 92.25 348 LEU A C 1
ATOM 2739 O O . LEU A 1 348 ? -1.457 13.773 17.109 1 92.25 348 LEU A O 1
ATOM 2743 N N . GLY A 1 349 ? -1.455 12.344 18.906 1 89.81 349 GLY A N 1
ATOM 2744 C CA . GLY A 1 349 ? -1.232 11.164 18.078 1 89.81 349 GLY A CA 1
ATOM 2745 C C . GLY A 1 349 ? 0.144 11.125 17.438 1 89.81 349 GLY A C 1
ATOM 2746 O O . GLY A 1 349 ? 1.157 11.25 18.141 1 89.81 349 GLY A O 1
ATOM 2747 N N . VAL A 1 350 ? 0.124 11.086 16.125 1 92.38 350 VAL A N 1
ATOM 2748 C CA . VAL A 1 350 ? 1.401 11.031 15.422 1 92.38 350 VAL A CA 1
ATOM 2749 C C . VAL A 1 350 ? 2.055 12.406 15.422 1 92.38 350 VAL A C 1
ATOM 2751 O O . VAL A 1 350 ? 3.246 12.539 15.141 1 92.38 350 VAL A O 1
ATOM 2754 N N . ARG A 1 351 ? 1.334 13.414 15.805 1 95.31 351 ARG A N 1
ATOM 2755 C CA . ARG A 1 351 ? 1.823 14.789 15.852 1 95.31 351 ARG A CA 1
ATOM 2756 C C . ARG A 1 351 ? 2.15 15.203 17.281 1 95.31 351 ARG A C 1
ATOM 2758 O O . ARG A 1 351 ? 1.877 14.461 18.234 1 95.31 351 ARG A O 1
ATOM 2765 N N . SER A 1 352 ? 2.781 16.266 17.359 1 95.69 352 SER A N 1
ATOM 2766 C CA . SER A 1 352 ? 3.055 16.953 18.609 1 95.69 352 SER A CA 1
ATOM 2767 C C . SER A 1 352 ? 2.701 18.438 18.516 1 95.69 352 SER A C 1
ATOM 2769 O O . SER A 1 352 ? 2.555 18.984 17.422 1 95.69 352 SER A O 1
ATOM 2771 N N . LEU A 1 353 ? 2.42 18.984 19.656 1 96.69 353 LEU A N 1
ATOM 2772 C CA . LEU A 1 353 ? 2.336 20.438 19.797 1 96.69 353 LEU A CA 1
ATOM 2773 C C . LEU A 1 353 ? 3.66 21.016 20.281 1 96.69 353 LEU A C 1
ATOM 2775 O O . LEU A 1 353 ? 4.184 20.609 21.312 1 96.69 353 LEU A O 1
ATOM 2779 N N . ILE A 1 354 ? 4.254 21.859 19.469 1 97.75 354 ILE A N 1
ATOM 2780 C CA . ILE A 1 354 ? 5.523 22.5 19.812 1 97.75 354 ILE A CA 1
ATOM 2781 C C . ILE A 1 354 ? 5.301 23.984 20.078 1 97.75 354 ILE A C 1
ATOM 2783 O O . ILE A 1 354 ? 4.891 24.734 19.188 1 97.75 354 ILE A O 1
ATOM 2787 N N . GLU A 1 355 ? 5.52 24.422 21.297 1 97.38 355 GLU A N 1
ATOM 2788 C CA . GLU A 1 355 ? 5.531 25.844 21.641 1 97.38 355 GLU A CA 1
ATOM 2789 C C . GLU A 1 355 ? 6.934 26.438 21.516 1 97.38 355 GLU A C 1
ATOM 2791 O O . GLU A 1 355 ? 7.891 25.891 22.062 1 97.38 355 GLU A O 1
ATOM 2796 N N . VAL A 1 356 ? 7.02 27.453 20.734 1 97.62 356 VAL A N 1
ATOM 2797 C CA . VAL A 1 356 ? 8.305 28.094 20.5 1 97.62 356 VAL A CA 1
ATOM 2798 C C . VAL A 1 356 ? 8.273 29.531 21.031 1 97.62 356 VAL A C 1
ATOM 2800 O O . VAL A 1 356 ? 7.348 30.281 20.734 1 97.62 356 VAL A O 1
ATOM 2803 N N . PHE A 1 357 ? 9.352 29.891 21.797 1 95 357 PHE A N 1
ATOM 2804 C CA . PHE A 1 357 ? 9.367 31.156 22.5 1 95 357 PHE A CA 1
ATOM 2805 C C . PHE A 1 357 ? 10.516 32.031 22 1 95 357 PHE A C 1
ATOM 2807 O O . PHE A 1 357 ? 11.609 31.547 21.734 1 95 357 PHE A O 1
ATOM 2814 N N . PRO A 1 358 ? 10.258 33.344 21.875 1 92.62 358 PRO A N 1
ATOM 2815 C CA . PRO A 1 358 ? 11.281 34.25 21.344 1 92.62 358 PRO A CA 1
ATOM 2816 C C . PRO A 1 358 ? 12.453 34.438 22.312 1 92.62 358 PRO A C 1
ATOM 2818 O O . PRO A 1 358 ? 12.297 34.25 23.516 1 92.62 358 PRO A O 1
ATOM 2821 N N . MET B 1 1 ? -15.109 12.602 34.469 1 57.69 1 MET B N 1
ATOM 2822 C CA . MET B 1 1 ? -15.422 13.398 33.281 1 57.69 1 MET B CA 1
ATOM 2823 C C . MET B 1 1 ? -14.172 13.656 32.469 1 57.69 1 MET B C 1
ATOM 2825 O O . MET B 1 1 ? -14.148 13.398 31.266 1 57.69 1 MET B O 1
ATOM 2829 N N . GLU B 1 2 ? -13.086 14 33.125 1 63.03 2 GLU B N 1
ATOM 2830 C CA . GLU B 1 2 ? -11.805 14.273 32.469 1 63.03 2 GLU B CA 1
ATOM 2831 C C . GLU B 1 2 ? -11.203 12.992 31.891 1 63.03 2 GLU B C 1
ATOM 2833 O O . GLU B 1 2 ? -10.688 13 30.766 1 63.03 2 GLU B O 1
ATOM 2838 N N . THR B 1 3 ? -11.406 11.844 32.562 1 69.94 3 THR B N 1
ATOM 2839 C CA . THR B 1 3 ? -10.844 10.57 32.125 1 69.94 3 THR B CA 1
ATOM 2840 C C . THR B 1 3 ? -11.555 10.055 30.891 1 69.94 3 THR B C 1
ATOM 2842 O O . THR B 1 3 ? -10.922 9.508 29.984 1 69.94 3 THR B O 1
ATOM 2845 N N . GLN B 1 4 ? -12.836 10.336 30.891 1 74.38 4 GLN B N 1
ATOM 2846 C CA . GLN B 1 4 ? -13.625 9.891 29.75 1 74.38 4 GLN B CA 1
ATOM 2847 C C . GLN B 1 4 ? -13.281 10.688 28.5 1 74.38 4 GLN B C 1
ATOM 2849 O O . GLN B 1 4 ? -13.211 10.133 27.391 1 74.38 4 GLN B O 1
ATOM 2854 N N . ILE B 1 5 ? -13.055 11.914 28.75 1 74.25 5 ILE B N 1
ATOM 2855 C CA . ILE B 1 5 ? -12.711 12.797 27.641 1 74.25 5 ILE B CA 1
ATOM 2856 C C . ILE B 1 5 ? -11.328 12.422 27.094 1 74.25 5 ILE B C 1
ATOM 2858 O O . ILE B 1 5 ? -11.133 12.359 25.891 1 74.25 5 ILE B O 1
ATOM 2862 N N . GLU B 1 6 ? -10.414 12.125 27.984 1 78.31 6 GLU B N 1
ATOM 2863 C CA . GLU B 1 6 ? -9.07 11.734 27.594 1 78.31 6 GLU B CA 1
ATOM 2864 C C . GLU B 1 6 ? -9.078 10.43 26.812 1 78.31 6 GLU B C 1
ATOM 2866 O O . GLU B 1 6 ? -8.344 10.281 25.828 1 78.31 6 GLU B O 1
ATOM 2871 N N . GLU B 1 7 ? -9.914 9.648 27.281 1 83.94 7 GLU B N 1
ATOM 2872 C CA . GLU B 1 7 ? -10.023 8.359 26.609 1 83.94 7 GLU B CA 1
ATOM 2873 C C . GLU B 1 7 ? -10.617 8.508 25.219 1 83.94 7 GLU B C 1
ATOM 2875 O O . GLU B 1 7 ? -10.188 7.832 24.281 1 83.94 7 GLU B O 1
ATOM 2880 N N . TYR B 1 8 ? -11.531 9.445 25.156 1 87.94 8 TYR B N 1
ATOM 2881 C CA . TYR B 1 8 ? -12.18 9.672 23.859 1 87.94 8 TYR B CA 1
ATOM 2882 C C . TYR B 1 8 ? -11.195 10.242 22.844 1 87.94 8 TYR B C 1
ATOM 2884 O O . TYR B 1 8 ? -11.109 9.766 21.719 1 87.94 8 TYR B O 1
ATOM 2892 N N . SER B 1 9 ? -10.43 11.203 23.281 1 89.75 9 SER B N 1
ATOM 2893 C CA . SER B 1 9 ? -9.438 11.812 22.391 1 89.75 9 SER B CA 1
ATOM 2894 C C . SER B 1 9 ? -8.383 10.805 21.969 1 89.75 9 SER B C 1
ATOM 2896 O O . SER B 1 9 ? -7.938 10.812 20.812 1 89.75 9 SER B O 1
ATOM 2898 N N . ALA B 1 10 ? -8.047 10.031 22.906 1 89.38 10 ALA B N 1
ATOM 2899 C CA . ALA B 1 10 ? -7.047 9.016 22.594 1 89.38 10 ALA B CA 1
ATOM 2900 C C . ALA B 1 10 ? -7.566 8.031 21.547 1 89.38 10 ALA B C 1
ATOM 2902 O O . ALA B 1 10 ? -6.828 7.629 20.656 1 89.38 10 ALA B O 1
ATOM 2903 N N . LYS B 1 11 ? -8.805 7.707 21.656 1 90.38 11 LYS B N 1
ATOM 2904 C CA . LYS B 1 11 ? -9.422 6.789 20.703 1 90.38 11 LYS B CA 1
ATOM 2905 C C . LYS B 1 11 ? -9.531 7.422 19.328 1 90.38 11 LYS B C 1
ATOM 2907 O O . LYS B 1 11 ? -9.328 6.75 18.312 1 90.38 11 LYS B O 1
ATOM 2912 N N . LEU B 1 12 ? -9.828 8.672 19.312 1 93.19 12 LEU B N 1
ATOM 2913 C CA . LEU B 1 12 ? -9.922 9.414 18.047 1 93.19 12 LEU B CA 1
ATOM 2914 C C . LEU B 1 12 ? -8.57 9.453 17.344 1 93.19 12 LEU B C 1
ATOM 2916 O O . LEU B 1 12 ? -8.492 9.219 16.141 1 93.19 12 LEU B O 1
ATOM 2920 N N . LEU B 1 13 ? -7.582 9.727 18.109 1 93.44 13 LEU B N 1
ATOM 2921 C CA . LEU B 1 13 ? -6.242 9.836 17.547 1 93.44 13 LEU B CA 1
ATOM 2922 C C . LEU B 1 13 ? -5.742 8.484 17.062 1 93.44 13 LEU B C 1
ATOM 2924 O O . LEU B 1 13 ? -5.09 8.391 16.016 1 93.44 13 LEU B O 1
ATOM 2928 N N . GLN B 1 14 ? -6.059 7.504 17.828 1 93.62 14 GLN B N 1
ATOM 2929 C CA . GLN B 1 14 ? -5.691 6.152 17.406 1 93.62 14 GLN B CA 1
ATOM 2930 C C . GLN B 1 14 ? -6.402 5.758 16.125 1 93.62 14 GLN B C 1
ATOM 2932 O O . GLN B 1 14 ? -5.793 5.164 15.227 1 93.62 14 GLN B O 1
ATOM 2937 N N . ALA B 1 15 ? -7.672 6.047 16.016 1 95.75 15 ALA B N 1
ATOM 2938 C CA . ALA B 1 15 ? -8.453 5.766 14.812 1 95.75 15 ALA B CA 1
ATOM 2939 C C . ALA B 1 15 ? -7.895 6.508 13.609 1 95.75 15 ALA B C 1
ATOM 2941 O O . ALA B 1 15 ? -7.766 5.934 12.523 1 95.75 15 ALA B O 1
ATOM 2942 N N . GLN B 1 16 ? -7.562 7.727 13.82 1 95.94 16 GLN B N 1
ATOM 2943 C CA . GLN B 1 16 ? -6.988 8.523 12.734 1 95.94 16 GLN B CA 1
ATOM 2944 C C . GLN B 1 16 ? -5.664 7.93 12.266 1 95.94 16 GLN B C 1
ATOM 2946 O O . GLN B 1 16 ? -5.418 7.832 11.055 1 95.94 16 GLN B O 1
ATOM 2951 N N . THR B 1 17 ? -4.82 7.547 13.219 1 95.5 17 THR B N 1
ATOM 2952 C CA . THR B 1 17 ? -3.535 6.938 12.883 1 95.5 17 THR B CA 1
ATOM 2953 C C . THR B 1 17 ? -3.736 5.66 12.07 1 95.5 17 THR B C 1
ATOM 2955 O O . THR B 1 17 ? -3.043 5.434 11.078 1 95.5 17 THR B O 1
ATOM 2958 N N . HIS B 1 18 ? -4.668 4.879 12.484 1 97 18 HIS B N 1
ATOM 2959 C CA . HIS B 1 18 ? -4.988 3.637 11.789 1 97 18 HIS B CA 1
ATOM 2960 C C . HIS B 1 18 ? -5.398 3.904 10.344 1 97 18 HIS B C 1
ATOM 2962 O O . HIS B 1 18 ? -4.926 3.232 9.422 1 97 18 HIS B O 1
ATOM 2968 N N . ILE B 1 19 ? -6.219 4.895 10.109 1 97.62 19 ILE B N 1
ATOM 2969 C CA . ILE B 1 19 ? -6.707 5.246 8.773 1 97.62 19 ILE B CA 1
ATOM 2970 C C . ILE B 1 19 ? -5.551 5.754 7.918 1 97.62 19 ILE B C 1
ATOM 2972 O O . ILE B 1 19 ? -5.391 5.336 6.77 1 97.62 19 ILE B O 1
ATOM 2976 N N . TRP B 1 20 ? -4.699 6.613 8.508 1 97.12 20 TRP B N 1
ATOM 2977 C CA . TRP B 1 20 ? -3.561 7.148 7.77 1 97.12 20 TRP B CA 1
ATOM 2978 C C . TRP B 1 20 ? -2.602 6.031 7.367 1 97.12 20 TRP B C 1
ATOM 2980 O O . TRP B 1 20 ? -2.125 5.992 6.23 1 97.12 20 TRP B O 1
ATOM 2990 N N . ASN B 1 21 ? -2.369 5.164 8.312 1 97.25 21 ASN B N 1
ATOM 2991 C CA . ASN B 1 21 ? -1.444 4.066 8.07 1 97.25 21 ASN B CA 1
ATOM 2992 C C . ASN B 1 21 ? -1.883 3.219 6.879 1 97.25 21 ASN B C 1
ATOM 2994 O O . ASN B 1 21 ? -1.09 2.957 5.973 1 97.25 21 ASN B O 1
ATOM 2998 N N . HIS B 1 22 ? -3.107 2.855 6.82 1 97.38 22 HIS B N 1
ATOM 2999 C CA . HIS B 1 22 ? -3.615 1.984 5.77 1 97.38 22 HIS B CA 1
ATOM 3000 C C . HIS B 1 22 ? -3.814 2.754 4.465 1 97.38 22 HIS B C 1
ATOM 3002 O O . HIS B 1 22 ? -3.619 2.205 3.379 1 97.38 22 HIS B O 1
ATOM 3008 N N . SER B 1 23 ? -4.16 4.031 4.539 1 97.56 23 SER B N 1
ATOM 3009 C CA . SER B 1 23 ? -4.297 4.855 3.346 1 97.56 23 SER B CA 1
ATOM 3010 C C . SER B 1 23 ? -2.955 5.047 2.648 1 97.56 23 SER B C 1
ATOM 3012 O O . SER B 1 23 ? -2.879 5.027 1.418 1 97.56 23 SER B O 1
ATOM 3014 N N . LEU B 1 24 ? -1.888 5.18 3.463 1 98.19 24 LEU B N 1
ATOM 3015 C CA . LEU B 1 24 ? -0.581 5.52 2.912 1 98.19 24 LEU B CA 1
ATOM 3016 C C . LEU B 1 24 ? 0.279 4.27 2.742 1 98.19 24 LEU B C 1
ATOM 3018 O O . LEU B 1 24 ? 1.45 4.363 2.367 1 98.19 24 LEU B O 1
ATOM 3022 N N . SER B 1 25 ? -0.317 3.088 2.889 1 97.38 25 SER B N 1
ATOM 3023 C CA . SER B 1 25 ? 0.448 1.846 2.842 1 97.38 25 SER B CA 1
ATOM 3024 C C . SER B 1 25 ? 1.021 1.602 1.449 1 97.38 25 SER B C 1
ATOM 3026 O O . SER B 1 25 ? 2.008 0.878 1.296 1 97.38 25 SER B O 1
ATOM 3028 N N . PHE B 1 26 ? 0.441 2.244 0.389 1 98.06 26 PHE B N 1
ATOM 3029 C CA . PHE B 1 26 ? 0.953 2.082 -0.967 1 98.06 26 PHE B CA 1
ATOM 3030 C C . PHE B 1 26 ? 2.381 2.602 -1.072 1 98.06 26 PHE B C 1
ATOM 3032 O O . PHE B 1 26 ? 3.146 2.16 -1.933 1 98.06 26 PHE B O 1
ATOM 3039 N N . ILE B 1 27 ? 2.812 3.459 -0.177 1 98.5 27 ILE B N 1
ATOM 3040 C CA . ILE B 1 27 ? 4.148 4.043 -0.171 1 98.5 27 ILE B CA 1
ATOM 3041 C C . ILE B 1 27 ? 5.184 2.957 0.116 1 98.5 27 ILE B C 1
ATOM 3043 O O . ILE B 1 27 ? 6.293 2.988 -0.426 1 98.5 27 ILE B O 1
ATOM 3047 N N . ASN B 1 28 ? 4.781 1.972 0.915 1 97.5 28 ASN B N 1
ATOM 3048 C CA . ASN B 1 28 ? 5.668 0.848 1.198 1 97.5 28 ASN B CA 1
ATOM 3049 C C . ASN B 1 28 ? 6.035 0.092 -0.074 1 97.5 28 ASN B C 1
ATOM 3051 O O . ASN B 1 28 ? 7.215 -0.151 -0.335 1 97.5 28 ASN B O 1
ATOM 3055 N N . SER B 1 29 ? 5.047 -0.24 -0.893 1 98.38 29 SER B N 1
ATOM 3056 C CA . SER B 1 29 ? 5.273 -0.944 -2.15 1 98.38 29 SER B CA 1
ATOM 3057 C C . SER B 1 29 ? 6.184 -0.144 -3.076 1 98.38 29 SER B C 1
ATOM 3059 O O . SER B 1 29 ? 7.129 -0.689 -3.648 1 98.38 29 SER B O 1
ATOM 3061 N N . MET B 1 30 ? 5.934 1.13 -3.131 1 98.25 30 MET B N 1
ATOM 3062 C CA . MET B 1 30 ? 6.66 1.983 -4.066 1 98.25 30 MET B CA 1
ATOM 3063 C C . MET B 1 30 ? 8.078 2.244 -3.578 1 98.25 30 MET B C 1
ATOM 3065 O O . MET B 1 30 ? 9 2.379 -4.383 1 98.25 30 MET B O 1
ATOM 3069 N N . SER B 1 31 ? 8.234 2.299 -2.248 1 98.19 31 SER B N 1
ATOM 3070 C CA . SER B 1 31 ? 9.57 2.469 -1.679 1 98.19 31 SER B CA 1
ATOM 3071 C C . SER B 1 31 ? 10.445 1.247 -1.944 1 98.19 31 SER B C 1
ATOM 3073 O O . SER B 1 31 ? 11.617 1.383 -2.285 1 98.19 31 SER B O 1
ATOM 3075 N N . LEU B 1 32 ? 9.867 0.098 -1.787 1 98.25 32 LEU B N 1
ATOM 3076 C CA . LEU B 1 32 ? 10.586 -1.14 -2.066 1 98.25 32 LEU B CA 1
ATOM 3077 C C . LEU B 1 32 ? 10.992 -1.211 -3.533 1 98.25 32 LEU B C 1
ATOM 3079 O O . LEU B 1 32 ? 12.141 -1.535 -3.846 1 98.25 32 LEU B O 1
ATOM 3083 N N . LYS B 1 33 ? 10.086 -0.877 -4.402 1 98 33 LYS B N 1
ATOM 3084 C CA . LYS B 1 33 ? 10.383 -0.852 -5.832 1 98 33 LYS B CA 1
ATOM 3085 C C . LYS B 1 33 ? 11.523 0.117 -6.141 1 98 33 LYS B C 1
ATOM 3087 O O . LYS B 1 33 ? 12.414 -0.196 -6.934 1 98 33 LYS B O 1
ATOM 3092 N N . CYS B 1 34 ? 11.492 1.248 -5.535 1 97.94 34 CYS B N 1
ATOM 3093 C CA . CYS B 1 34 ? 12.516 2.262 -5.75 1 97.94 34 CYS B CA 1
ATOM 3094 C C . CYS B 1 34 ? 13.891 1.744 -5.34 1 97.94 34 CYS B C 1
ATOM 3096 O O . CYS B 1 34 ? 14.867 1.938 -6.059 1 97.94 34 CYS B O 1
ATOM 3098 N N . ALA B 1 35 ? 13.969 1.085 -4.184 1 97.81 35 ALA B N 1
ATOM 3099 C CA . ALA B 1 35 ? 15.234 0.554 -3.678 1 97.81 35 ALA B CA 1
ATOM 3100 C C . ALA B 1 35 ? 15.836 -0.453 -4.652 1 97.81 35 ALA B C 1
ATOM 3102 O O . ALA B 1 35 ? 17.047 -0.453 -4.887 1 97.81 35 ALA B O 1
ATOM 3103 N N . ILE B 1 36 ? 14.984 -1.244 -5.223 1 97.12 36 ILE B N 1
ATOM 3104 C CA . ILE B 1 36 ? 15.414 -2.26 -6.176 1 97.12 36 ILE B CA 1
ATOM 3105 C C . ILE B 1 36 ? 15.906 -1.589 -7.457 1 97.12 36 ILE B C 1
ATOM 3107 O O . ILE B 1 36 ? 16.984 -1.919 -7.969 1 97.12 36 ILE B O 1
ATOM 3111 N N . ASP B 1 37 ? 15.148 -0.621 -7.934 1 96.75 37 ASP B N 1
ATOM 3112 C CA . ASP B 1 37 ? 15.461 0.05 -9.195 1 96.75 37 ASP B CA 1
ATOM 3113 C C . ASP B 1 37 ? 16.75 0.859 -9.078 1 96.75 37 ASP B C 1
ATOM 3115 O O . ASP B 1 37 ? 17.484 1.021 -10.055 1 96.75 37 ASP B O 1
ATOM 3119 N N . LEU B 1 38 ? 17.078 1.312 -7.875 1 97.38 38 LEU B N 1
ATOM 3120 C CA . LEU B 1 38 ? 18.297 2.094 -7.648 1 97.38 38 LEU B CA 1
ATOM 3121 C C . LEU B 1 38 ? 19.484 1.182 -7.402 1 97.38 38 LEU B C 1
ATOM 3123 O O . LEU B 1 38 ? 20.625 1.652 -7.316 1 97.38 38 LEU B O 1
ATOM 3127 N N . GLY B 1 39 ? 19.234 -0.128 -7.195 1 97.19 39 GLY B N 1
ATOM 3128 C CA . GLY B 1 39 ? 20.297 -1.081 -6.953 1 97.19 39 GLY B CA 1
ATOM 3129 C C . GLY B 1 39 ? 20.844 -1.028 -5.535 1 97.19 39 GLY B C 1
ATOM 3130 O O . GLY B 1 39 ? 21.984 -1.412 -5.289 1 97.19 39 GLY B O 1
ATOM 3131 N N . ILE B 1 40 ? 20.062 -0.606 -4.598 1 97.88 40 ILE B N 1
ATOM 3132 C CA . ILE B 1 40 ? 20.516 -0.391 -3.225 1 97.88 40 ILE B CA 1
ATOM 3133 C C . ILE B 1 40 ? 20.875 -1.729 -2.584 1 97.88 40 ILE B C 1
ATOM 3135 O O . ILE B 1 40 ? 21.953 -1.877 -2.008 1 97.88 40 ILE B O 1
ATOM 3139 N N . LEU B 1 41 ? 20 -2.707 -2.695 1 97.88 41 LEU B N 1
ATOM 3140 C CA . LEU B 1 41 ? 20.219 -3.998 -2.053 1 97.88 41 LEU B CA 1
ATOM 3141 C C . LEU B 1 41 ? 21.453 -4.684 -2.621 1 97.88 41 LEU B C 1
ATOM 3143 O O . LEU B 1 41 ? 22.266 -5.234 -1.87 1 97.88 41 LEU B O 1
ATOM 3147 N N . ASP B 1 42 ? 21.609 -4.602 -3.939 1 98 42 ASP B N 1
ATOM 3148 C CA . ASP B 1 42 ? 22.766 -5.203 -4.586 1 98 42 ASP B CA 1
ATOM 3149 C C . ASP B 1 42 ? 24.062 -4.535 -4.125 1 98 42 ASP B C 1
ATOM 3151 O O . ASP B 1 42 ? 25.062 -5.215 -3.881 1 98 42 ASP B O 1
ATOM 3155 N N . THR B 1 43 ? 24.031 -3.23 -4.047 1 98 43 THR B N 1
ATOM 3156 C CA . THR B 1 43 ? 25.203 -2.461 -3.635 1 98 43 THR B CA 1
ATOM 3157 C C . THR B 1 43 ? 25.609 -2.826 -2.211 1 98 43 THR B C 1
ATOM 3159 O O . THR B 1 43 ? 26.797 -3.043 -1.938 1 98 43 THR B O 1
ATOM 3162 N N . ILE B 1 44 ? 24.672 -2.914 -1.33 1 97.69 44 ILE B N 1
ATOM 3163 C CA . ILE B 1 44 ? 24.953 -3.25 0.063 1 97.69 44 ILE B CA 1
ATOM 3164 C C . ILE B 1 44 ? 25.5 -4.672 0.151 1 97.69 44 ILE B C 1
ATOM 3166 O O . ILE B 1 44 ? 26.469 -4.926 0.882 1 97.69 44 ILE B O 1
ATOM 3170 N N . HIS B 1 45 ? 24.891 -5.559 -0.574 1 97.06 45 HIS B N 1
ATOM 3171 C CA . HIS B 1 45 ? 25.312 -6.953 -0.553 1 97.06 45 HIS B CA 1
ATOM 3172 C C . HIS B 1 45 ? 26.766 -7.09 -1.018 1 97.06 45 HIS B C 1
ATOM 3174 O O . HIS B 1 45 ? 27.531 -7.855 -0.438 1 97.06 45 HIS B O 1
ATOM 3180 N N . LYS B 1 46 ? 27.141 -6.395 -2.018 1 96.38 46 LYS B N 1
ATOM 3181 C CA . LYS B 1 46 ? 28.469 -6.469 -2.602 1 96.38 46 LYS B CA 1
ATOM 3182 C C . LYS B 1 46 ? 29.531 -5.934 -1.636 1 96.38 46 LYS B C 1
ATOM 3184 O O . LYS B 1 46 ? 30.688 -6.371 -1.661 1 96.38 46 LYS B O 1
ATOM 3189 N N . TYR B 1 47 ? 29.172 -5.043 -0.79 1 94.75 47 TYR B N 1
ATOM 3190 C CA . TYR B 1 47 ? 30.094 -4.465 0.177 1 94.75 47 TYR B CA 1
ATOM 3191 C C . TYR B 1 47 ? 30.5 -5.488 1.228 1 94.75 47 TYR B C 1
ATOM 3193 O O . TYR B 1 47 ? 31.547 -5.355 1.864 1 94.75 47 TYR B O 1
ATOM 3201 N N . ALA B 1 48 ? 29.75 -6.586 1.549 1 88.31 48 ALA B N 1
ATOM 3202 C CA . ALA B 1 48 ? 30.031 -7.781 2.338 1 88.31 48 ALA B CA 1
ATOM 3203 C C . ALA B 1 48 ? 30.172 -7.441 3.818 1 88.31 48 ALA B C 1
ATOM 3205 O O . ALA B 1 48 ? 30.406 -8.328 4.648 1 88.31 48 ALA B O 1
ATOM 3206 N N . GLN B 1 49 ? 30.203 -6.23 4.227 1 92.75 49 GLN B N 1
ATOM 3207 C CA . GLN B 1 49 ? 30.172 -5.73 5.598 1 92.75 49 GLN B CA 1
ATOM 3208 C C . GLN B 1 49 ? 29.094 -4.668 5.773 1 92.75 49 GLN B C 1
ATOM 3210 O O . GLN B 1 49 ? 28.516 -4.188 4.793 1 92.75 49 GLN B O 1
ATOM 3215 N N . PRO B 1 50 ? 28.703 -4.492 7.059 1 95.06 50 PRO B N 1
ATOM 3216 C CA . PRO B 1 50 ? 27.766 -3.373 7.211 1 95.06 50 PRO B CA 1
ATOM 3217 C C . PRO B 1 50 ? 28.234 -2.111 6.488 1 95.06 50 PRO B C 1
ATOM 3219 O O . PRO B 1 50 ? 29.297 -1.573 6.805 1 95.06 50 PRO B O 1
ATOM 3222 N N . MET B 1 51 ? 27.516 -1.712 5.531 1 96.19 51 MET B N 1
ATOM 3223 C CA . MET B 1 51 ? 27.922 -0.598 4.676 1 96.19 51 MET B CA 1
ATOM 3224 C C . MET B 1 51 ? 27.484 0.733 5.277 1 96.19 51 MET B C 1
ATOM 3226 O O . MET B 1 51 ? 26.281 0.956 5.5 1 96.19 51 MET B O 1
ATOM 3230 N N . PRO B 1 52 ? 28.406 1.617 5.543 1 95.31 52 PRO B N 1
ATOM 3231 C CA . PRO B 1 52 ? 28.016 2.945 6.02 1 95.31 52 PRO B CA 1
ATOM 3232 C C . PRO B 1 52 ? 27.172 3.713 5 1 95.31 52 PRO B C 1
ATOM 3234 O O . PRO B 1 52 ? 27.375 3.562 3.791 1 95.31 52 PRO B O 1
ATOM 3237 N N . LEU B 1 53 ? 26.297 4.578 5.496 1 93.88 53 LEU B N 1
ATOM 3238 C CA . LEU B 1 53 ? 25.422 5.367 4.629 1 93.88 53 LEU B CA 1
ATOM 3239 C C . LEU B 1 53 ? 26.25 6.191 3.639 1 93.88 53 LEU B C 1
ATOM 3241 O O . LEU B 1 53 ? 25.875 6.293 2.465 1 93.88 53 LEU B O 1
ATOM 3245 N N . SER B 1 54 ? 27.312 6.781 4.125 1 93.19 54 SER B N 1
ATOM 3246 C CA . SER B 1 54 ? 28.141 7.617 3.268 1 93.19 54 SER B CA 1
ATOM 3247 C C . SER B 1 54 ? 28.703 6.82 2.096 1 93.19 54 SER B C 1
ATOM 3249 O O . SER B 1 54 ? 28.734 7.312 0.965 1 93.19 54 SER B O 1
ATOM 3251 N N . GLN B 1 55 ? 29.109 5.574 2.332 1 94.81 55 GLN B N 1
ATOM 3252 C CA . GLN B 1 55 ? 29.641 4.715 1.279 1 94.81 55 GLN B CA 1
ATOM 3253 C C . GLN B 1 55 ? 28.547 4.301 0.304 1 94.81 55 GLN B C 1
ATOM 3255 O O . GLN B 1 55 ? 28.781 4.227 -0.905 1 94.81 55 GLN B O 1
ATOM 3260 N N . LEU B 1 56 ? 27.391 4.043 0.823 1 96.06 56 LEU B N 1
ATOM 3261 C CA . LEU B 1 56 ? 26.266 3.684 -0.023 1 96.06 56 LEU B CA 1
ATOM 3262 C C . LEU B 1 56 ? 25.938 4.809 -1.003 1 96.06 56 LEU B C 1
ATOM 3264 O O . LEU B 1 56 ? 25.828 4.574 -2.209 1 96.06 56 LEU B O 1
ATOM 3268 N N . VAL B 1 57 ? 25.828 6.012 -0.476 1 94.88 57 VAL B N 1
ATOM 3269 C CA . VAL B 1 57 ? 25.484 7.18 -1.271 1 94.88 57 VAL B CA 1
ATOM 3270 C C . VAL B 1 57 ? 26.516 7.395 -2.373 1 94.88 57 VAL B C 1
ATOM 3272 O O . VAL B 1 57 ? 26.156 7.684 -3.518 1 94.88 57 VAL B O 1
ATOM 3275 N N . ASN B 1 58 ? 27.703 7.168 -2.074 1 95.06 58 ASN B N 1
ATOM 3276 C CA . ASN B 1 58 ? 28.797 7.359 -3.029 1 95.06 58 ASN B CA 1
ATOM 3277 C C . ASN B 1 58 ? 28.781 6.289 -4.117 1 95.06 58 ASN B C 1
ATOM 3279 O O . ASN B 1 58 ? 29.281 6.516 -5.223 1 95.06 58 ASN B O 1
ATOM 3283 N N . SER B 1 59 ? 28.219 5.184 -3.799 1 96 59 SER B N 1
ATOM 3284 C CA . SER B 1 59 ? 28.234 4.055 -4.723 1 96 59 SER B CA 1
ATOM 3285 C C . SER B 1 59 ? 27.047 4.109 -5.68 1 96 59 SER B C 1
ATOM 3287 O O . SER B 1 59 ? 27.062 3.451 -6.723 1 96 59 SER B O 1
ATOM 3289 N N . LEU B 1 60 ? 26.031 4.883 -5.262 1 95.69 60 LEU B N 1
ATOM 3290 C CA . LEU B 1 60 ? 24.828 4.945 -6.066 1 95.69 60 LEU B CA 1
ATOM 3291 C C . LEU B 1 60 ? 24.938 6.039 -7.125 1 95.69 60 LEU B C 1
ATOM 3293 O O . LEU B 1 60 ? 25.547 7.078 -6.887 1 95.69 60 LEU B O 1
ATOM 3297 N N . GLN B 1 61 ? 24.531 5.82 -8.297 1 92.94 61 GLN B N 1
ATOM 3298 C CA . GLN B 1 61 ? 24.484 6.832 -9.344 1 92.94 61 GLN B CA 1
ATOM 3299 C C . GLN B 1 61 ? 23.25 7.73 -9.18 1 92.94 61 GLN B C 1
ATOM 3301 O O . GLN B 1 61 ? 22.328 7.672 -9.977 1 92.94 61 GLN B O 1
ATOM 3306 N N . ILE B 1 62 ? 23.281 8.547 -8.141 1 96.12 62 ILE B N 1
ATOM 3307 C CA . ILE B 1 62 ? 22.172 9.453 -7.895 1 96.12 62 ILE B CA 1
ATOM 3308 C C . ILE B 1 62 ? 22.641 10.898 -8.008 1 96.12 62 ILE B C 1
ATOM 3310 O O . ILE B 1 62 ? 23.844 11.172 -7.945 1 96.12 62 ILE B O 1
ATOM 3314 N N . HIS B 1 63 ? 21.719 11.773 -8.32 1 96.44 63 HIS B N 1
ATOM 3315 C CA . HIS B 1 63 ? 22.047 13.195 -8.391 1 96.44 63 HIS B CA 1
ATOM 3316 C C . HIS B 1 63 ? 22.5 13.727 -7.035 1 96.44 63 HIS B C 1
ATOM 3318 O O . HIS B 1 63 ? 21.938 13.375 -6 1 96.44 63 HIS B O 1
ATOM 3324 N N . PRO B 1 64 ? 23.484 14.539 -6.969 1 94.81 64 PRO B N 1
ATOM 3325 C CA . PRO B 1 64 ? 24.062 15.016 -5.715 1 94.81 64 PRO B CA 1
ATOM 3326 C C . PRO B 1 64 ? 23.047 15.688 -4.801 1 94.81 64 PRO B C 1
ATOM 3328 O O . PRO B 1 64 ? 23.141 15.586 -3.576 1 94.81 64 PRO B O 1
ATOM 3331 N N . SER B 1 65 ? 22.078 16.297 -5.359 1 94.06 65 SER B N 1
ATOM 3332 C CA . SER B 1 65 ? 21.094 17.031 -4.566 1 94.06 65 SER B CA 1
ATOM 3333 C C . SER B 1 65 ? 20.188 16.062 -3.803 1 94.06 65 SER B C 1
ATOM 3335 O O . SER B 1 65 ? 19.453 16.484 -2.91 1 94.06 65 SER B O 1
ATOM 3337 N N . LYS B 1 66 ? 20.25 14.734 -4.133 1 95.44 66 LYS B N 1
ATOM 3338 C CA . LYS B 1 66 ? 19.328 13.773 -3.535 1 95.44 66 LYS B CA 1
ATOM 3339 C C . LYS B 1 66 ? 20.031 12.914 -2.494 1 95.44 66 LYS B C 1
ATOM 3341 O O . LYS B 1 66 ? 19.422 12.031 -1.894 1 95.44 66 LYS B O 1
ATOM 3346 N N . THR B 1 67 ? 21.25 13.219 -2.223 1 93.25 67 THR B N 1
ATOM 3347 C CA . THR B 1 67 ? 22.047 12.398 -1.326 1 93.25 67 THR B CA 1
ATOM 3348 C C . THR B 1 67 ? 21.406 12.297 0.05 1 93.25 67 THR B C 1
ATOM 3350 O O . THR B 1 67 ? 21.375 11.227 0.656 1 93.25 67 THR B O 1
ATOM 3353 N N . ASN B 1 68 ? 20.781 13.383 0.48 1 90.94 68 ASN B N 1
ATOM 3354 C CA . ASN B 1 68 ? 20.203 13.43 1.819 1 90.94 68 ASN B CA 1
ATOM 3355 C C . ASN B 1 68 ? 18.859 12.719 1.875 1 90.94 68 ASN B C 1
ATOM 3357 O O . ASN B 1 68 ? 18.312 12.5 2.957 1 90.94 68 ASN B O 1
ATOM 3361 N N . CYS B 1 69 ? 18.375 12.32 0.736 1 96.12 69 CYS B N 1
ATOM 3362 C CA . CYS B 1 69 ? 17.062 11.664 0.686 1 96.12 69 CYS B CA 1
ATOM 3363 C C . CYS B 1 69 ? 17.219 10.148 0.81 1 96.12 69 CYS B C 1
ATOM 3365 O O . CYS B 1 69 ? 16.25 9.453 1.141 1 96.12 69 CYS B O 1
ATOM 3367 N N . ILE B 1 70 ? 18.422 9.625 0.588 1 96.38 70 ILE B N 1
ATOM 3368 C CA . ILE B 1 70 ? 18.656 8.18 0.611 1 96.38 70 ILE B CA 1
ATOM 3369 C C . ILE B 1 70 ? 18.406 7.641 2.02 1 96.38 70 ILE B C 1
ATOM 3371 O O . ILE B 1 70 ? 17.797 6.582 2.189 1 96.38 70 ILE B O 1
ATOM 3375 N N . TYR B 1 71 ? 18.828 8.406 2.996 1 95.31 71 TYR B N 1
ATOM 3376 C CA . TYR B 1 71 ? 18.656 7.973 4.379 1 95.31 71 TYR B CA 1
ATOM 3377 C C . TYR B 1 71 ? 17.188 7.707 4.699 1 95.31 71 TYR B C 1
ATOM 3379 O O . TYR B 1 71 ? 16.875 6.785 5.449 1 95.31 71 TYR B O 1
ATOM 3387 N N . ARG B 1 72 ? 16.281 8.5 4.168 1 96.69 72 ARG B N 1
ATOM 3388 C CA . ARG B 1 72 ? 14.852 8.375 4.422 1 96.69 72 ARG B CA 1
ATOM 3389 C C . ARG B 1 72 ? 14.289 7.105 3.797 1 96.69 72 ARG B C 1
ATOM 3391 O O . ARG B 1 72 ? 13.453 6.43 4.398 1 96.69 72 ARG B O 1
ATOM 3398 N N . LEU B 1 73 ? 14.766 6.789 2.586 1 97.44 73 LEU B N 1
ATOM 3399 C CA . LEU B 1 73 ? 14.422 5.52 1.958 1 97.44 73 LEU B CA 1
ATOM 3400 C C . LEU B 1 73 ? 14.961 4.348 2.775 1 97.44 73 LEU B C 1
ATOM 3402 O O . LEU B 1 73 ? 14.258 3.357 2.982 1 97.44 73 LEU B O 1
ATOM 3406 N N . MET B 1 74 ? 16.188 4.504 3.326 1 97.06 74 MET B N 1
ATOM 3407 C CA . MET B 1 74 ? 16.812 3.447 4.113 1 97.06 74 MET B CA 1
ATOM 3408 C C . MET B 1 74 ? 16.031 3.195 5.402 1 97.06 74 MET B C 1
ATOM 3410 O O . MET B 1 74 ? 15.906 2.051 5.84 1 97.06 74 MET B O 1
ATOM 3414 N N . ARG B 1 75 ? 15.5 4.234 5.996 1 95.62 75 ARG B N 1
ATOM 3415 C CA . ARG B 1 75 ? 14.766 4.109 7.25 1 95.62 75 ARG B CA 1
ATOM 3416 C C . ARG B 1 75 ? 13.516 3.26 7.066 1 95.62 75 ARG B C 1
ATOM 3418 O O . ARG B 1 75 ? 13.211 2.398 7.895 1 95.62 75 ARG B O 1
ATOM 3425 N N . ILE B 1 76 ? 12.781 3.502 6 1 96.38 76 ILE B N 1
ATOM 3426 C CA . ILE B 1 76 ? 11.539 2.764 5.785 1 96.38 76 ILE B CA 1
ATOM 3427 C C . ILE B 1 76 ? 11.859 1.31 5.445 1 96.38 76 ILE B C 1
ATOM 3429 O O . ILE B 1 76 ? 11.156 0.395 5.883 1 96.38 76 ILE B O 1
ATOM 3433 N N . LEU B 1 77 ? 12.93 1.048 4.652 1 97.94 77 LEU B N 1
ATOM 3434 C CA . LEU B 1 77 ? 13.336 -0.313 4.316 1 97.94 77 LEU B CA 1
ATOM 3435 C C . LEU B 1 77 ? 13.773 -1.076 5.559 1 97.94 77 LEU B C 1
ATOM 3437 O O . LEU B 1 77 ? 13.523 -2.279 5.676 1 97.94 77 LEU B O 1
ATOM 3441 N N . THR B 1 78 ? 14.445 -0.343 6.473 1 97.12 78 THR B N 1
ATOM 3442 C CA . THR B 1 78 ? 14.852 -0.941 7.738 1 97.12 78 THR B CA 1
AT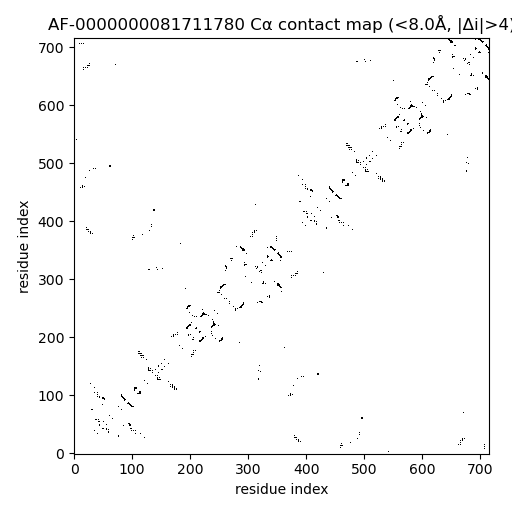OM 3443 C C . THR B 1 78 ? 13.641 -1.284 8.594 1 97.12 78 THR B C 1
ATOM 3445 O O . THR B 1 78 ? 13.57 -2.367 9.18 1 97.12 78 THR B O 1
ATOM 3448 N N . HIS B 1 79 ? 12.711 -0.362 8.625 1 96.25 79 HIS B N 1
ATOM 3449 C CA . HIS B 1 79 ? 11.508 -0.578 9.414 1 96.25 79 HIS B CA 1
ATOM 3450 C C . HIS B 1 79 ? 10.75 -1.814 8.938 1 96.25 79 HIS B C 1
ATOM 3452 O O . HIS B 1 79 ? 10.242 -2.588 9.75 1 96.25 79 HIS B O 1
ATOM 3458 N N . TYR B 1 80 ? 10.688 -2.041 7.633 1 96.44 80 TYR B N 1
ATOM 3459 C CA . TYR B 1 80 ? 9.914 -3.145 7.074 1 96.44 80 TYR B CA 1
ATOM 3460 C C . TYR B 1 80 ? 10.742 -4.422 7.027 1 96.44 80 TYR B C 1
ATOM 3462 O O . TYR B 1 80 ? 10.289 -5.445 6.512 1 96.44 80 TYR B O 1
ATOM 3470 N N . GLY B 1 81 ? 11.977 -4.379 7.465 1 97 81 GLY B N 1
ATOM 3471 C CA . GLY B 1 81 ? 12.758 -5.59 7.656 1 97 81 GLY B CA 1
ATOM 3472 C C . GLY B 1 81 ? 13.523 -6.008 6.414 1 97 81 GLY B C 1
ATOM 3473 O O . GLY B 1 81 ? 13.953 -7.16 6.301 1 97 81 GLY B O 1
ATOM 3474 N N . PHE B 1 82 ? 13.711 -5.125 5.453 1 98 82 PHE B N 1
ATOM 3475 C CA . PHE B 1 82 ? 14.492 -5.453 4.262 1 98 82 PHE B CA 1
ATOM 3476 C C . PHE B 1 82 ? 15.969 -5.129 4.473 1 98 82 PHE B C 1
ATOM 3478 O O . PHE B 1 82 ? 16.828 -5.629 3.75 1 98 82 PHE B O 1
ATOM 3485 N N . LEU B 1 83 ? 16.219 -4.23 5.434 1 97.94 83 LEU B N 1
ATOM 3486 C CA . LEU B 1 83 ? 17.578 -3.895 5.852 1 97.94 83 LEU B CA 1
ATOM 3487 C C . LEU B 1 83 ? 17.719 -4.012 7.367 1 97.94 83 LEU B C 1
ATOM 3489 O O . LEU B 1 83 ? 16.75 -3.883 8.102 1 97.94 83 LEU B O 1
ATOM 3493 N N . SER B 1 84 ? 18.859 -4.336 7.789 1 96.56 84 SER B N 1
ATOM 3494 C CA . SER B 1 84 ? 19.234 -4.25 9.195 1 96.56 84 SER B CA 1
ATOM 3495 C C . SER B 1 84 ? 20.344 -3.227 9.414 1 96.56 84 SER B C 1
ATOM 3497 O O . SER B 1 84 ? 21.078 -2.883 8.484 1 96.56 84 SER B O 1
ATOM 3499 N N . GLN B 1 85 ? 20.328 -2.717 10.586 1 93.38 85 GLN B N 1
ATOM 3500 C CA . GLN B 1 85 ? 21.312 -1.7 10.93 1 93.38 85 GLN B CA 1
ATOM 3501 C C . GLN B 1 85 ? 22.25 -2.199 12.023 1 93.38 85 GLN B C 1
ATOM 3503 O O . GLN B 1 85 ? 21.828 -2.912 12.938 1 93.38 85 GLN B O 1
ATOM 3508 N N . LYS B 1 86 ? 23.562 -1.877 11.844 1 89.94 86 LYS B N 1
ATOM 3509 C CA . LYS B 1 86 ? 24.594 -2.141 12.852 1 89.94 86 LYS B CA 1
ATOM 3510 C C . LYS B 1 86 ? 25.438 -0.899 13.109 1 89.94 86 LYS B C 1
ATOM 3512 O O . LYS B 1 86 ? 25.75 -0.149 12.18 1 89.94 86 LYS B O 1
ATOM 3517 N N . ASN B 1 87 ? 25.656 -0.761 14.391 1 83.56 87 ASN B N 1
ATOM 3518 C CA . ASN B 1 87 ? 26.594 0.318 14.703 1 83.56 87 ASN B CA 1
ATOM 3519 C C . ASN B 1 87 ? 28.016 -0.018 14.258 1 83.56 87 ASN B C 1
ATOM 3521 O O . ASN B 1 87 ? 28.484 -1.133 14.477 1 83.56 87 ASN B O 1
ATOM 3525 N N . ILE B 1 88 ? 28.562 0.529 13.414 1 76.25 88 ILE B N 1
ATOM 3526 C CA . ILE B 1 88 ? 29.938 0.242 12.992 1 76.25 88 ILE B CA 1
ATOM 3527 C C . ILE B 1 88 ? 30.906 0.689 14.078 1 76.25 88 ILE B C 1
ATOM 3529 O O . ILE B 1 88 ? 31.703 -0.115 14.586 1 76.25 88 ILE B O 1
ATOM 3533 N N . ILE B 1 89 ? 31.781 1.793 14 1 59.88 89 ILE B N 1
ATOM 3534 C CA . ILE B 1 89 ? 32.844 2.148 14.945 1 59.88 89 ILE B CA 1
ATOM 3535 C C . ILE B 1 89 ? 32.219 2.84 16.156 1 59.88 89 ILE B C 1
ATOM 3537 O O . ILE B 1 89 ? 31.328 3.686 16.016 1 59.88 89 ILE B O 1
ATOM 3541 N N . GLU B 1 90 ? 32.5 2.188 17.391 1 54.44 90 GLU B N 1
ATOM 3542 C CA . GLU B 1 90 ? 32.062 2.641 18.719 1 54.44 90 GLU B CA 1
ATOM 3543 C C . GLU B 1 90 ? 31.797 4.141 18.734 1 54.44 90 GLU B C 1
ATOM 3545 O O . GLU B 1 90 ? 30.812 4.598 19.328 1 54.44 90 GLU B O 1
ATOM 3550 N N . ASN B 1 91 ? 32.719 4.934 18.406 1 49.03 91 ASN B N 1
ATOM 3551 C CA . ASN B 1 91 ? 32.656 6.363 18.703 1 49.03 91 ASN B CA 1
ATOM 3552 C C . ASN B 1 91 ? 32 7.152 17.578 1 49.03 91 ASN B C 1
ATOM 3554 O O . ASN B 1 91 ? 31.938 8.383 17.641 1 49.03 91 ASN B O 1
ATOM 3558 N N . GLU B 1 92 ? 31.656 6.426 16.484 1 56.88 92 GLU B N 1
ATOM 3559 C CA . GLU B 1 92 ? 31.109 7.25 15.406 1 56.88 92 GLU B CA 1
ATOM 3560 C C . GLU B 1 92 ? 29.625 6.938 15.156 1 56.88 92 GLU B C 1
ATOM 3562 O O . GLU B 1 92 ? 29.172 5.828 15.445 1 56.88 92 GLU B O 1
ATOM 3567 N N . SER B 1 93 ? 28.656 7.93 15.117 1 64.12 93 SER B N 1
ATOM 3568 C CA . SER B 1 93 ? 27.203 8.086 14.938 1 64.12 93 SER B CA 1
ATOM 3569 C C . SER B 1 93 ? 26.75 7.484 13.609 1 64.12 93 SER B C 1
ATOM 3571 O O . SER B 1 93 ? 25.578 7.566 13.266 1 64.12 93 SER B O 1
ATOM 3573 N N . GLU B 1 94 ? 27.75 6.824 12.93 1 79.19 94 GLU B N 1
ATOM 3574 C CA . GLU B 1 94 ? 27.281 6.379 11.625 1 79.19 94 GLU B CA 1
ATOM 3575 C C . GLU B 1 94 ? 26.766 4.941 11.68 1 79.19 94 GLU B C 1
ATOM 3577 O O . GLU B 1 94 ? 27.359 4.09 12.344 1 79.19 94 GLU B O 1
ATOM 3582 N N . VAL B 1 95 ? 25.688 4.68 11.133 1 87.19 95 VAL B N 1
ATOM 3583 C CA . VAL B 1 95 ? 25.047 3.369 11.086 1 87.19 95 VAL B CA 1
ATOM 3584 C C . VAL B 1 95 ? 25.422 2.658 9.789 1 87.19 95 VAL B C 1
ATOM 3586 O O . VAL B 1 95 ? 25.641 3.305 8.758 1 87.19 95 VAL B O 1
ATOM 3589 N N . GLY B 1 96 ? 25.734 1.319 9.914 1 94.56 96 GLY B N 1
ATOM 3590 C CA . GLY B 1 96 ? 25.953 0.475 8.75 1 94.56 96 GLY B CA 1
ATOM 3591 C C . GLY B 1 96 ? 24.75 -0.385 8.414 1 94.56 96 GLY B C 1
ATOM 3592 O O . GLY B 1 96 ? 24.031 -0.849 9.305 1 94.56 96 GLY B O 1
ATOM 3593 N N . TYR B 1 97 ? 24.547 -0.596 7.105 1 97.12 97 TYR B N 1
ATOM 3594 C CA . TYR B 1 97 ? 23.391 -1.346 6.645 1 97.12 97 TYR B CA 1
ATOM 3595 C C . TYR B 1 97 ? 23.797 -2.719 6.129 1 97.12 97 TYR B C 1
ATOM 3597 O O . TYR B 1 97 ? 24.844 -2.869 5.516 1 97.12 97 TYR B O 1
ATOM 3605 N N . LEU B 1 98 ? 22.984 -3.701 6.418 1 97.44 98 LEU B N 1
ATOM 3606 C CA . LEU B 1 98 ? 23.094 -5.055 5.887 1 97.44 98 LEU B CA 1
ATOM 3607 C C . LEU B 1 98 ? 21.766 -5.512 5.293 1 97.44 98 LEU B C 1
ATOM 3609 O O . LEU B 1 98 ? 20.703 -5.078 5.738 1 97.44 98 LEU B O 1
ATOM 3613 N N . ILE B 1 99 ? 21.844 -6.355 4.289 1 96.81 99 ILE B N 1
ATOM 3614 C CA . ILE B 1 99 ? 20.609 -6.938 3.762 1 96.81 99 ILE B CA 1
ATOM 3615 C C . ILE B 1 99 ? 20.109 -8.023 4.707 1 96.81 99 ILE B C 1
ATOM 3617 O O . ILE B 1 99 ? 20.859 -8.523 5.543 1 96.81 99 ILE B O 1
ATOM 3621 N N . THR B 1 100 ? 18.859 -8.336 4.656 1 96.69 100 THR B N 1
ATOM 3622 C CA . THR B 1 100 ? 18.234 -9.391 5.445 1 96.69 100 THR B CA 1
ATOM 3623 C C . THR B 1 100 ? 18 -10.633 4.59 1 96.69 100 THR B C 1
ATOM 3625 O O . THR B 1 100 ? 18.266 -10.625 3.387 1 96.69 100 THR B O 1
ATOM 3628 N N . ASP B 1 101 ? 17.438 -11.68 5.23 1 92.62 101 ASP B N 1
ATOM 3629 C CA . ASP B 1 101 ? 17.094 -12.898 4.5 1 92.62 101 ASP B CA 1
ATOM 3630 C C . ASP B 1 101 ? 16.047 -12.617 3.434 1 92.62 101 ASP B C 1
ATOM 3632 O O . ASP B 1 101 ? 16.109 -13.156 2.328 1 92.62 101 ASP B O 1
ATOM 3636 N N . SER B 1 102 ? 15.156 -11.773 3.777 1 94.38 102 SER B N 1
ATOM 3637 C CA . SER B 1 102 ? 14.109 -11.445 2.811 1 94.38 102 SER B CA 1
ATOM 3638 C C . SER B 1 102 ? 14.68 -10.695 1.613 1 94.38 102 SER B C 1
ATOM 3640 O O . SER B 1 102 ? 14.367 -11.023 0.465 1 94.38 102 SER B O 1
ATOM 3642 N N . SER B 1 103 ? 15.523 -9.758 1.902 1 96.56 103 SER B N 1
ATOM 3643 C CA . SER B 1 103 ? 16.016 -8.93 0.805 1 96.56 103 SER B CA 1
ATOM 3644 C C . SER B 1 103 ? 17.062 -9.672 -0.022 1 96.56 103 SER B C 1
ATOM 3646 O O . SER B 1 103 ? 17.375 -9.258 -1.137 1 96.56 103 SER B O 1
ATOM 3648 N N . ALA B 1 104 ? 17.562 -10.789 0.543 1 96.94 104 ALA B N 1
ATOM 3649 C CA . ALA B 1 104 ? 18.469 -11.625 -0.252 1 96.94 104 ALA B CA 1
ATOM 3650 C C . ALA B 1 104 ? 17.75 -12.156 -1.493 1 96.94 104 ALA B C 1
ATOM 3652 O O . ALA B 1 104 ? 18.375 -12.352 -2.539 1 96.94 104 ALA B O 1
ATOM 3653 N N . LEU B 1 105 ? 16.469 -12.352 -1.438 1 97.5 105 LEU B N 1
ATOM 3654 C CA . LEU B 1 105 ? 15.672 -12.875 -2.547 1 97.5 105 LEU B CA 1
ATOM 3655 C C . LEU B 1 105 ? 15.344 -11.773 -3.549 1 97.5 105 LEU B C 1
ATOM 3657 O O . LEU B 1 105 ? 14.711 -12.031 -4.574 1 97.5 105 LEU B O 1
ATOM 3661 N N . LEU B 1 106 ? 15.836 -10.57 -3.271 1 98.25 106 LEU B N 1
ATOM 3662 C CA . LEU B 1 106 ? 15.602 -9.461 -4.188 1 98.25 106 LEU B CA 1
ATOM 3663 C C . LEU B 1 106 ? 16.891 -9.047 -4.891 1 98.25 106 LEU B C 1
ATOM 3665 O O . LEU B 1 106 ? 16.891 -8.102 -5.684 1 98.25 106 LEU B O 1
ATOM 3669 N N . LEU B 1 107 ? 17.953 -9.773 -4.598 1 97.88 107 LEU B N 1
ATOM 3670 C CA . LEU B 1 107 ? 19.234 -9.5 -5.25 1 97.88 107 LEU B CA 1
ATOM 3671 C C . LEU B 1 107 ? 19.219 -9.984 -6.695 1 97.88 107 LEU B C 1
ATOM 3673 O O . LEU B 1 107 ? 18.719 -11.07 -6.984 1 97.88 107 LEU B O 1
ATOM 3677 N N . LYS B 1 108 ? 19.812 -9.25 -7.539 1 94.5 108 LYS B N 1
ATOM 3678 C CA . LYS B 1 108 ? 19.844 -9.539 -8.969 1 94.5 108 LYS B CA 1
ATOM 3679 C C . LYS B 1 108 ? 20.562 -10.859 -9.242 1 94.5 108 LYS B C 1
ATOM 3681 O O . LYS B 1 108 ? 20.141 -11.633 -10.102 1 94.5 108 LYS B O 1
ATOM 3686 N N . GLU B 1 109 ? 21.578 -11.109 -8.547 1 94.38 109 GLU B N 1
ATOM 3687 C CA . GLU B 1 109 ? 22.406 -12.266 -8.836 1 94.38 109 GLU B CA 1
ATOM 3688 C C . GLU B 1 109 ? 21.922 -13.5 -8.086 1 94.38 109 GLU B C 1
ATOM 3690 O O . GLU B 1 109 ? 22.469 -14.594 -8.266 1 94.38 109 GLU B O 1
ATOM 3695 N N . ASN B 1 110 ? 21 -13.352 -7.219 1 96.56 110 ASN B N 1
ATOM 3696 C CA . ASN B 1 110 ? 20.422 -14.516 -6.555 1 96.56 110 ASN B CA 1
ATOM 3697 C C . ASN B 1 110 ? 19.656 -15.398 -7.531 1 96.56 110 ASN B C 1
ATOM 3699 O O . ASN B 1 110 ? 18.719 -14.938 -8.188 1 96.56 110 ASN B O 1
ATOM 3703 N N . PRO B 1 111 ? 20.047 -16.625 -7.656 1 95.25 111 PRO B N 1
ATOM 3704 C CA . PRO B 1 111 ? 19.375 -17.5 -8.609 1 95.25 111 PRO B CA 1
ATOM 3705 C C . PRO B 1 111 ? 17.891 -17.672 -8.297 1 95.25 111 PRO B C 1
ATOM 3707 O O . PRO B 1 111 ? 17.109 -18.031 -9.18 1 95.25 111 PRO B O 1
ATOM 3710 N N . LEU B 1 112 ? 17.484 -17.391 -7.105 1 96.06 112 LEU B N 1
ATOM 3711 C CA . LEU B 1 112 ? 16.094 -17.547 -6.699 1 96.06 112 LEU B CA 1
ATOM 3712 C C . LEU B 1 112 ? 15.422 -16.203 -6.516 1 96.06 112 LEU B C 1
ATOM 3714 O O . LEU B 1 112 ? 14.414 -16.094 -5.816 1 96.06 112 LEU B O 1
ATOM 3718 N N . SER B 1 113 ? 16 -15.188 -7.172 1 97.44 113 SER B N 1
ATOM 3719 C CA . SER B 1 113 ? 15.484 -13.828 -7.047 1 97.44 113 SER B CA 1
ATOM 3720 C C . SER B 1 113 ? 14.023 -13.75 -7.492 1 97.44 113 SER B C 1
ATOM 3722 O O . SER B 1 113 ? 13.656 -14.32 -8.523 1 97.44 113 SER B O 1
ATOM 3724 N N . VAL B 1 114 ? 13.234 -13.031 -6.688 1 97.12 114 VAL B N 1
ATOM 3725 C CA . VAL B 1 114 ? 11.828 -12.828 -7.039 1 97.12 114 VAL B CA 1
ATOM 3726 C C . VAL B 1 114 ? 11.617 -11.383 -7.484 1 97.12 114 VAL B C 1
ATOM 3728 O O . VAL B 1 114 ? 10.477 -10.914 -7.566 1 97.12 114 VAL B O 1
ATOM 3731 N N . THR B 1 115 ? 12.656 -10.625 -7.777 1 97.62 115 THR B N 1
ATOM 3732 C CA . THR B 1 115 ? 12.609 -9.234 -8.203 1 97.62 115 THR B CA 1
ATOM 3733 C C . THR B 1 115 ? 11.711 -9.07 -9.43 1 97.62 115 THR B C 1
ATOM 3735 O O . THR B 1 115 ? 10.883 -8.164 -9.484 1 97.62 115 THR B O 1
ATOM 3738 N N . PRO B 1 116 ? 11.781 -9.992 -10.43 1 97.19 116 PRO B N 1
ATOM 3739 C CA . PRO B 1 116 ? 10.93 -9.805 -11.602 1 97.19 116 PRO B CA 1
ATOM 3740 C C . PRO B 1 116 ? 9.445 -9.836 -11.266 1 97.19 116 PRO B C 1
ATOM 3742 O O . PRO B 1 116 ? 8.648 -9.125 -11.898 1 97.19 116 PRO B O 1
ATOM 3745 N N . PHE B 1 117 ? 9.094 -10.68 -10.289 1 97.06 117 PHE B N 1
ATOM 3746 C CA . PHE B 1 117 ? 7.691 -10.711 -9.883 1 97.06 117 PHE B CA 1
ATOM 3747 C C . PHE B 1 117 ? 7.25 -9.359 -9.344 1 97.06 117 PHE B C 1
ATOM 3749 O O . PHE B 1 117 ? 6.203 -8.844 -9.734 1 97.06 117 PHE B O 1
ATOM 3756 N N . LEU B 1 118 ? 8.047 -8.797 -8.453 1 96.94 118 LEU B N 1
ATOM 3757 C CA . LEU B 1 118 ? 7.762 -7.492 -7.859 1 96.94 118 LEU B CA 1
ATOM 3758 C C . LEU B 1 118 ? 7.66 -6.418 -8.938 1 96.94 118 LEU B C 1
ATOM 3760 O O . LEU B 1 118 ? 6.73 -5.609 -8.93 1 96.94 118 LEU B O 1
ATOM 3764 N N . GLN B 1 119 ? 8.555 -6.441 -9.867 1 96.38 119 GLN B N 1
ATOM 3765 C CA . GLN B 1 119 ? 8.57 -5.457 -10.945 1 96.38 119 GLN B CA 1
ATOM 3766 C C . GLN B 1 119 ? 7.309 -5.562 -11.797 1 96.38 119 GLN B C 1
ATOM 3768 O O . GLN B 1 119 ? 6.734 -4.547 -12.203 1 96.38 119 GLN B O 1
ATOM 3773 N N . ALA B 1 120 ? 6.867 -6.746 -12.023 1 96.81 120 ALA B N 1
ATOM 3774 C CA . ALA B 1 120 ? 5.66 -6.953 -12.812 1 96.81 120 ALA B CA 1
ATOM 3775 C C . ALA B 1 120 ? 4.426 -6.43 -12.086 1 96.81 120 ALA B C 1
ATOM 3777 O O . ALA B 1 120 ? 3.637 -5.672 -12.656 1 96.81 120 ALA B O 1
ATOM 3778 N N . MET B 1 121 ? 4.312 -6.762 -10.812 1 97.25 121 MET B N 1
ATOM 3779 C CA . MET B 1 121 ? 3.105 -6.449 -10.055 1 97.25 121 MET B CA 1
ATOM 3780 C C . MET B 1 121 ? 2.988 -4.949 -9.82 1 97.25 121 MET B C 1
ATOM 3782 O O . MET B 1 121 ? 1.883 -4.422 -9.672 1 97.25 121 MET B O 1
ATOM 3786 N N . LEU B 1 122 ? 4.137 -4.234 -9.812 1 97.5 122 LEU B N 1
ATOM 3787 C CA . LEU B 1 122 ? 4.117 -2.816 -9.469 1 97.5 122 LEU B CA 1
ATOM 3788 C C . LEU B 1 122 ? 4.234 -1.949 -10.719 1 97.5 122 LEU B C 1
ATOM 3790 O O . LEU B 1 122 ? 4.375 -0.728 -10.617 1 97.5 122 LEU B O 1
ATOM 3794 N N . ASP B 1 123 ? 4.195 -2.619 -11.898 1 97.12 123 ASP B N 1
ATOM 3795 C CA . ASP B 1 123 ? 4.141 -1.854 -13.141 1 97.12 123 ASP B CA 1
ATOM 3796 C C . ASP B 1 123 ? 2.822 -1.091 -13.258 1 97.12 123 ASP B C 1
ATOM 3798 O O . ASP B 1 123 ? 1.766 -1.605 -12.891 1 97.12 123 ASP B O 1
ATOM 3802 N N . PRO B 1 124 ? 2.852 0.141 -13.891 1 96.31 124 PRO B N 1
ATOM 3803 C CA . PRO B 1 124 ? 1.631 0.941 -14.016 1 96.31 124 PRO B CA 1
ATOM 3804 C C . PRO B 1 124 ? 0.514 0.203 -14.75 1 96.31 124 PRO B C 1
ATOM 3806 O O . PRO B 1 124 ? -0.666 0.415 -14.461 1 96.31 124 PRO B O 1
ATOM 3809 N N . ILE B 1 125 ? 0.827 -0.679 -15.664 1 96.75 125 ILE B N 1
ATOM 3810 C CA . ILE B 1 125 ? -0.184 -1.446 -16.391 1 96.75 125 ILE B CA 1
ATOM 3811 C C . ILE B 1 125 ? -0.978 -2.305 -15.398 1 96.75 125 ILE B C 1
ATOM 3813 O O . ILE B 1 125 ? -2.186 -2.49 -15.562 1 96.75 125 ILE B O 1
ATOM 3817 N N . MET B 1 126 ? -0.305 -2.771 -14.352 1 97.38 126 MET B N 1
ATOM 3818 C CA . MET B 1 126 ? -0.921 -3.67 -13.375 1 97.38 126 MET B CA 1
ATOM 3819 C C . MET B 1 126 ? -1.569 -2.885 -12.242 1 97.38 126 MET B C 1
ATOM 3821 O O . MET B 1 126 ? -2.531 -3.35 -11.633 1 97.38 126 MET B O 1
ATOM 3825 N N . THR B 1 127 ? -1.084 -1.649 -11.922 1 97.75 127 THR B N 1
ATOM 3826 C CA . THR B 1 127 ? -1.558 -0.941 -10.734 1 97.75 127 THR B CA 1
ATOM 3827 C C . THR B 1 127 ? -2.668 0.04 -11.102 1 97.75 127 THR B C 1
ATOM 3829 O O . THR B 1 127 ? -3.553 0.314 -10.289 1 97.75 127 THR B O 1
ATOM 3832 N N . LYS B 1 128 ? -2.777 0.532 -12.297 1 97.5 128 LYS B N 1
ATOM 3833 C CA . LYS B 1 128 ? -3.75 1.544 -12.703 1 97.5 128 LYS B CA 1
ATOM 3834 C C . LYS B 1 128 ? -5.176 1.014 -12.586 1 97.5 128 LYS B C 1
ATOM 3836 O O . LYS B 1 128 ? -6.09 1.753 -12.219 1 97.5 128 LYS B O 1
ATOM 3841 N N . PRO B 1 129 ? -5.402 -0.278 -12.82 1 98.31 129 PRO B N 1
ATOM 3842 C CA . PRO B 1 129 ? -6.762 -0.81 -12.742 1 98.31 129 PRO B CA 1
ATOM 3843 C C . PRO B 1 129 ? -7.379 -0.637 -11.352 1 98.31 129 PRO B C 1
ATOM 3845 O O . PRO B 1 129 ? -8.609 -0.601 -11.219 1 98.31 129 PRO B O 1
ATOM 3848 N N . TRP B 1 130 ? -6.598 -0.516 -10.375 1 98.25 130 TRP B N 1
ATOM 3849 C CA . TRP B 1 130 ? -7.094 -0.438 -9.008 1 98.25 130 TRP B CA 1
ATOM 3850 C C . TRP B 1 130 ? -7.809 0.887 -8.766 1 98.25 130 TRP B C 1
ATOM 3852 O O . TRP B 1 130 ? -8.672 0.982 -7.887 1 98.25 130 TRP B O 1
ATOM 3862 N N . TYR B 1 131 ? -7.516 1.926 -9.562 1 97.12 131 TYR B N 1
ATOM 3863 C CA . TYR B 1 131 ? -8.219 3.199 -9.469 1 97.12 131 TYR B CA 1
ATOM 3864 C C . TYR B 1 131 ? -9.656 3.062 -9.961 1 97.12 131 TYR B C 1
ATOM 3866 O O . TYR B 1 131 ? -10.516 3.869 -9.602 1 97.12 131 TYR B O 1
ATOM 3874 N N . GLN B 1 132 ? -9.93 2 -10.727 1 97.88 132 GLN B N 1
ATOM 3875 C CA . GLN B 1 132 ? -11.227 1.873 -11.383 1 97.88 132 GLN B CA 1
ATOM 3876 C C . GLN B 1 132 ? -12.102 0.85 -10.672 1 97.88 132 GLN B C 1
ATOM 3878 O O . GLN B 1 132 ? -13.195 0.52 -11.148 1 97.88 132 GLN B O 1
ATOM 3883 N N . LEU B 1 133 ? -11.711 0.365 -9.531 1 97.69 133 LEU B N 1
ATOM 3884 C CA . LEU B 1 133 ? -12.453 -0.671 -8.82 1 97.69 133 LEU B CA 1
ATOM 3885 C C . LEU B 1 133 ? -13.883 -0.215 -8.531 1 97.69 133 LEU B C 1
ATOM 3887 O O . LEU B 1 133 ? -14.836 -0.941 -8.812 1 97.69 133 LEU B O 1
ATOM 3891 N N . PRO B 1 134 ? -14.062 1.018 -8 1 97.06 134 PRO B N 1
ATOM 3892 C CA . PRO B 1 134 ? -15.445 1.437 -7.738 1 97.06 134 PRO B CA 1
ATOM 3893 C C . PRO B 1 134 ? -16.297 1.514 -9.008 1 97.06 134 PRO B C 1
ATOM 3895 O O . PRO B 1 134 ? -17.453 1.092 -9.008 1 97.06 134 PRO B O 1
ATOM 3898 N N . THR B 1 135 ? -15.703 2.029 -10.062 1 97.75 135 THR B N 1
ATOM 3899 C CA . THR B 1 135 ? -16.406 2.104 -11.336 1 97.75 135 THR B CA 1
ATOM 3900 C C . THR B 1 135 ? -16.734 0.706 -11.859 1 97.75 135 THR B C 1
ATOM 3902 O O . THR B 1 135 ? -17.828 0.467 -12.359 1 97.75 135 THR B O 1
ATOM 3905 N N . TRP B 1 136 ? -15.812 -0.164 -11.734 1 98.31 136 TRP B N 1
ATOM 3906 C CA . TRP B 1 136 ? -15.977 -1.535 -12.211 1 98.31 136 TRP B CA 1
ATOM 3907 C C . TRP B 1 136 ? -17.141 -2.219 -11.484 1 98.31 136 TRP B C 1
ATOM 3909 O O . TRP B 1 136 ? -17.906 -2.961 -12.102 1 98.31 136 TRP B O 1
ATOM 3919 N N . PHE B 1 137 ? -17.344 -1.982 -10.188 1 98.12 137 PHE B N 1
ATOM 3920 C CA . PHE B 1 137 ? -18.422 -2.592 -9.422 1 98.12 137 PHE B CA 1
ATOM 3921 C C . PHE B 1 137 ? -19.781 -2.16 -9.969 1 98.12 137 PHE B C 1
ATOM 3923 O O . PHE B 1 137 ? -20.797 -2.818 -9.727 1 98.12 137 PHE B O 1
ATOM 3930 N N . LYS B 1 138 ? -19.812 -1.096 -10.742 1 97.44 138 LYS B N 1
ATOM 3931 C CA . LYS B 1 138 ? -21.078 -0.544 -11.195 1 97.44 138 LYS B CA 1
ATOM 3932 C C . LYS B 1 138 ? -21.312 -0.821 -12.68 1 97.44 138 LYS B C 1
ATOM 3934 O O . LYS B 1 138 ? -22.422 -0.67 -13.18 1 97.44 138 LYS B O 1
ATOM 3939 N N . ASN B 1 139 ? -20.297 -1.19 -13.391 1 97.62 139 ASN B N 1
ATOM 3940 C CA . ASN B 1 139 ? -20.453 -1.36 -14.828 1 97.62 139 ASN B CA 1
ATOM 3941 C C . ASN B 1 139 ? -20.469 -2.836 -15.219 1 97.62 139 ASN B C 1
ATOM 3943 O O . ASN B 1 139 ? -20.562 -3.709 -14.359 1 97.62 139 ASN B O 1
ATOM 3947 N N . ASP B 1 140 ? -20.359 -3.109 -16.609 1 96.56 140 ASP B N 1
ATOM 3948 C CA . ASP B 1 140 ? -20.562 -4.473 -17.078 1 96.56 140 ASP B CA 1
ATOM 3949 C C . ASP B 1 140 ? -19.25 -5.09 -17.547 1 96.56 140 ASP B C 1
ATOM 3951 O O . ASP B 1 140 ? -19.234 -6.184 -18.125 1 96.56 140 ASP B O 1
ATOM 3955 N N . ASP B 1 141 ? -18.188 -4.406 -17.297 1 97.5 141 ASP B N 1
ATOM 3956 C CA . ASP B 1 141 ? -16.891 -4.973 -17.672 1 97.5 141 ASP B CA 1
ATOM 3957 C C . ASP B 1 141 ? -16.547 -6.188 -16.812 1 97.5 141 ASP B C 1
ATOM 3959 O O . ASP B 1 141 ? -16.953 -6.258 -15.648 1 97.5 141 ASP B O 1
ATOM 3963 N N . VAL B 1 142 ? -15.773 -7.055 -17.328 1 96 142 VAL B N 1
ATOM 3964 C CA . VAL B 1 142 ? -15.516 -8.32 -16.656 1 96 142 VAL B CA 1
ATOM 3965 C C . VAL B 1 142 ? -14.578 -8.086 -15.469 1 96 142 VAL B C 1
ATOM 3967 O O . VAL B 1 142 ? -14.695 -8.758 -14.438 1 96 142 VAL B O 1
ATOM 3970 N N . THR B 1 143 ? -13.609 -7.188 -15.609 1 97.81 143 THR B N 1
ATOM 3971 C CA . THR B 1 143 ? -12.664 -6.859 -14.555 1 97.81 143 THR B CA 1
ATOM 3972 C C . THR B 1 143 ? -12.359 -5.363 -14.547 1 97.81 143 THR B C 1
ATOM 3974 O O . THR B 1 143 ? -12.68 -4.652 -15.5 1 97.81 143 THR B O 1
ATOM 3977 N N . SER B 1 144 ? -11.758 -4.941 -13.445 1 98.19 144 SER B N 1
ATOM 3978 C CA . SER B 1 144 ? -11.297 -3.559 -13.391 1 98.19 144 SER B CA 1
ATOM 3979 C C . SER B 1 144 ? -10.172 -3.309 -14.391 1 98.19 144 SER B C 1
ATOM 3981 O O . SER B 1 144 ? -10.031 -2.201 -14.914 1 98.19 144 SER B O 1
ATOM 3983 N N . PHE B 1 145 ? -9.391 -4.332 -14.695 1 98.44 145 PHE B N 1
ATOM 3984 C CA . PHE B 1 145 ? -8.375 -4.238 -15.742 1 98.44 145 PHE B CA 1
ATOM 3985 C C . PHE B 1 145 ? -9.016 -3.904 -17.078 1 98.44 145 PHE B C 1
ATOM 3987 O O . PHE B 1 145 ? -8.531 -3.029 -17.797 1 98.44 145 PHE B O 1
ATOM 3994 N N . ASN B 1 146 ? -10.141 -4.59 -17.375 1 98.19 146 ASN B N 1
ATOM 3995 C CA . ASN B 1 146 ? -10.898 -4.305 -18.594 1 98.19 146 ASN B CA 1
ATOM 3996 C C . ASN B 1 146 ? -11.422 -2.869 -18.609 1 98.19 146 ASN B C 1
ATOM 3998 O O . ASN B 1 146 ? -11.398 -2.207 -19.641 1 98.19 146 ASN B O 1
ATOM 4002 N N . THR B 1 147 ? -11.898 -2.445 -17.516 1 98.44 147 THR B N 1
ATOM 4003 C CA . THR B 1 147 ? -12.414 -1.085 -17.391 1 98.44 147 THR B CA 1
ATOM 4004 C C . THR B 1 147 ? -11.32 -0.067 -17.703 1 98.44 147 THR B C 1
ATOM 4006 O O . THR B 1 147 ? -11.578 0.959 -18.344 1 98.44 147 THR B O 1
ATOM 4009 N N . THR B 1 148 ? -10.117 -0.364 -17.297 1 98.31 148 THR B N 1
ATOM 4010 C CA . THR B 1 148 ? -8.992 0.556 -17.422 1 98.31 148 THR B CA 1
ATOM 4011 C C . THR B 1 148 ? -8.398 0.517 -18.828 1 98.31 148 THR B C 1
ATOM 4013 O O . THR B 1 148 ? -8.109 1.562 -19.406 1 98.31 148 THR B O 1
ATOM 4016 N N . HIS B 1 149 ? -8.242 -0.674 -19.391 1 97.94 149 HIS B N 1
ATOM 4017 C CA . HIS B 1 149 ? -7.422 -0.812 -20.594 1 97.94 149 HIS B CA 1
ATOM 4018 C C . HIS B 1 149 ? -8.273 -1.176 -21.812 1 97.94 149 HIS B C 1
ATOM 4020 O O . HIS B 1 149 ? -7.781 -1.21 -22.938 1 97.94 149 HIS B O 1
ATOM 4026 N N . GLY B 1 150 ? -9.531 -1.526 -21.625 1 97.44 150 GLY B N 1
ATOM 4027 C CA . GLY B 1 150 ? -10.453 -1.792 -22.703 1 97.44 150 GLY B CA 1
ATOM 4028 C C . GLY B 1 150 ? -10.391 -3.223 -23.203 1 97.44 150 GLY B C 1
ATOM 4029 O O . GLY B 1 150 ? -10.977 -3.553 -24.234 1 97.44 150 GLY B O 1
ATOM 4030 N N . MET B 1 151 ? -9.641 -4.07 -22.531 1 96.56 151 MET B N 1
ATOM 4031 C CA . MET B 1 151 ? -9.523 -5.488 -22.859 1 96.56 151 MET B CA 1
ATOM 4032 C C . MET B 1 151 ? -9.133 -6.305 -21.625 1 96.56 151 MET B C 1
ATOM 4034 O O . MET B 1 151 ? -8.711 -5.746 -20.609 1 96.56 151 MET B O 1
ATOM 4038 N N . THR B 1 152 ? -9.289 -7.582 -21.703 1 96.38 152 THR B N 1
ATOM 4039 C CA . THR B 1 152 ? -8.945 -8.461 -20.594 1 96.38 152 THR B CA 1
ATOM 4040 C C . THR B 1 152 ? -7.426 -8.539 -20.422 1 96.38 152 THR B C 1
ATOM 4042 O O . THR B 1 152 ? -6.672 -8.148 -21.312 1 96.38 152 THR B O 1
ATOM 4045 N N . PHE B 1 153 ? -7.023 -9.047 -19.312 1 97 153 PHE B N 1
ATOM 4046 C CA . PHE B 1 153 ? -5.609 -9.164 -18.969 1 97 153 PHE B CA 1
ATOM 4047 C C . PHE B 1 153 ? -4.879 -10.023 -20 1 97 153 PHE B C 1
ATOM 4049 O O . PHE B 1 153 ? -3.863 -9.602 -20.562 1 97 153 PHE B O 1
ATOM 4056 N N . TRP B 1 154 ? -5.391 -11.211 -20.234 1 94.62 154 TRP B N 1
ATOM 4057 C CA . TRP B 1 154 ? -4.738 -12.117 -21.172 1 94.62 154 TRP B CA 1
ATOM 4058 C C . TRP B 1 154 ? -4.82 -11.586 -22.609 1 94.62 154 TRP B C 1
ATOM 4060 O O . TRP B 1 154 ? -3.9 -11.781 -23.406 1 94.62 154 TRP B O 1
ATOM 4070 N N . GLY B 1 155 ? -5.938 -10.945 -22.922 1 94.75 155 GLY B N 1
ATOM 4071 C CA . GLY B 1 155 ? -6.02 -10.258 -24.203 1 94.75 155 GLY B CA 1
ATOM 4072 C C . GLY B 1 155 ? -4.957 -9.195 -24.391 1 94.75 155 GLY B C 1
ATOM 4073 O O . GLY B 1 155 ? -4.359 -9.086 -25.453 1 94.75 155 GLY B O 1
ATOM 4074 N N . TYR B 1 156 ? -4.758 -8.445 -23.359 1 95.5 156 TYR B N 1
ATOM 4075 C CA . TYR B 1 156 ? -3.725 -7.418 -23.375 1 95.5 156 TYR B CA 1
ATOM 4076 C C . TYR B 1 156 ? -2.344 -8.039 -23.547 1 95.5 156 TYR B C 1
ATOM 4078 O O . TYR B 1 156 ? -1.551 -7.578 -24.375 1 95.5 156 TYR B O 1
ATOM 4086 N N . ALA B 1 157 ? -2.031 -9.109 -22.781 1 93.12 157 ALA B N 1
ATOM 4087 C CA . ALA B 1 157 ? -0.734 -9.781 -22.828 1 93.12 157 ALA B CA 1
ATOM 4088 C C . ALA B 1 157 ? -0.48 -10.367 -24.219 1 93.12 157 ALA B C 1
ATOM 4090 O O . ALA B 1 157 ? 0.662 -10.406 -24.688 1 93.12 157 ALA B O 1
ATOM 4091 N N . ASN B 1 158 ? -1.535 -10.805 -24.859 1 91.81 158 ASN B N 1
ATOM 4092 C CA . ASN B 1 158 ? -1.436 -11.359 -26.203 1 91.81 158 ASN B CA 1
ATOM 4093 C C . ASN B 1 158 ? -1.051 -10.289 -27.219 1 91.81 158 ASN B C 1
ATOM 4095 O O . ASN B 1 158 ? -0.4 -10.586 -28.219 1 91.81 158 ASN B O 1
ATOM 4099 N N . ASN B 1 159 ? -1.415 -9.07 -26.922 1 92.69 159 ASN B N 1
ATOM 4100 C CA . ASN B 1 159 ? -1.256 -8.016 -27.922 1 92.69 159 ASN B CA 1
ATOM 4101 C C . ASN B 1 159 ? -0.103 -7.082 -27.562 1 92.69 159 ASN B C 1
ATOM 4103 O O . ASN B 1 159 ? 0.29 -6.242 -28.375 1 92.69 159 ASN B O 1
ATOM 4107 N N . ASP B 1 160 ? 0.448 -7.219 -26.422 1 93.94 160 ASP B N 1
ATOM 4108 C CA . ASP B 1 160 ? 1.527 -6.352 -25.953 1 93.94 160 ASP B CA 1
ATOM 4109 C C . ASP B 1 160 ? 2.719 -7.176 -25.469 1 93.94 160 ASP B C 1
ATOM 4111 O O . ASP B 1 160 ? 2.762 -7.586 -24.312 1 93.94 160 ASP B O 1
ATOM 4115 N N . PRO B 1 161 ? 3.723 -7.27 -26.281 1 92 161 PRO B N 1
ATOM 4116 C CA . PRO B 1 161 ? 4.879 -8.094 -25.922 1 92 161 PRO B CA 1
ATOM 4117 C C . PRO B 1 161 ? 5.566 -7.617 -24.641 1 92 161 PRO B C 1
ATOM 4119 O O . PRO B 1 161 ? 6.141 -8.43 -23.906 1 92 161 PRO B O 1
ATOM 4122 N N . LYS B 1 162 ? 5.516 -6.34 -24.406 1 91.69 162 LYS B N 1
ATOM 4123 C CA . LYS B 1 162 ? 6.152 -5.828 -23.203 1 91.69 162 LYS B CA 1
ATOM 4124 C C . LYS B 1 162 ? 5.523 -6.43 -21.953 1 91.69 162 LYS B C 1
ATOM 4126 O O . LYS B 1 162 ? 6.227 -6.965 -21.094 1 91.69 162 LYS B O 1
ATOM 4131 N N . LEU B 1 163 ? 4.211 -6.355 -21.906 1 92.38 163 LEU B N 1
ATOM 4132 C CA . LEU B 1 163 ? 3.525 -6.93 -20.766 1 92.38 163 LEU B CA 1
ATOM 4133 C C . LEU B 1 163 ? 3.719 -8.445 -20.703 1 92.38 163 LEU B C 1
ATOM 4135 O O . LEU B 1 163 ? 3.926 -9.008 -19.641 1 92.38 163 LEU B O 1
ATOM 4139 N N . ASN B 1 164 ? 3.6 -9.023 -21.844 1 93.12 164 ASN B N 1
ATOM 4140 C CA . ASN B 1 164 ? 3.766 -10.477 -21.906 1 93.12 164 ASN B CA 1
ATOM 4141 C C . ASN B 1 164 ? 5.109 -10.906 -21.328 1 93.12 164 ASN B C 1
ATOM 4143 O O . ASN B 1 164 ? 5.172 -11.828 -20.516 1 93.12 164 ASN B O 1
ATOM 4147 N N . ASN B 1 165 ? 6.184 -10.266 -21.703 1 93.94 165 ASN B N 1
ATOM 4148 C CA . ASN B 1 165 ? 7.523 -10.594 -21.234 1 93.94 165 ASN B CA 1
ATOM 4149 C C . ASN B 1 165 ? 7.676 -10.305 -19.734 1 93.94 165 ASN B C 1
ATOM 4151 O O . ASN B 1 165 ? 8.242 -11.117 -19 1 93.94 165 ASN B O 1
ATOM 4155 N N . LEU B 1 166 ? 7.191 -9.117 -19.391 1 94.56 166 LEU B N 1
ATOM 4156 C CA . LEU B 1 166 ? 7.25 -8.719 -18 1 94.56 166 LEU B CA 1
ATOM 4157 C C . LEU B 1 166 ? 6.543 -9.742 -17.109 1 94.56 166 LEU B C 1
ATOM 4159 O O . LEU B 1 166 ? 7.062 -10.125 -16.062 1 94.56 166 LEU B O 1
ATOM 4163 N N . PHE B 1 167 ? 5.383 -10.211 -17.547 1 95.56 167 PHE B N 1
ATOM 4164 C CA . PHE B 1 167 ? 4.594 -11.172 -16.781 1 95.56 167 PHE B CA 1
ATOM 4165 C C . PHE B 1 167 ? 5.285 -12.523 -16.734 1 95.56 167 PHE B C 1
ATOM 4167 O O . PHE B 1 167 ? 5.422 -13.125 -15.672 1 95.56 167 PHE B O 1
ATOM 4174 N N . ASN B 1 168 ? 5.742 -12.977 -17.797 1 94.69 168 ASN B N 1
ATOM 4175 C CA . ASN B 1 168 ? 6.406 -14.273 -17.875 1 94.69 168 ASN B CA 1
ATOM 4176 C C . ASN B 1 168 ? 7.68 -14.305 -17.031 1 94.69 168 ASN B C 1
ATOM 4178 O O . ASN B 1 168 ? 7.977 -15.305 -16.375 1 94.69 168 ASN B O 1
ATOM 4182 N N . ASP B 1 169 ? 8.398 -13.195 -17.094 1 95.62 169 ASP B N 1
ATOM 4183 C CA . ASP B 1 169 ? 9.586 -13.102 -16.266 1 95.62 169 ASP B CA 1
ATOM 4184 C C . ASP B 1 169 ? 9.227 -13.188 -14.781 1 95.62 169 ASP B C 1
ATOM 4186 O O . ASP B 1 169 ? 9.93 -13.844 -14 1 95.62 169 ASP B O 1
ATOM 4190 N N . GLY B 1 170 ? 8.18 -12.516 -14.43 1 96.88 170 GLY B N 1
ATOM 4191 C CA . GLY B 1 170 ? 7.703 -12.57 -13.055 1 96.88 170 GLY B CA 1
ATOM 4192 C C . GLY B 1 170 ? 7.305 -13.969 -12.617 1 96.88 170 GLY B C 1
ATOM 4193 O O . GLY B 1 170 ? 7.738 -14.445 -11.562 1 96.88 170 GLY B O 1
ATOM 4194 N N . MET B 1 171 ? 6.535 -14.664 -13.453 1 96.56 171 MET B N 1
ATOM 4195 C CA . MET B 1 171 ? 6.082 -16.016 -13.117 1 96.56 171 MET B CA 1
ATOM 4196 C C . MET B 1 171 ? 7.254 -16.984 -13.094 1 96.56 171 MET B C 1
ATOM 4198 O O . MET B 1 171 ? 7.301 -17.891 -12.242 1 96.56 171 MET B O 1
ATOM 4202 N N . ALA B 1 172 ? 8.195 -16.797 -14 1 96.19 172 ALA B N 1
ATOM 4203 C CA . ALA B 1 172 ? 9.367 -17.656 -14.047 1 96.19 172 ALA B CA 1
ATOM 4204 C C . ALA B 1 172 ? 10.195 -17.531 -12.773 1 96.19 172 ALA B C 1
ATOM 4206 O O . ALA B 1 172 ? 10.719 -18.531 -12.266 1 96.19 172 ALA B O 1
ATOM 4207 N N . SER B 1 173 ? 10.344 -16.328 -12.305 1 96.19 173 SER B N 1
ATOM 4208 C CA . SER B 1 173 ? 11.102 -16.109 -11.078 1 96.19 173 SER B CA 1
ATOM 4209 C C . SER B 1 173 ? 10.453 -16.828 -9.898 1 96.19 173 SER B C 1
ATOM 4211 O O . SER B 1 173 ? 11.141 -17.438 -9.078 1 96.19 173 SER B O 1
ATOM 4213 N N . ASP B 1 174 ? 9.195 -16.766 -9.828 1 95.75 174 ASP B N 1
ATOM 4214 C CA . ASP B 1 174 ? 8.469 -17.484 -8.789 1 95.75 174 ASP B CA 1
ATOM 4215 C C . ASP B 1 174 ? 8.625 -19 -8.953 1 95.75 174 ASP B C 1
ATOM 4217 O O . ASP B 1 174 ? 8.812 -19.719 -7.973 1 95.75 174 ASP B O 1
ATOM 4221 N N . ALA B 1 175 ? 8.539 -19.438 -10.141 1 96.75 175 ALA B N 1
ATOM 4222 C CA . ALA B 1 175 ? 8.625 -20.859 -10.445 1 96.75 175 ALA B CA 1
ATOM 4223 C C . ALA B 1 175 ? 9.977 -21.438 -10.023 1 96.75 175 ALA B C 1
ATOM 4225 O O . ALA B 1 175 ? 10.055 -22.562 -9.531 1 96.75 175 ALA B O 1
ATOM 4226 N N . ARG B 1 176 ? 11.023 -20.703 -10.234 1 95.75 176 ARG B N 1
ATOM 4227 C CA . ARG B 1 176 ? 12.352 -21.172 -9.859 1 95.75 176 ARG B CA 1
ATOM 4228 C C . ARG B 1 176 ? 12.422 -21.453 -8.359 1 95.75 176 ARG B C 1
ATOM 4230 O O . ARG B 1 176 ? 12.914 -22.516 -7.941 1 95.75 176 ARG B O 1
ATOM 4237 N N . LEU B 1 177 ? 11.914 -20.516 -7.621 1 94.69 177 LEU B N 1
ATOM 4238 C CA . LEU B 1 177 ? 11.953 -20.656 -6.172 1 94.69 177 LEU B CA 1
ATOM 4239 C C . LEU B 1 177 ? 11.078 -21.828 -5.723 1 94.69 177 LEU B C 1
ATOM 4241 O O . LEU B 1 177 ? 11.531 -22.703 -4.977 1 94.69 177 LEU B O 1
ATOM 4245 N N . ILE B 1 178 ? 9.914 -21.891 -6.199 1 95.5 178 ILE B N 1
ATOM 4246 C CA . ILE B 1 178 ? 8.953 -22.891 -5.746 1 95.5 178 ILE B CA 1
ATOM 4247 C C . ILE B 1 178 ? 9.391 -24.281 -6.211 1 95.5 178 ILE B C 1
ATOM 4249 O O . ILE B 1 178 ? 9.195 -25.266 -5.496 1 95.5 178 ILE B O 1
ATOM 4253 N N . ALA B 1 179 ? 9.906 -24.359 -7.414 1 95.44 179 ALA B N 1
ATOM 4254 C CA . ALA B 1 179 ? 10.406 -25.625 -7.91 1 95.44 179 ALA B CA 1
ATOM 4255 C C . ALA B 1 179 ? 11.484 -26.188 -6.984 1 95.44 179 ALA B C 1
ATOM 4257 O O . ALA B 1 179 ? 11.5 -27.391 -6.699 1 95.44 179 ALA B O 1
ATOM 4258 N N . SER B 1 180 ? 12.336 -25.344 -6.531 1 93 180 SER B N 1
ATOM 4259 C CA . SER B 1 180 ? 13.391 -25.766 -5.617 1 93 180 SER B CA 1
ATOM 4260 C C . SER B 1 180 ? 12.82 -26.344 -4.328 1 93 180 SER B C 1
ATOM 4262 O O . SER B 1 180 ? 13.297 -27.359 -3.822 1 93 180 SER B O 1
ATOM 4264 N N . VAL B 1 181 ? 11.797 -25.703 -3.861 1 93.94 181 VAL B N 1
ATOM 4265 C CA . VAL B 1 181 ? 11.172 -26.156 -2.619 1 93.94 181 VAL B CA 1
ATOM 4266 C C . VAL B 1 181 ? 10.406 -27.453 -2.859 1 93.94 181 VAL B C 1
ATOM 4268 O O . VAL B 1 181 ? 10.438 -28.359 -2.027 1 93.94 181 VAL B O 1
ATOM 4271 N N . VAL B 1 182 ? 9.75 -27.562 -3.969 1 93.88 182 VAL B N 1
ATOM 4272 C CA . VAL B 1 182 ? 8.961 -28.734 -4.297 1 93.88 182 VAL B CA 1
ATOM 4273 C C . VAL B 1 182 ? 9.867 -29.953 -4.43 1 93.88 182 VAL B C 1
ATOM 4275 O O . VAL B 1 182 ? 9.539 -31.047 -3.943 1 93.88 182 VAL B O 1
ATOM 4278 N N . ILE B 1 183 ? 10.969 -29.797 -5.082 1 91.88 183 ILE B N 1
ATOM 4279 C CA . ILE B 1 183 ? 11.914 -30.891 -5.277 1 91.88 183 ILE B CA 1
ATOM 4280 C C . ILE B 1 183 ? 12.453 -31.359 -3.922 1 91.88 183 ILE B C 1
ATOM 4282 O O . ILE B 1 183 ? 12.672 -32.562 -3.711 1 91.88 183 ILE B O 1
ATOM 4286 N N . GLU B 1 184 ? 12.547 -30.453 -3.08 1 89.75 184 GLU B N 1
ATOM 4287 C CA . GLU B 1 184 ? 13.102 -30.766 -1.767 1 89.75 184 GLU B CA 1
ATOM 4288 C C . GLU B 1 184 ? 12.055 -31.406 -0.862 1 89.75 184 GLU B C 1
ATOM 4290 O O . GLU B 1 184 ? 12.328 -32.406 -0.19 1 89.75 184 GLU B O 1
ATOM 4295 N N . LYS B 1 185 ? 10.844 -30.891 -0.922 1 89.75 185 LYS B N 1
ATOM 4296 C CA . LYS B 1 185 ? 9.859 -31.25 0.095 1 89.75 185 LYS B CA 1
ATOM 4297 C C . LYS B 1 185 ? 8.836 -32.25 -0.456 1 89.75 185 LYS B C 1
ATOM 4299 O O . LYS B 1 185 ? 8.195 -32.969 0.305 1 89.75 185 LYS B O 1
ATOM 4304 N N . CYS B 1 186 ? 8.68 -32.219 -1.759 1 89.94 186 CYS B N 1
ATOM 4305 C CA . CYS B 1 186 ? 7.551 -32.969 -2.314 1 89.94 186 CYS B CA 1
ATOM 4306 C C . CYS B 1 186 ? 8 -33.875 -3.439 1 89.94 186 CYS B C 1
ATOM 4308 O O . CYS B 1 186 ? 7.238 -34.188 -4.359 1 89.94 186 CYS B O 1
ATOM 4310 N N . LYS B 1 187 ? 9.211 -34.281 -3.363 1 87.56 187 LYS B N 1
ATOM 4311 C CA . LYS B 1 187 ? 9.766 -35.125 -4.43 1 87.56 187 LYS B CA 1
ATOM 4312 C C . LYS B 1 187 ? 8.938 -36.375 -4.641 1 87.56 187 LYS B C 1
ATOM 4314 O O . LYS B 1 187 ? 8.758 -36.844 -5.777 1 87.56 187 LYS B O 1
ATOM 4319 N N . GLY B 1 188 ? 8.453 -36.875 -3.574 1 90.06 188 GLY B N 1
ATOM 4320 C CA . GLY B 1 188 ? 7.703 -38.125 -3.613 1 90.06 188 GLY B CA 1
ATOM 4321 C C . GLY B 1 188 ? 6.445 -38.031 -4.453 1 90.06 188 GLY B C 1
ATOM 4322 O O . GLY B 1 188 ? 5.977 -39.062 -4.984 1 90.06 188 GLY B O 1
ATOM 4323 N N . VAL B 1 189 ? 5.902 -36.875 -4.629 1 91.94 189 VAL B N 1
ATOM 4324 C CA . VAL B 1 189 ? 4.676 -36.656 -5.391 1 91.94 189 VAL B CA 1
ATOM 4325 C C . VAL B 1 189 ? 4.93 -36.938 -6.867 1 91.94 189 VAL B C 1
ATOM 4327 O O . VAL B 1 189 ? 4.023 -37.375 -7.586 1 91.94 189 VAL B O 1
ATOM 4330 N N . PHE B 1 190 ? 6.141 -36.844 -7.262 1 91.56 190 PHE B N 1
ATOM 4331 C CA . PHE B 1 190 ? 6.465 -36.906 -8.68 1 91.56 190 PHE B CA 1
ATOM 4332 C C . PHE B 1 190 ? 7.18 -38.219 -8.984 1 91.56 190 PHE B C 1
ATOM 4334 O O . PHE B 1 190 ? 7.457 -38.531 -10.148 1 91.56 190 PHE B O 1
ATOM 4341 N N . ASN B 1 191 ? 7.242 -38.906 -7.816 1 85 191 ASN B N 1
ATOM 4342 C CA . ASN B 1 191 ? 7.926 -40.188 -7.988 1 85 191 ASN B CA 1
ATOM 4343 C C . ASN B 1 191 ? 7.066 -41.188 -8.766 1 85 191 ASN B C 1
ATOM 4345 O O . ASN B 1 191 ? 5.852 -41.25 -8.578 1 85 191 ASN B O 1
ATOM 4349 N N . ASN B 1 192 ? 7.48 -41.719 -9.844 1 84.44 192 ASN B N 1
ATOM 4350 C CA . ASN B 1 192 ? 6.855 -42.812 -10.586 1 84.44 192 ASN B CA 1
ATOM 4351 C C . ASN B 1 192 ? 6.035 -42.281 -11.766 1 84.44 192 ASN B C 1
ATOM 4353 O O . ASN B 1 192 ? 5.293 -43.031 -12.391 1 84.44 192 ASN B O 1
ATOM 4357 N N . LEU B 1 193 ? 6.016 -41 -11.82 1 91.94 193 LEU B N 1
ATOM 4358 C CA . LEU B 1 193 ? 5.41 -40.469 -13.031 1 91.94 193 LEU B CA 1
ATOM 4359 C C . LEU B 1 193 ? 6.348 -40.625 -14.227 1 91.94 193 LEU B C 1
ATOM 4361 O O . LEU B 1 193 ? 7.543 -40.344 -14.125 1 91.94 193 LEU B O 1
ATOM 4365 N N . ALA B 1 194 ? 5.867 -41.156 -15.258 1 92.94 194 ALA B N 1
ATOM 4366 C CA . ALA B 1 194 ? 6.664 -41.281 -16.469 1 92.94 194 ALA B CA 1
ATOM 4367 C C . ALA B 1 194 ? 6.574 -40.031 -17.344 1 92.94 194 ALA B C 1
ATOM 4369 O O . ALA B 1 194 ? 7.488 -39.719 -18.109 1 92.94 194 ALA B O 1
ATOM 4370 N N . SER B 1 195 ? 5.5 -39.344 -17.203 1 95.12 195 SER B N 1
ATOM 4371 C CA . SER B 1 195 ? 5.297 -38.125 -18 1 95.12 195 SER B CA 1
ATOM 4372 C C . SER B 1 195 ? 4.527 -37.062 -17.219 1 95.12 195 SER B C 1
ATOM 4374 O O . SER B 1 195 ? 3.703 -37.406 -16.359 1 95.12 195 SER B O 1
ATOM 4376 N N . LEU B 1 196 ? 4.867 -35.844 -17.469 1 96.5 196 LEU B N 1
ATOM 4377 C CA . LEU B 1 196 ? 4.262 -34.688 -16.812 1 96.5 196 LEU B CA 1
ATOM 4378 C C . LEU B 1 196 ? 3.98 -33.562 -17.812 1 96.5 196 LEU B C 1
ATOM 4380 O O . LEU B 1 196 ? 4.863 -33.156 -18.578 1 96.5 196 LEU B O 1
ATOM 4384 N N . VAL B 1 197 ? 2.77 -33.094 -17.875 1 97.81 197 VAL B N 1
ATOM 4385 C CA . VAL B 1 197 ? 2.428 -31.922 -18.656 1 97.81 197 VAL B CA 1
ATOM 4386 C C . VAL B 1 197 ? 2.223 -30.734 -17.719 1 97.81 197 VAL B C 1
ATOM 4388 O O . VAL B 1 197 ? 1.37 -30.766 -16.828 1 97.81 197 VAL B O 1
ATOM 4391 N N . ASP B 1 198 ? 3.059 -29.734 -17.859 1 98.56 198 ASP B N 1
ATOM 4392 C CA . ASP B 1 198 ? 2.912 -28.453 -17.156 1 98.56 198 ASP B CA 1
ATOM 4393 C C . ASP B 1 198 ? 1.982 -27.516 -17.922 1 98.56 198 ASP B C 1
ATOM 4395 O O . ASP B 1 198 ? 2.414 -26.812 -18.828 1 98.56 198 ASP B O 1
ATOM 4399 N N . VAL B 1 199 ? 0.699 -27.531 -17.5 1 98.62 199 VAL B N 1
ATOM 4400 C CA . VAL B 1 199 ? -0.327 -26.75 -18.188 1 98.62 199 VAL B CA 1
ATOM 4401 C C . VAL B 1 199 ? -0.21 -25.281 -17.797 1 98.62 199 VAL B C 1
ATOM 4403 O O . VAL B 1 199 ? -0.158 -24.953 -16.609 1 98.62 199 VAL B O 1
ATOM 4406 N N . GLY B 1 200 ? -0.255 -24.391 -18.828 1 97.81 200 GLY B N 1
ATOM 4407 C CA . GLY B 1 200 ? 0.035 -22.984 -18.531 1 97.81 200 GLY B CA 1
ATOM 4408 C C . GLY B 1 200 ? 1.439 -22.766 -18.016 1 97.81 200 GLY B C 1
ATOM 4409 O O . GLY B 1 200 ? 1.649 -21.953 -17.109 1 97.81 200 GLY B O 1
ATOM 4410 N N . GLY B 1 201 ? 2.379 -23.5 -18.516 1 97.44 201 GLY B N 1
ATOM 4411 C CA . GLY B 1 201 ? 3.715 -23.562 -17.938 1 97.44 201 GLY B CA 1
ATOM 4412 C C . GLY B 1 201 ? 4.594 -22.391 -18.328 1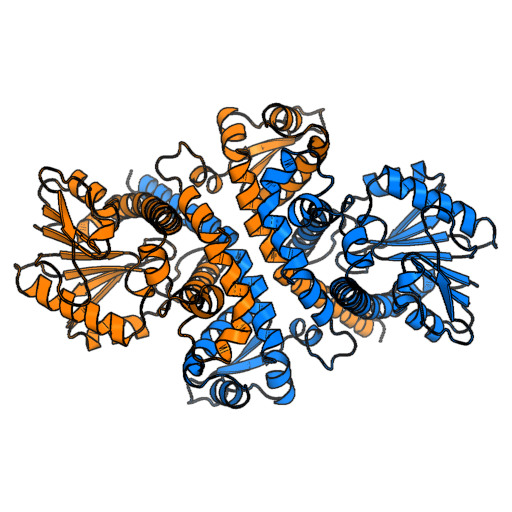 97.44 201 GLY B C 1
ATOM 4413 O O . GLY B 1 201 ? 5.711 -22.25 -17.828 1 97.44 201 GLY B O 1
ATOM 4414 N N . GLY B 1 202 ? 4.098 -21.5 -19.219 1 96.12 202 GLY B N 1
ATOM 4415 C CA . GLY B 1 202 ? 4.852 -20.328 -19.625 1 96.12 202 GLY B CA 1
ATOM 4416 C C . GLY B 1 202 ? 6.148 -20.656 -20.328 1 96.12 202 GLY B C 1
ATOM 4417 O O . GLY B 1 202 ? 6.152 -21.438 -21.281 1 96.12 202 GLY B O 1
ATOM 4418 N N . THR B 1 203 ? 7.227 -20.125 -19.859 1 94.38 203 THR B N 1
ATOM 4419 C CA . THR B 1 203 ? 8.523 -20.344 -20.5 1 94.38 203 THR B CA 1
ATOM 4420 C C . THR B 1 203 ? 9.141 -21.656 -20.047 1 94.38 203 THR B C 1
ATOM 4422 O O . THR B 1 203 ? 10.25 -22 -20.453 1 94.38 203 THR B O 1
ATOM 4425 N N . GLY B 1 204 ? 8.477 -22.344 -19.141 1 96.94 204 GLY B N 1
ATOM 4426 C CA . GLY B 1 204 ? 8.828 -23.719 -18.859 1 96.94 204 GLY B CA 1
ATOM 4427 C C . GLY B 1 204 ? 9.75 -23.859 -17.656 1 96.94 204 GLY B C 1
ATOM 4428 O O . GLY B 1 204 ? 10.352 -24.922 -17.453 1 96.94 204 GLY B O 1
ATOM 4429 N N . THR B 1 205 ? 9.844 -22.812 -16.812 1 95.69 205 THR B N 1
ATOM 4430 C CA . THR B 1 205 ? 10.797 -22.812 -15.711 1 95.69 205 THR B CA 1
ATOM 4431 C C . THR B 1 205 ? 10.555 -24 -14.781 1 95.69 205 THR B C 1
ATOM 4433 O O . THR B 1 205 ? 11.492 -24.703 -14.398 1 95.69 205 THR B O 1
ATOM 4436 N N . MET B 1 206 ? 9.352 -24.281 -14.438 1 96.06 206 MET B N 1
ATOM 4437 C CA . MET B 1 206 ? 9.008 -25.406 -13.578 1 96.06 206 MET B CA 1
ATOM 4438 C C . MET B 1 206 ? 9.367 -26.734 -14.242 1 96.06 206 MET B C 1
ATOM 4440 O O . MET B 1 206 ? 10.047 -27.562 -13.648 1 96.06 206 MET B O 1
ATOM 4444 N N . ALA B 1 207 ? 8.953 -26.891 -15.438 1 96.75 207 ALA B N 1
ATOM 4445 C CA . ALA B 1 207 ? 9.18 -28.125 -16.188 1 96.75 207 ALA B CA 1
ATOM 4446 C C . ALA B 1 207 ? 10.672 -28.359 -16.406 1 96.75 207 ALA B C 1
ATOM 4448 O O . ALA B 1 207 ? 11.133 -29.5 -16.375 1 96.75 207 ALA B O 1
ATOM 4449 N N . GLN B 1 208 ? 11.367 -27.297 -16.703 1 96.44 208 GLN B N 1
ATOM 4450 C CA . GLN B 1 208 ? 12.812 -27.406 -16.891 1 96.44 208 GLN B CA 1
ATOM 4451 C C . GLN B 1 208 ? 13.484 -27.953 -15.633 1 96.44 208 GLN B C 1
ATOM 4453 O O . GLN B 1 208 ? 14.352 -28.828 -15.711 1 96.44 208 GLN B O 1
ATOM 4458 N N . THR B 1 209 ? 13.117 -27.406 -14.516 1 94.56 209 THR B N 1
ATO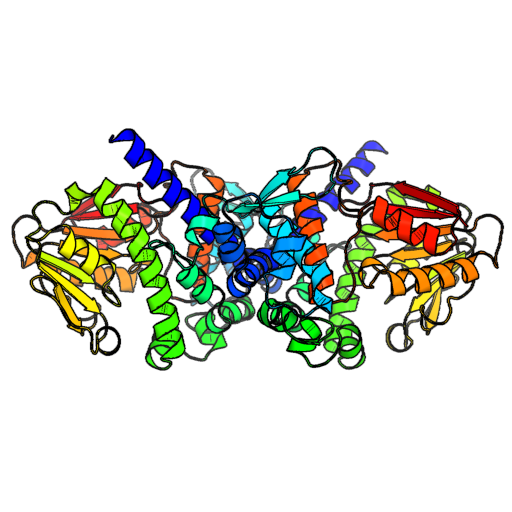M 4459 C CA . THR B 1 209 ? 13.68 -27.844 -13.25 1 94.56 209 THR B CA 1
ATOM 4460 C C . THR B 1 209 ? 13.352 -29.312 -12.984 1 94.56 209 THR B C 1
ATOM 4462 O O . THR B 1 209 ? 14.211 -30.078 -12.555 1 94.56 209 THR B O 1
ATOM 4465 N N . PHE B 1 210 ? 12.156 -29.75 -13.242 1 94.94 210 PHE B N 1
ATOM 4466 C CA . PHE B 1 210 ? 11.734 -31.125 -13.039 1 94.94 210 PHE B CA 1
ATOM 4467 C C . PHE B 1 210 ? 12.453 -32.062 -14 1 94.94 210 PHE B C 1
ATOM 4469 O O . PHE B 1 210 ? 12.906 -33.125 -13.602 1 94.94 210 PHE B O 1
ATOM 4476 N N . ALA B 1 211 ? 12.539 -31.625 -15.266 1 95.44 211 ALA B N 1
ATOM 4477 C CA . ALA B 1 211 ? 13.234 -32.438 -16.266 1 95.44 211 ALA B CA 1
ATOM 4478 C C . ALA B 1 211 ? 14.68 -32.688 -15.844 1 95.44 211 ALA B C 1
ATOM 4480 O O . ALA B 1 211 ? 15.211 -33.781 -16.062 1 95.44 211 ALA B O 1
ATOM 4481 N N . LYS B 1 212 ? 15.273 -31.719 -15.273 1 94.06 212 LYS B N 1
ATOM 4482 C CA . LYS B 1 212 ? 16.656 -31.844 -14.805 1 94.06 212 LYS B CA 1
ATOM 4483 C C . LYS B 1 212 ? 16.734 -32.75 -13.578 1 94.06 212 LYS B C 1
ATOM 4485 O O . LYS B 1 212 ? 17.656 -33.562 -13.453 1 94.06 212 LYS B O 1
ATOM 4490 N N . SER B 1 213 ? 15.82 -32.656 -12.727 1 92.75 213 SER B N 1
ATOM 4491 C CA . SER B 1 213 ? 15.852 -33.375 -11.453 1 92.75 213 SER B CA 1
ATOM 4492 C C . SER B 1 213 ? 15.367 -34.812 -11.602 1 92.75 213 SER B C 1
ATOM 4494 O O . SER B 1 213 ? 15.742 -35.688 -10.82 1 92.75 213 SER B O 1
ATOM 4496 N N . PHE B 1 214 ? 14.523 -35 -12.609 1 93.06 214 PHE B N 1
ATOM 4497 C CA . PHE B 1 214 ? 13.969 -36.344 -12.891 1 93.06 214 PHE B CA 1
ATOM 4498 C C . PHE B 1 214 ? 14.234 -36.719 -14.336 1 93.06 214 PHE B C 1
ATOM 4500 O O . PHE B 1 214 ? 13.336 -36.688 -15.18 1 93.06 214 PHE B O 1
ATOM 4507 N N . PRO B 1 215 ? 15.352 -37.344 -14.586 1 92.5 215 PRO B N 1
ATOM 4508 C CA . PRO B 1 215 ? 15.734 -37.625 -15.969 1 92.5 215 PRO B CA 1
ATOM 4509 C C . PRO B 1 215 ? 14.797 -38.594 -16.656 1 92.5 215 PRO B C 1
ATOM 4511 O O . PRO B 1 215 ? 14.703 -38.625 -17.891 1 92.5 215 PRO B O 1
ATOM 4514 N N . GLN B 1 216 ? 14.195 -39.375 -15.867 1 92.31 216 GLN B N 1
ATOM 4515 C CA . GLN B 1 216 ? 13.312 -40.406 -16.438 1 92.31 216 GLN B CA 1
ATOM 4516 C C . GLN B 1 216 ? 11.93 -39.812 -16.719 1 92.31 216 GLN B C 1
ATOM 4518 O O . GLN B 1 216 ? 11.109 -40.438 -17.375 1 92.31 216 GLN B O 1
ATOM 4523 N N . LEU B 1 217 ? 11.672 -38.625 -16.266 1 94.56 217 LEU B N 1
ATOM 4524 C CA . LEU B 1 217 ? 10.375 -37.969 -16.422 1 94.56 217 LEU B CA 1
ATOM 4525 C C . LEU B 1 217 ? 10.32 -37.219 -17.734 1 94.56 217 LEU B C 1
ATOM 4527 O O . LEU B 1 217 ? 11.164 -36.344 -17.984 1 94.56 217 LEU B O 1
ATOM 4531 N N . GLU B 1 218 ? 9.414 -37.594 -18.625 1 96.44 218 GLU B N 1
ATOM 4532 C CA . GLU B 1 218 ? 9.172 -36.812 -19.828 1 96.44 218 GLU B CA 1
ATOM 4533 C C . GLU B 1 218 ? 8.297 -35.594 -19.531 1 96.44 218 GLU B C 1
ATOM 4535 O O . GLU B 1 218 ? 7.121 -35.75 -19.172 1 96.44 218 GLU B O 1
ATOM 4540 N N . CYS B 1 219 ? 8.844 -34.406 -19.688 1 97.56 219 CYS B N 1
ATOM 4541 C CA . CYS B 1 219 ? 8.133 -33.188 -19.344 1 97.56 219 CYS B CA 1
ATOM 4542 C C . CYS B 1 219 ? 7.668 -32.469 -20.609 1 97.56 219 CYS B C 1
ATOM 4544 O O . CYS B 1 219 ? 8.391 -32.406 -21.609 1 97.56 219 CYS B O 1
ATOM 4546 N N . THR B 1 220 ? 6.48 -31.969 -20.609 1 98 220 THR B N 1
ATOM 4547 C CA . THR B 1 220 ? 5.926 -31.141 -21.672 1 98 220 THR B CA 1
ATOM 4548 C C . THR B 1 220 ? 5.402 -29.828 -21.109 1 98 220 THR B C 1
ATOM 4550 O O . THR B 1 220 ? 4.605 -29.812 -20.156 1 98 220 THR B O 1
ATOM 4553 N N . VAL B 1 221 ? 5.914 -28.719 -21.625 1 98.62 221 VAL B N 1
ATOM 4554 C CA . VAL B 1 221 ? 5.336 -27.422 -21.328 1 98.62 221 VAL B CA 1
ATOM 4555 C C . VAL B 1 221 ? 4.195 -27.125 -22.312 1 98.62 221 VAL B C 1
ATOM 4557 O O . VAL B 1 221 ? 4.402 -27.094 -23.516 1 98.62 221 VAL B O 1
ATOM 4560 N N . PHE B 1 222 ? 3.021 -26.938 -21.781 1 98.5 222 PHE B N 1
ATOM 4561 C CA . PHE B 1 222 ? 1.839 -26.672 -22.594 1 98.5 222 PHE B CA 1
ATOM 4562 C C . PHE B 1 222 ? 1.289 -25.281 -22.312 1 98.5 222 PHE B C 1
ATOM 4564 O O . PHE B 1 222 ? 0.846 -25 -21.203 1 98.5 222 PHE B O 1
ATOM 4571 N N . ASP B 1 223 ? 1.325 -24.375 -23.25 1 97.88 223 ASP B N 1
ATOM 4572 C CA . ASP B 1 223 ? 0.828 -23 -23.141 1 97.88 223 ASP B CA 1
ATOM 4573 C C . ASP B 1 223 ? 0.349 -22.484 -24.484 1 97.88 223 ASP B C 1
ATOM 4575 O O . ASP B 1 223 ? 0.395 -23.203 -25.484 1 97.88 223 ASP B O 1
ATOM 4579 N N . LEU B 1 224 ? -0.27 -21.312 -24.547 1 95.62 224 LEU B N 1
ATOM 4580 C CA . LEU B 1 224 ? -0.71 -20.703 -25.797 1 95.62 224 LEU B CA 1
ATOM 4581 C C . LEU B 1 224 ? 0.428 -20.672 -26.812 1 95.62 224 LEU B C 1
ATOM 4583 O O . LEU B 1 224 ? 1.595 -20.531 -26.438 1 95.62 224 LEU B O 1
ATOM 4587 N N . PRO B 1 225 ? 0.105 -20.734 -28.078 1 94.38 225 PRO B N 1
ATOM 4588 C CA . PRO B 1 225 ? 1.131 -20.812 -29.109 1 94.38 225 PRO B CA 1
ATOM 4589 C C . PRO B 1 225 ? 2.111 -19.641 -29.062 1 94.38 225 PRO B C 1
ATOM 4591 O O . PRO B 1 225 ? 3.322 -19.844 -29.172 1 94.38 225 PRO B O 1
ATOM 4594 N N . HIS B 1 226 ? 1.635 -18.469 -28.797 1 91 226 HIS B N 1
ATOM 4595 C CA . HIS B 1 226 ? 2.516 -17.297 -28.812 1 91 226 HIS B CA 1
ATOM 4596 C C . HIS B 1 226 ? 3.459 -17.297 -27.609 1 91 226 HIS B C 1
ATOM 4598 O O . HIS B 1 226 ? 4.516 -16.672 -27.656 1 91 226 HIS B O 1
ATOM 4604 N N . VAL B 1 227 ? 3.076 -18 -26.547 1 93.31 227 VAL B N 1
ATOM 4605 C CA . VAL B 1 227 ? 3.879 -18.047 -25.328 1 93.31 227 VAL B CA 1
ATOM 4606 C C . VAL B 1 227 ? 5.051 -19 -25.516 1 93.31 227 VAL B C 1
ATOM 4608 O O . VAL B 1 227 ? 6.18 -18.703 -25.125 1 93.31 227 VAL B O 1
ATOM 4611 N N . VAL B 1 228 ? 4.844 -20.156 -26.156 1 95 228 VAL B N 1
ATOM 4612 C CA . VAL B 1 228 ? 5.871 -21.188 -26.25 1 95 228 VAL B CA 1
ATOM 4613 C C . VAL B 1 228 ? 6.586 -21.078 -27.594 1 95 228 VAL B C 1
ATOM 4615 O O . VAL B 1 228 ? 7.469 -21.891 -27.906 1 95 228 VAL B O 1
ATOM 4618 N N . ALA B 1 229 ? 6.172 -20.047 -28.344 1 91.38 229 ALA B N 1
ATOM 4619 C CA . ALA B 1 229 ? 6.773 -19.859 -29.656 1 91.38 229 ALA B CA 1
ATOM 4620 C C . ALA B 1 229 ? 8.281 -19.625 -29.547 1 91.38 229 ALA B C 1
ATOM 4622 O O . ALA B 1 229 ? 8.727 -18.781 -28.781 1 91.38 229 ALA B O 1
ATOM 4623 N N . GLY B 1 230 ? 9.023 -20.406 -30.25 1 92.12 230 GLY B N 1
ATOM 4624 C CA . GLY B 1 230 ? 10.453 -20.188 -30.328 1 92.12 230 GLY B CA 1
ATOM 4625 C C . GLY B 1 230 ? 11.227 -20.844 -29.203 1 92.12 230 GLY B C 1
ATOM 4626 O O . GLY B 1 230 ? 12.461 -20.797 -29.188 1 92.12 230 GLY B O 1
ATOM 4627 N N . LEU B 1 231 ? 10.555 -21.453 -28.25 1 94.69 231 LEU B N 1
ATOM 4628 C CA . LEU B 1 231 ? 11.242 -22.125 -27.156 1 94.69 231 LEU B CA 1
ATOM 4629 C C . LEU B 1 231 ? 11.711 -23.516 -27.594 1 94.69 231 LEU B C 1
ATOM 4631 O O . LEU B 1 231 ? 11.016 -24.203 -28.328 1 94.69 231 LEU B O 1
ATOM 4635 N N . GLN B 1 232 ? 12.906 -23.844 -27.156 1 93.5 232 GLN B N 1
ATOM 4636 C CA . GLN B 1 232 ? 13.523 -25.094 -27.562 1 93.5 232 GLN B CA 1
ATOM 4637 C C . GLN B 1 232 ? 13.547 -26.094 -26.406 1 93.5 232 GLN B C 1
ATOM 4639 O O . GLN B 1 232 ? 13.859 -25.734 -25.281 1 93.5 232 GLN B O 1
ATOM 4644 N N . GLY B 1 233 ? 13.141 -27.25 -26.719 1 94.12 233 GLY B N 1
ATOM 4645 C CA . GLY B 1 233 ? 13.141 -28.312 -25.719 1 94.12 233 GLY B CA 1
ATOM 4646 C C . GLY B 1 233 ? 14.5 -28.969 -25.547 1 94.12 233 GLY B C 1
ATOM 4647 O O . GLY B 1 233 ? 15.516 -28.438 -26 1 94.12 233 GLY B O 1
ATOM 4648 N N . SER B 1 234 ? 14.539 -29.953 -24.656 1 91.12 234 SER B N 1
ATOM 4649 C CA . SER B 1 234 ? 15.688 -30.828 -24.422 1 91.12 234 SER B CA 1
ATOM 4650 C C . SER B 1 234 ? 15.305 -32.312 -24.578 1 91.12 234 SER B C 1
ATOM 4652 O O . SER B 1 234 ? 14.289 -32.625 -25.188 1 91.12 234 SER B O 1
ATOM 4654 N N . GLN B 1 235 ? 16.234 -33.25 -24.141 1 91.19 235 GLN B N 1
ATOM 4655 C CA . GLN B 1 235 ? 16.016 -34.688 -24.312 1 91.19 235 GLN B CA 1
ATOM 4656 C C . GLN B 1 235 ? 14.672 -35.125 -23.734 1 91.19 235 GLN B C 1
ATOM 4658 O O . GLN B 1 235 ? 13.922 -35.875 -24.375 1 91.19 235 GLN B O 1
ATOM 4663 N N . ASN B 1 236 ? 14.352 -34.625 -22.578 1 96.94 236 ASN B N 1
ATOM 4664 C CA . ASN B 1 236 ? 13.109 -35.031 -21.953 1 96.94 236 ASN B CA 1
ATOM 4665 C C . ASN B 1 236 ? 12.211 -33.844 -21.641 1 96.94 236 ASN B C 1
ATOM 4667 O O . ASN B 1 236 ? 11.453 -33.875 -20.672 1 96.94 236 ASN B O 1
ATOM 4671 N N . LEU B 1 237 ? 12.336 -32.719 -22.406 1 97.94 237 LEU B N 1
ATOM 4672 C CA . LEU B 1 237 ? 11.516 -31.516 -22.266 1 97.94 237 LEU B CA 1
ATOM 4673 C C . LEU B 1 237 ? 10.992 -31.062 -23.625 1 97.94 237 LEU B C 1
ATOM 4675 O O . LEU B 1 237 ? 11.766 -30.875 -24.562 1 97.94 237 LEU B O 1
ATOM 4679 N N . ASN B 1 238 ? 9.711 -30.938 -23.734 1 97.5 238 ASN B N 1
ATOM 4680 C CA . ASN B 1 238 ? 9.078 -30.484 -24.969 1 97.5 238 ASN B CA 1
ATOM 4681 C C . ASN B 1 238 ? 8.148 -29.297 -24.719 1 97.5 238 ASN B C 1
ATOM 4683 O O . ASN B 1 238 ? 7.641 -29.125 -23.609 1 97.5 238 ASN B O 1
ATOM 4687 N N . TYR B 1 239 ? 7.98 -28.484 -25.734 1 98.12 239 TYR B N 1
ATOM 4688 C CA . TYR B 1 239 ? 7.039 -27.375 -25.719 1 98.12 239 TYR B CA 1
ATOM 4689 C C . TYR B 1 239 ? 5.918 -27.594 -26.719 1 98.12 239 TYR B C 1
ATOM 4691 O O . TYR B 1 239 ? 6.172 -27.922 -27.891 1 98.12 239 TYR B O 1
ATOM 4699 N N . VAL B 1 240 ? 4.742 -27.469 -26.297 1 97.69 240 VAL B N 1
ATOM 4700 C CA . VAL B 1 240 ? 3.582 -27.688 -27.156 1 97.69 240 VAL B CA 1
ATOM 4701 C C . VAL B 1 240 ? 2.621 -26.5 -27.016 1 97.69 240 VAL B C 1
ATOM 4703 O O . VAL B 1 240 ? 2.225 -26.141 -25.906 1 97.69 240 VAL B O 1
ATOM 4706 N N . GLY B 1 241 ? 2.258 -25.812 -28.141 1 97.44 241 GLY B N 1
ATOM 4707 C CA . GLY B 1 241 ? 1.276 -24.75 -28.156 1 97.44 241 GLY B CA 1
ATOM 4708 C C . GLY B 1 241 ? -0.154 -25.25 -28.219 1 97.44 241 GLY B C 1
ATOM 4709 O O . GLY B 1 241 ? -0.469 -26.172 -28.984 1 97.44 241 GLY B O 1
ATOM 4710 N N . GLY B 1 242 ? -1.016 -24.75 -27.375 1 97.31 242 GLY B N 1
ATOM 4711 C CA . GLY B 1 242 ? -2.428 -25.094 -27.359 1 97.31 242 GLY B CA 1
ATOM 4712 C C . GLY B 1 242 ? -3.225 -24.344 -26.312 1 97.31 242 GLY B C 1
ATOM 4713 O O . GLY B 1 242 ? -2.693 -23.469 -25.641 1 97.31 242 GLY B O 1
ATOM 4714 N N . ASP B 1 243 ? -4.5 -24.641 -26.281 1 97.56 243 ASP B N 1
ATOM 4715 C CA . ASP B 1 243 ? -5.461 -24 -25.375 1 97.56 243 ASP B CA 1
ATOM 4716 C C . ASP B 1 243 ? -6.012 -25.016 -24.375 1 97.56 243 ASP B C 1
ATOM 4718 O O . ASP B 1 243 ? -6.723 -25.953 -24.75 1 97.56 243 ASP B O 1
ATOM 4722 N N . MET B 1 244 ? -5.734 -24.766 -23.078 1 98.19 244 MET B N 1
ATOM 4723 C CA . MET B 1 244 ? -6.102 -25.719 -22.031 1 98.19 244 MET B CA 1
ATOM 4724 C C . MET B 1 244 ? -7.617 -25.859 -21.938 1 98.19 244 MET B C 1
ATOM 4726 O O . MET B 1 244 ? -8.117 -26.812 -21.344 1 98.19 244 MET B O 1
ATOM 4730 N N . PHE B 1 245 ? -8.375 -24.891 -22.5 1 98.06 245 PHE B N 1
ATOM 4731 C CA . PHE B 1 245 ? -9.828 -24.953 -22.484 1 98.06 245 PHE B CA 1
ATOM 4732 C C . PHE B 1 245 ? -10.336 -25.906 -23.562 1 98.06 245 PHE B C 1
ATOM 4734 O O . PHE B 1 245 ? -11.5 -26.328 -23.531 1 98.06 245 PHE B O 1
ATOM 4741 N N . LYS B 1 246 ? -9.531 -26.219 -24.484 1 97.56 246 LYS B N 1
ATOM 4742 C CA . LYS B 1 246 ? -9.914 -27.109 -25.578 1 97.56 246 LYS B CA 1
ATOM 4743 C C . LYS B 1 246 ? -9.461 -28.531 -25.297 1 97.56 246 LYS B C 1
ATOM 4745 O O . LYS B 1 246 ? -10.281 -29.453 -25.219 1 97.56 246 LYS B O 1
ATOM 4750 N N . SER B 1 247 ? -8.172 -28.656 -25.203 1 97.12 247 SER B N 1
ATOM 4751 C CA . SER B 1 247 ? -7.621 -29.969 -24.891 1 97.12 247 SER B CA 1
ATOM 4752 C C . SER B 1 247 ? -6.23 -29.859 -24.266 1 97.12 247 SER B C 1
ATOM 4754 O O . SER B 1 247 ? -5.539 -28.859 -24.484 1 97.12 247 SER B O 1
ATOM 4756 N N . ILE B 1 248 ? -5.875 -30.891 -23.5 1 97.94 248 ILE B N 1
ATOM 4757 C CA . ILE B 1 248 ? -4.566 -31 -22.875 1 97.94 248 ILE B CA 1
ATOM 4758 C C . ILE B 1 248 ? -3.883 -32.281 -23.312 1 97.94 248 ILE B C 1
ATOM 4760 O O . ILE B 1 248 ? -4.52 -33.344 -23.406 1 97.94 248 ILE B O 1
ATOM 4764 N N . PRO B 1 249 ? -2.596 -32.188 -23.703 1 97 249 PRO B N 1
ATOM 4765 C CA . PRO B 1 249 ? -1.896 -33.406 -24.094 1 97 249 PRO B CA 1
ATOM 4766 C C . PRO B 1 249 ? -1.927 -34.5 -23.016 1 97 249 PRO B C 1
ATOM 4768 O O . PRO B 1 249 ? -1.864 -34.156 -21.828 1 97 249 PRO B O 1
ATOM 4771 N N . PRO B 1 250 ? -2.004 -35.719 -23.469 1 95 250 PRO B N 1
ATOM 4772 C CA . PRO B 1 250 ? -2.049 -36.812 -22.484 1 95 250 PRO B CA 1
ATOM 4773 C C . PRO B 1 250 ? -0.742 -36.969 -21.703 1 95 250 PRO B C 1
ATOM 4775 O O . PRO B 1 250 ? 0.34 -36.781 -22.266 1 95 250 PRO B O 1
ATOM 4778 N N . ALA B 1 251 ? -0.828 -37.281 -20.422 1 95.56 251 ALA B N 1
ATOM 4779 C CA . ALA B 1 251 ? 0.302 -37.562 -19.547 1 95.56 251 ALA B CA 1
ATOM 4780 C C . ALA B 1 251 ? -0.161 -38.281 -18.281 1 95.56 251 ALA B C 1
ATOM 4782 O O . ALA B 1 251 ? -1.354 -38.281 -17.969 1 95.56 251 ALA B O 1
ATOM 4783 N N . GLU B 1 252 ? 0.775 -38.938 -17.578 1 94.75 252 GLU B N 1
ATOM 4784 C CA . GLU B 1 252 ? 0.45 -39.562 -16.281 1 94.75 252 GLU B CA 1
ATOM 4785 C C . GLU B 1 252 ? 0.166 -38.5 -15.227 1 94.75 252 GLU B C 1
ATOM 4787 O O . GLU B 1 252 ? -0.712 -38.656 -14.383 1 94.75 252 GLU B O 1
ATOM 4792 N N . GLY B 1 253 ? 0.928 -37.438 -15.258 1 96.12 253 GLY B N 1
ATOM 4793 C CA . GLY B 1 253 ? 0.722 -36.312 -14.359 1 96.12 253 GLY B CA 1
ATOM 4794 C C . GLY B 1 253 ? 0.455 -35 -15.086 1 96.12 253 GLY B C 1
ATOM 4795 O O . GLY B 1 253 ? 1.05 -34.719 -16.125 1 96.12 253 GLY B O 1
ATOM 4796 N N . ILE B 1 254 ? -0.429 -34.219 -14.547 1 97.75 254 ILE B N 1
ATOM 4797 C CA . ILE B 1 254 ? -0.673 -32.844 -15.016 1 97.75 254 ILE B CA 1
ATOM 4798 C C . ILE B 1 254 ? -0.399 -31.859 -13.883 1 97.75 254 ILE B C 1
ATOM 4800 O O . ILE B 1 254 ? -0.874 -32.031 -12.766 1 97.75 254 ILE B O 1
ATOM 4804 N N . LEU B 1 255 ? 0.412 -30.891 -14.203 1 98.25 255 LEU B N 1
ATOM 4805 C CA . LEU B 1 255 ? 0.759 -29.875 -13.227 1 98.25 255 LEU B CA 1
ATOM 4806 C C . LEU B 1 255 ? 0.07 -28.547 -13.555 1 98.25 255 LEU B C 1
ATOM 4808 O O . LEU B 1 255 ? 0.123 -28.078 -14.695 1 98.25 255 LEU B O 1
ATOM 4812 N N . LEU B 1 256 ? -0.658 -28 -12.586 1 98.69 256 LEU B N 1
ATOM 4813 C CA . LEU B 1 256 ? -1.241 -26.656 -12.648 1 98.69 256 LEU B CA 1
ATOM 4814 C C . LEU B 1 256 ? -0.684 -25.781 -11.539 1 98.69 256 LEU B C 1
ATOM 4816 O O . LEU B 1 256 ? -1.172 -25.812 -10.406 1 98.69 256 LEU B O 1
ATOM 4820 N N . LYS B 1 257 ? 0.312 -25 -11.859 1 98.19 257 LYS B N 1
ATOM 4821 C CA . LYS B 1 257 ? 0.866 -24.062 -10.883 1 98.19 257 LYS B CA 1
ATOM 4822 C C . LYS B 1 257 ? 0.407 -22.625 -11.172 1 98.19 257 LYS B C 1
ATOM 4824 O O . LYS B 1 257 ? 0.765 -22.047 -12.203 1 98.19 257 LYS B O 1
ATOM 4829 N N . TRP B 1 258 ? -0.315 -22.016 -10.266 1 97.12 258 TRP B N 1
ATOM 4830 C CA . TRP B 1 258 ? -0.799 -20.656 -10.422 1 97.12 258 TRP B CA 1
ATOM 4831 C C . TRP B 1 258 ? -1.678 -20.516 -11.656 1 97.12 258 TRP B C 1
ATOM 4833 O O . TRP B 1 258 ? -1.52 -19.578 -12.445 1 97.12 258 TRP B O 1
ATOM 4843 N N . ILE B 1 259 ? -2.533 -21.531 -11.828 1 98.38 259 ILE B N 1
ATOM 4844 C CA . ILE B 1 259 ? -3.375 -21.516 -13.023 1 98.38 259 ILE B CA 1
ATOM 4845 C C . ILE B 1 259 ? -4.836 -21.312 -12.617 1 98.38 259 ILE B C 1
ATOM 4847 O O . ILE B 1 259 ? -5.48 -20.359 -13.07 1 98.38 259 ILE B O 1
ATOM 4851 N N . LEU B 1 260 ? -5.289 -22.141 -11.695 1 98.56 260 LEU B N 1
ATOM 4852 C CA . LEU B 1 260 ? -6.727 -22.188 -11.461 1 98.56 260 LEU B CA 1
ATOM 4853 C C . LEU B 1 260 ? -7.199 -20.922 -10.727 1 98.56 260 LEU B C 1
ATOM 4855 O O . LEU B 1 260 ? -8.352 -20.516 -10.875 1 98.56 260 LEU B O 1
ATOM 4859 N N . HIS B 1 261 ? -6.352 -20.281 -9.984 1 97.94 261 HIS B N 1
ATOM 4860 C CA . HIS B 1 261 ? -6.762 -19.047 -9.312 1 97.94 261 HIS B CA 1
ATOM 4861 C C . HIS B 1 261 ? -7.016 -17.938 -10.312 1 97.94 261 HIS B C 1
ATOM 4863 O O . HIS B 1 261 ? -7.621 -16.906 -9.969 1 97.94 261 HIS B O 1
ATOM 4869 N N . ASP B 1 262 ? -6.617 -18.078 -11.57 1 97.75 262 ASP B N 1
ATOM 4870 C CA . ASP B 1 262 ? -6.801 -17.062 -12.602 1 97.75 262 ASP B CA 1
ATOM 4871 C C . ASP B 1 262 ? -8.234 -17.078 -13.133 1 97.75 262 ASP B C 1
ATOM 4873 O O . ASP B 1 262 ? -8.648 -16.141 -13.82 1 97.75 262 ASP B O 1
ATOM 4877 N N . TRP B 1 263 ? -9.016 -18.125 -12.852 1 98.06 263 TRP B N 1
ATOM 4878 C CA . TRP B 1 263 ? -10.258 -18.359 -13.578 1 98.06 263 TRP B CA 1
ATOM 4879 C C . TRP B 1 263 ? -11.422 -18.562 -12.617 1 98.06 263 TRP B C 1
ATOM 4881 O O . TRP B 1 263 ? -11.227 -18.984 -11.477 1 98.06 263 TRP B O 1
ATOM 4891 N N . ASN B 1 264 ? -12.633 -18.25 -13.117 1 96.38 264 ASN B N 1
ATOM 4892 C CA . ASN B 1 264 ? -13.805 -18.469 -12.281 1 96.38 264 ASN B CA 1
ATOM 4893 C C . ASN B 1 264 ? -14.117 -19.969 -12.148 1 96.38 264 ASN B C 1
ATOM 4895 O O . ASN B 1 264 ? -13.445 -20.797 -12.758 1 96.38 264 ASN B O 1
ATOM 4899 N N . ASP B 1 265 ? -15.102 -20.328 -11.375 1 97.19 265 ASP B N 1
ATOM 4900 C CA . ASP B 1 265 ? -15.367 -21.734 -11.023 1 97.19 265 ASP B CA 1
ATOM 4901 C C . ASP B 1 265 ? -15.773 -22.531 -12.258 1 97.19 265 ASP B C 1
ATOM 4903 O O . ASP B 1 265 ? -15.328 -23.672 -12.438 1 97.19 265 ASP B O 1
ATOM 4907 N N . GLU B 1 266 ? -16.578 -21.938 -13.086 1 97 266 GLU B N 1
ATOM 4908 C CA . GLU B 1 266 ? -17.016 -22.641 -14.289 1 97 266 GLU B CA 1
ATOM 4909 C C . GLU B 1 266 ? -15.844 -22.953 -15.211 1 97 266 GLU B C 1
ATOM 4911 O O . GLU B 1 266 ? -15.734 -24.078 -15.734 1 97 266 GLU B O 1
ATOM 4916 N N . GLU B 1 267 ? -15.016 -21.984 -15.352 1 97.69 267 GLU B N 1
ATOM 4917 C CA . GLU B 1 267 ? -13.82 -22.172 -16.172 1 97.69 267 GLU B CA 1
ATOM 4918 C C . GLU B 1 267 ? -12.875 -23.188 -15.555 1 97.69 267 GLU B C 1
ATOM 4920 O O . GLU B 1 267 ? -12.281 -24 -16.266 1 97.69 267 GLU B O 1
ATOM 4925 N N . CYS B 1 268 ? -12.758 -23.172 -14.281 1 98.56 268 CYS B N 1
ATOM 4926 C CA . CYS B 1 268 ? -11.883 -24.125 -13.594 1 98.56 268 CYS B CA 1
ATOM 4927 C C . CYS B 1 268 ? -12.375 -25.547 -13.773 1 98.56 268 CYS B C 1
ATOM 4929 O O . CYS B 1 268 ? -11.578 -26.469 -13.977 1 98.56 268 CYS B O 1
ATOM 4931 N N . VAL B 1 269 ? -13.672 -25.734 -13.672 1 98.62 269 VAL B N 1
ATOM 4932 C CA . VAL B 1 269 ? -14.242 -27.062 -13.867 1 98.62 269 VAL B CA 1
ATOM 4933 C C . VAL B 1 269 ? -13.953 -27.547 -15.281 1 98.62 269 VAL B C 1
ATOM 4935 O O . VAL B 1 269 ? -13.602 -28.719 -15.484 1 98.62 269 VAL B O 1
ATOM 4938 N N . LYS B 1 270 ? -14.086 -26.672 -16.234 1 98.44 270 LYS B N 1
ATOM 4939 C CA . LYS B 1 270 ? -13.773 -27.031 -17.625 1 98.44 270 LYS B CA 1
ATOM 4940 C C . LYS B 1 270 ? -12.312 -27.453 -17.766 1 98.44 270 LYS B C 1
ATOM 4942 O O . LYS B 1 270 ? -12.023 -28.469 -18.406 1 98.44 270 LYS B O 1
ATOM 4947 N N . ILE B 1 271 ? -11.383 -26.703 -17.172 1 98.69 271 ILE B N 1
ATOM 4948 C CA . ILE B 1 271 ? -9.953 -27.016 -17.234 1 98.69 271 ILE B CA 1
ATOM 4949 C C . ILE B 1 271 ? -9.703 -28.359 -16.578 1 98.69 271 ILE B C 1
ATOM 4951 O O . ILE B 1 271 ? -8.992 -29.203 -17.141 1 98.69 271 ILE B O 1
ATOM 4955 N N . LEU B 1 272 ? -10.297 -28.578 -15.43 1 98.56 272 LEU B N 1
ATOM 4956 C CA . LEU B 1 272 ? -10.07 -29.812 -14.68 1 98.56 272 LEU B CA 1
ATOM 4957 C C . LEU B 1 272 ? -10.648 -31.016 -15.422 1 98.56 272 LEU B C 1
ATOM 4959 O O . LEU B 1 272 ? -10.078 -32.094 -15.383 1 98.56 272 LEU B O 1
ATOM 4963 N N . LYS B 1 273 ? -11.766 -30.844 -16.094 1 98.19 273 LYS B N 1
ATOM 4964 C CA . LYS B 1 273 ? -12.312 -31.922 -16.922 1 98.19 273 LYS B CA 1
ATOM 4965 C C . LYS B 1 273 ? -11.344 -32.281 -18.047 1 98.19 273 LYS B C 1
ATOM 4967 O O . LYS B 1 273 ? -11.148 -33.469 -18.328 1 98.19 273 LYS B O 1
ATOM 4972 N N . ASN B 1 274 ? -10.805 -31.281 -18.688 1 98.06 274 ASN B N 1
ATOM 4973 C CA . ASN B 1 274 ? -9.812 -31.531 -19.719 1 98.06 274 ASN B CA 1
ATOM 4974 C C . ASN B 1 274 ? -8.578 -32.219 -19.156 1 98.06 274 ASN B C 1
ATOM 4976 O O . ASN B 1 274 ? -7.957 -33.062 -19.828 1 98.06 274 ASN B O 1
ATOM 4980 N N . CYS B 1 275 ? -8.172 -31.859 -17.922 1 97.88 275 CYS B N 1
ATOM 4981 C CA . CYS B 1 275 ? -7.082 -32.562 -17.234 1 97.88 275 CYS B CA 1
ATOM 4982 C C . CYS B 1 275 ? -7.418 -34.031 -17.016 1 97.88 275 CYS B C 1
ATOM 4984 O O . CYS B 1 275 ? -6.574 -34.906 -17.219 1 97.88 275 CYS B O 1
ATOM 4986 N N . LYS B 1 276 ? -8.602 -34.281 -16.547 1 96.31 276 LYS B N 1
ATOM 4987 C CA . LYS B 1 276 ? -9.023 -35.656 -16.281 1 96.31 276 LYS B CA 1
ATOM 4988 C C . LYS B 1 276 ? -8.969 -36.5 -17.547 1 96.31 276 LYS B C 1
ATOM 4990 O O . LYS B 1 276 ? -8.492 -37.625 -17.516 1 96.31 276 LYS B O 1
ATOM 4995 N N . GLU B 1 277 ? -9.461 -35.906 -18.625 1 95.25 277 GLU B N 1
ATOM 4996 C CA . GLU B 1 277 ? -9.406 -36.594 -19.906 1 95.25 277 GLU B CA 1
ATOM 4997 C C . GLU B 1 277 ? -7.969 -36.906 -20.297 1 95.25 277 GLU B C 1
ATOM 4999 O O . GLU B 1 277 ? -7.688 -38 -20.828 1 95.25 277 GLU B O 1
ATOM 5004 N N . ALA B 1 278 ? -7.109 -36.031 -20.016 1 95.25 278 ALA B N 1
ATOM 5005 C CA . ALA B 1 278 ? -5.711 -36.156 -20.422 1 95.25 278 ALA B CA 1
ATOM 5006 C C . ALA B 1 278 ? -5.004 -37.25 -19.609 1 95.25 278 ALA B C 1
ATOM 5008 O O . ALA B 1 278 ? -4.145 -37.969 -20.141 1 95.25 278 ALA B O 1
ATOM 5009 N N . ILE B 1 279 ? -5.266 -37.375 -18.312 1 92.88 279 ILE B N 1
ATOM 5010 C CA . ILE B 1 279 ? -4.539 -38.344 -17.469 1 92.88 279 ILE B CA 1
ATOM 5011 C C . ILE B 1 279 ? -5.141 -39.75 -17.641 1 92.88 279 ILE B C 1
ATOM 5013 O O . ILE B 1 279 ? -4.484 -40.75 -17.344 1 92.88 279 ILE B O 1
ATOM 5017 N N . THR B 1 280 ? -6.371 -39.875 -17.781 1 77.25 280 THR B N 1
ATOM 5018 C CA . THR B 1 280 ? -7.031 -41.156 -17.906 1 77.25 280 THR B CA 1
ATOM 5019 C C . THR B 1 280 ? -6.555 -41.906 -19.141 1 77.25 280 THR B C 1
ATOM 5021 O O . THR B 1 280 ? -6.672 -43.125 -19.219 1 77.25 280 THR B O 1
ATOM 5024 N N . SER B 1 281 ? -6.098 -41.219 -19.891 1 69.75 281 SER B N 1
ATOM 5025 C CA . SER B 1 281 ? -5.633 -41.844 -21.109 1 69.75 281 SER B CA 1
ATOM 5026 C C . SER B 1 281 ? -4.266 -42.5 -20.922 1 69.75 281 SER B C 1
ATOM 5028 O O . SER B 1 281 ? -3.857 -43.344 -21.734 1 69.75 281 SER B O 1
ATOM 5030 N N . GLU B 1 282 ? -3.848 -42.094 -19.75 1 61.78 282 GLU B N 1
ATOM 5031 C CA . GLU B 1 282 ? -2.461 -42.562 -19.641 1 61.78 282 GLU B CA 1
ATOM 5032 C C . GLU B 1 282 ? -2.207 -43.219 -18.297 1 61.78 282 GLU B C 1
ATOM 5034 O O . GLU B 1 282 ? -2.438 -42.625 -17.25 1 61.78 282 GLU B O 1
ATOM 5039 N N . GLY B 1 283 ? -1.862 -44.469 -18.125 1 63.97 283 GLY B N 1
ATOM 5040 C CA . GLY B 1 283 ? -1.104 -45.281 -17.172 1 63.97 283 GLY B CA 1
ATOM 5041 C C . GLY B 1 283 ? -1.774 -45.406 -15.82 1 63.97 283 GLY B C 1
ATOM 5042 O O . GLY B 1 283 ? -2.922 -45 -15.648 1 63.97 283 GLY B O 1
ATOM 5043 N N . GLU B 1 284 ? -1.042 -46 -14.797 1 65.88 284 GLU B N 1
ATOM 5044 C CA . GLU B 1 284 ? -1.529 -46.438 -13.5 1 65.88 284 GLU B CA 1
ATOM 5045 C C . GLU B 1 284 ? -1.446 -45.312 -12.461 1 65.88 284 GLU B C 1
ATOM 5047 O O . GLU B 1 284 ? -2.291 -45.219 -11.57 1 65.88 284 GLU B O 1
ATOM 5052 N N . ASN B 1 285 ? -0.513 -44.438 -12.664 1 79.5 285 ASN B N 1
ATOM 5053 C CA . ASN B 1 285 ? -0.282 -43.406 -11.664 1 79.5 285 ASN B CA 1
ATOM 5054 C C . ASN B 1 285 ? -0.78 -42.031 -12.141 1 79.5 285 ASN B C 1
ATOM 5056 O O . ASN B 1 285 ? -0.006 -41.094 -12.219 1 79.5 285 ASN B O 1
ATOM 5060 N N . ARG B 1 286 ? -2.139 -41.906 -12.266 1 91.12 286 ARG B N 1
ATOM 5061 C CA . ARG B 1 286 ? -2.727 -40.719 -12.883 1 91.12 286 ARG B CA 1
ATOM 5062 C C . ARG B 1 286 ? -3.174 -39.719 -11.828 1 91.12 286 ARG B C 1
ATOM 5064 O O . ARG B 1 286 ? -3.957 -40.031 -10.938 1 91.12 286 ARG B O 1
ATOM 5071 N N . LYS B 1 287 ? -2.588 -38.531 -11.938 1 95.06 287 LYS B N 1
ATOM 5072 C CA . LYS B 1 287 ? -3.068 -37.531 -11 1 95.06 287 LYS B CA 1
ATOM 5073 C C . LYS B 1 287 ? -2.85 -36.125 -11.555 1 95.06 287 LYS B C 1
ATOM 5075 O O . LYS B 1 287 ? -2.051 -35.938 -12.477 1 95.06 287 LYS B O 1
ATOM 5080 N N . VAL B 1 288 ? -3.594 -35.25 -11.086 1 97.69 288 VAL B N 1
ATOM 5081 C CA . VAL B 1 288 ? -3.4 -33.812 -11.305 1 97.69 288 VAL B CA 1
ATOM 5082 C C . VAL B 1 288 ? -2.752 -33.219 -10.07 1 97.69 288 VAL B C 1
ATOM 5084 O O . VAL B 1 288 ? -3.139 -33.5 -8.938 1 97.69 288 VAL B O 1
ATOM 5087 N N . ILE B 1 289 ? -1.705 -32.5 -10.25 1 97.94 289 ILE B N 1
ATOM 5088 C CA . ILE B 1 289 ? -0.994 -31.812 -9.188 1 97.94 289 ILE B CA 1
ATOM 5089 C C . ILE B 1 289 ? -1.212 -30.297 -9.312 1 97.94 289 ILE B C 1
ATOM 5091 O O . ILE B 1 289 ? -0.825 -29.688 -10.312 1 97.94 289 ILE B O 1
ATOM 5095 N N . ILE B 1 290 ? -1.845 -29.719 -8.297 1 98.56 290 ILE B N 1
ATOM 5096 C CA . ILE B 1 290 ? -2.141 -28.297 -8.289 1 98.56 290 ILE B CA 1
ATOM 5097 C C . ILE B 1 290 ? -1.289 -27.594 -7.23 1 98.56 290 ILE B C 1
ATOM 5099 O O . ILE B 1 290 ? -1.195 -28.062 -6.094 1 98.56 290 ILE B O 1
ATOM 5103 N N . ILE B 1 291 ? -0.564 -26.578 -7.605 1 97.88 291 ILE B N 1
ATOM 5104 C CA . ILE B 1 291 ? 0.13 -25.703 -6.672 1 97.88 291 ILE B CA 1
ATOM 5105 C C . ILE B 1 291 ? -0.535 -24.328 -6.664 1 97.88 291 ILE B C 1
ATOM 5107 O O . ILE B 1 291 ? -0.386 -23.547 -7.613 1 97.88 291 ILE B O 1
ATOM 5111 N N . ASP B 1 292 ? -1.299 -24.016 -5.66 1 97.81 292 ASP B N 1
ATOM 5112 C CA . ASP B 1 292 ? -2.105 -22.812 -5.539 1 97.81 292 ASP B CA 1
ATOM 5113 C C . ASP B 1 292 ? -2.395 -22.484 -4.078 1 97.81 292 ASP B C 1
ATOM 5115 O O . ASP B 1 292 ? -2.008 -23.234 -3.18 1 97.81 292 ASP B O 1
ATOM 5119 N N . ILE B 1 293 ? -2.98 -21.344 -3.871 1 97 293 ILE B N 1
ATOM 5120 C CA . ILE B 1 293 ? -3.307 -20.906 -2.516 1 97 293 ILE B CA 1
ATOM 5121 C C . ILE B 1 293 ? -4.547 -21.656 -2.023 1 97 293 ILE B C 1
ATOM 5123 O O . ILE B 1 293 ? -5.512 -21.828 -2.77 1 97 293 ILE B O 1
ATOM 5127 N N . VAL B 1 294 ? -4.48 -22.203 -0.854 1 96.88 294 VAL B N 1
ATOM 5128 C CA . VAL B 1 294 ? -5.645 -22.688 -0.115 1 96.88 294 VAL B CA 1
ATOM 5129 C C . VAL B 1 294 ? -5.891 -21.797 1.099 1 96.88 294 VAL B C 1
ATOM 5131 O O . VAL B 1 294 ? -5.152 -21.859 2.084 1 96.88 294 VAL B O 1
ATOM 5134 N N . MET B 1 295 ? -6.926 -21.016 0.969 1 94.06 295 MET B N 1
ATOM 5135 C CA . MET B 1 295 ? -7.219 -20.047 2.021 1 94.06 295 MET B CA 1
ATOM 5136 C C . MET B 1 295 ? -7.582 -20.75 3.324 1 94.06 295 MET B C 1
ATOM 5138 O O . MET B 1 295 ? -8.266 -21.766 3.311 1 94.06 295 MET B O 1
ATOM 5142 N N . GLY B 1 296 ? -7.227 -20.188 4.508 1 83.38 296 GLY B N 1
ATOM 5143 C CA . GLY B 1 296 ? -7.566 -20.688 5.824 1 83.38 296 GLY B CA 1
ATOM 5144 C C . GLY B 1 296 ? -6.684 -21.844 6.27 1 83.38 296 GLY B C 1
ATOM 5145 O O . GLY B 1 296 ? -6.879 -22.406 7.348 1 83.38 296 GLY B O 1
ATOM 5146 N N . ASN B 1 297 ? -5.785 -22.266 5.516 1 69.06 297 ASN B N 1
ATOM 5147 C CA . ASN B 1 297 ? -4.941 -23.422 5.844 1 69.06 297 ASN B CA 1
ATOM 5148 C C . ASN B 1 297 ? -3.576 -22.969 6.367 1 69.06 297 ASN B C 1
ATOM 5150 O O . ASN B 1 297 ? -2.625 -23.766 6.367 1 69.06 297 ASN B O 1
ATOM 5154 N N . GLU B 1 298 ? -3.422 -21.891 6.953 1 64.56 298 GLU B N 1
ATOM 5155 C CA . GLU B 1 298 ? -2.098 -21.359 7.262 1 64.56 298 GLU B CA 1
ATOM 5156 C C . GLU B 1 298 ? -1.554 -21.953 8.555 1 64.56 298 GLU B C 1
ATOM 5158 O O . GLU B 1 298 ? -2.303 -22.156 9.516 1 64.56 298 GLU B O 1
ATOM 5163 N N . LYS B 1 299 ? -0.366 -22.688 8.703 1 54.69 299 LYS B N 1
ATOM 5164 C CA . LYS B 1 299 ? 0.308 -23.188 9.891 1 54.69 299 LYS B CA 1
ATOM 5165 C C . LYS B 1 299 ? 1.227 -22.141 10.5 1 54.69 299 LYS B C 1
ATOM 5167 O O . LYS B 1 299 ? 1.49 -22.156 11.703 1 54.69 299 LYS B O 1
ATOM 5172 N N . GLY B 1 300 ? 1.896 -21.016 9.828 1 51.72 300 GLY B N 1
ATOM 5173 C CA . GLY B 1 300 ? 2.984 -20.141 10.25 1 51.72 300 GLY B CA 1
ATOM 5174 C C . GLY B 1 300 ? 2.508 -18.797 10.75 1 51.72 300 GLY B C 1
ATOM 5175 O O . GLY B 1 300 ? 1.393 -18.672 11.258 1 51.72 300 GLY B O 1
ATOM 5176 N N . ASP B 1 301 ? 3.613 -17.688 10.68 1 57.84 301 ASP B N 1
ATOM 5177 C CA . ASP B 1 301 ? 3.184 -16.359 11.078 1 57.84 301 ASP B CA 1
ATOM 5178 C C . ASP B 1 301 ? 1.842 -16 10.445 1 57.84 301 ASP B C 1
ATOM 5180 O O . ASP B 1 301 ? 1.799 -15.398 9.367 1 57.84 301 ASP B O 1
ATOM 5184 N N . SER B 1 302 ? 0.995 -16.344 11.023 1 74 302 SER B N 1
ATOM 5185 C CA . SER B 1 302 ? -0.355 -16.594 10.523 1 74 302 SER B CA 1
ATOM 5186 C C . SER B 1 302 ? -1.008 -15.305 10.039 1 74 302 SER B C 1
ATOM 5188 O O . SER B 1 302 ? -1.663 -15.289 8.992 1 74 302 SER B O 1
ATOM 5190 N N . ASN B 1 303 ? -0.35 -14.156 10.562 1 87.31 303 ASN B N 1
ATOM 5191 C CA . ASN B 1 303 ? -1.087 -12.961 10.156 1 87.31 303 ASN B CA 1
ATOM 5192 C C . ASN B 1 303 ? -0.617 -12.453 8.797 1 87.31 303 ASN B C 1
ATOM 5194 O O . ASN B 1 303 ? -1.435 -12.125 7.93 1 87.31 303 ASN B O 1
ATOM 5198 N N . GLU B 1 304 ? 0.702 -12.453 8.648 1 92.25 304 GLU B N 1
ATOM 5199 C CA . GLU B 1 304 ? 1.237 -11.984 7.375 1 92.25 304 GLU B CA 1
ATOM 5200 C C . GLU B 1 304 ? 0.84 -12.914 6.234 1 92.25 304 GLU B C 1
ATOM 5202 O O . GLU B 1 304 ? 0.555 -12.461 5.125 1 92.25 304 GLU B O 1
ATOM 5207 N N . SER B 1 305 ? 0.887 -14.219 6.508 1 93.38 305 SER B N 1
ATOM 5208 C CA . SER B 1 305 ? 0.483 -15.195 5.504 1 93.38 305 SER B CA 1
ATOM 5209 C C . SER B 1 305 ? -0.984 -15.023 5.121 1 93.38 305 SER B C 1
ATOM 5211 O O . SER B 1 305 ? -1.328 -15.023 3.938 1 93.38 305 SER B O 1
ATOM 5213 N N . ILE B 1 306 ? -1.832 -14.82 6.137 1 94.5 306 ILE B N 1
ATOM 5214 C CA . ILE B 1 306 ? -3.258 -14.625 5.898 1 94.5 306 ILE B CA 1
ATOM 5215 C C . ILE B 1 306 ? -3.475 -13.352 5.074 1 94.5 306 ILE B C 1
ATOM 5217 O O . ILE B 1 306 ? -4.203 -13.367 4.082 1 94.5 306 ILE B O 1
ATOM 5221 N N . GLU B 1 307 ? -2.812 -12.328 5.488 1 95.38 307 GLU B N 1
ATOM 5222 C CA . GLU B 1 307 ? -2.928 -11.062 4.777 1 95.38 307 GLU B CA 1
ATOM 5223 C C . GLU B 1 307 ? -2.498 -11.203 3.32 1 95.38 307 GLU B C 1
ATOM 5225 O O . GLU B 1 307 ? -3.168 -10.695 2.418 1 95.38 307 GLU B O 1
ATOM 5230 N N . THR B 1 308 ? -1.4 -11.883 3.146 1 96.56 308 THR B N 1
ATOM 5231 C CA . THR B 1 308 ? -0.875 -12.055 1.797 1 96.56 308 THR B CA 1
ATOM 5232 C C . THR B 1 308 ? -1.856 -12.844 0.933 1 96.56 308 THR B C 1
ATOM 5234 O O . THR B 1 308 ? -2.055 -12.523 -0.241 1 96.56 308 THR B O 1
ATOM 5237 N N . GLN B 1 309 ? -2.5 -13.836 1.506 1 96.44 309 GLN B N 1
ATOM 5238 C CA . GLN B 1 309 ? -3.514 -14.586 0.778 1 96.44 309 GLN B CA 1
ATOM 5239 C C . GLN B 1 309 ? -4.688 -13.695 0.383 1 96.44 309 GLN B C 1
ATOM 5241 O O . GLN B 1 309 ? -5.195 -13.789 -0.737 1 96.44 309 GLN B O 1
ATOM 5246 N N . LEU B 1 310 ? -5.102 -12.836 1.273 1 96.94 310 LEU B N 1
ATOM 5247 C CA . LEU B 1 310 ? -6.195 -11.914 0.987 1 96.94 310 LEU B CA 1
ATOM 5248 C C . LEU B 1 310 ? -5.812 -10.945 -0.131 1 96.94 310 LEU B C 1
ATOM 5250 O O . LEU B 1 310 ? -6.637 -10.641 -0.998 1 96.94 310 LEU B O 1
ATOM 5254 N N . LEU B 1 311 ? -4.57 -10.508 -0.091 1 98.19 311 LEU B N 1
ATOM 5255 C CA . LEU B 1 311 ? -4.094 -9.602 -1.128 1 98.19 311 LEU B CA 1
ATOM 5256 C C . LEU B 1 311 ? -4.086 -10.289 -2.49 1 98.19 311 LEU B C 1
ATOM 5258 O O . LEU B 1 311 ? -4.488 -9.688 -3.492 1 98.19 311 LEU B O 1
ATOM 5262 N N . PHE B 1 312 ? -3.695 -11.508 -2.514 1 98.12 312 PHE B N 1
ATOM 5263 C CA . PHE B 1 312 ? -3.721 -12.258 -3.764 1 98.12 312 PHE B CA 1
ATOM 5264 C C . PHE B 1 312 ? -5.152 -12.438 -4.258 1 98.12 312 PHE B C 1
ATOM 5266 O O . PHE B 1 312 ? -5.406 -12.383 -5.465 1 98.12 312 PHE B O 1
ATOM 5273 N N . ASP B 1 313 ? -6.047 -12.688 -3.334 1 97.94 313 ASP B N 1
ATOM 5274 C CA . ASP B 1 313 ? -7.445 -12.828 -3.723 1 97.94 313 ASP B CA 1
ATOM 5275 C C . ASP B 1 313 ? -7.965 -11.562 -4.395 1 97.94 313 ASP B C 1
ATOM 5277 O O . ASP B 1 313 ? -8.625 -11.625 -5.438 1 97.94 313 ASP B O 1
ATOM 5281 N N . MET B 1 314 ? -7.652 -10.445 -3.83 1 98.44 314 MET B N 1
ATOM 5282 C CA . MET B 1 314 ? -8.047 -9.164 -4.418 1 98.44 314 MET B CA 1
ATOM 5283 C C . MET B 1 314 ? -7.375 -8.961 -5.773 1 98.44 314 MET B C 1
ATOM 5285 O O . MET B 1 314 ? -7.984 -8.414 -6.691 1 98.44 314 MET B O 1
ATOM 5289 N N . LEU B 1 315 ? -6.18 -9.359 -5.84 1 98.5 315 LEU B N 1
ATOM 5290 C CA . LEU B 1 315 ? -5.434 -9.234 -7.09 1 98.5 315 LEU B CA 1
ATOM 5291 C C . LEU B 1 315 ? -6.125 -10.008 -8.211 1 98.5 315 LEU B C 1
ATOM 5293 O O . LEU B 1 315 ? -6.277 -9.492 -9.32 1 98.5 315 LEU B O 1
ATOM 5297 N N . MET B 1 316 ? -6.559 -11.258 -7.934 1 98.19 316 MET B N 1
ATOM 5298 C CA . MET B 1 316 ? -7.277 -12.055 -8.922 1 98.19 316 MET B CA 1
ATOM 5299 C C . MET B 1 316 ? -8.586 -11.375 -9.32 1 98.19 316 MET B C 1
ATOM 5301 O O . MET B 1 316 ? -8.961 -11.391 -10.492 1 98.19 316 MET B O 1
ATOM 5305 N N . MET B 1 317 ? -9.219 -10.758 -8.375 1 97.62 317 MET B N 1
ATOM 5306 C CA . MET B 1 317 ? -10.492 -10.094 -8.617 1 97.62 317 MET B CA 1
ATOM 5307 C C . MET B 1 317 ? -10.312 -8.906 -9.555 1 97.62 317 MET B C 1
ATOM 5309 O O . MET B 1 317 ? -11.078 -8.742 -10.516 1 97.62 317 MET B O 1
ATOM 5313 N N . ALA B 1 318 ? -9.289 -8.094 -9.328 1 97.94 318 ALA B N 1
ATOM 5314 C CA . ALA B 1 318 ? -9.094 -6.84 -10.055 1 97.94 318 ALA B CA 1
ATOM 5315 C C . ALA B 1 318 ? -8.57 -7.098 -11.469 1 97.94 318 ALA B C 1
ATOM 5317 O O . ALA B 1 318 ? -8.969 -6.422 -12.422 1 97.94 318 ALA B O 1
ATOM 5318 N N . LEU B 1 319 ? -7.715 -8.141 -11.578 1 97.88 319 LEU B N 1
ATOM 5319 C CA . LEU B 1 319 ? -7 -8.305 -12.844 1 97.88 319 LEU B CA 1
ATOM 5320 C C . LEU B 1 319 ? -7.598 -9.438 -13.664 1 97.88 319 LEU B C 1
ATOM 5322 O O . LEU B 1 319 ? -7.512 -9.43 -14.891 1 97.88 319 LEU B O 1
ATOM 5326 N N . LEU B 1 320 ? -8.156 -10.422 -12.938 1 97.38 320 LEU B N 1
ATOM 5327 C CA . LEU B 1 320 ? -8.641 -11.633 -13.586 1 97.38 320 LEU B CA 1
ATOM 5328 C C . LEU B 1 320 ? -10.039 -11.992 -13.109 1 97.38 320 LEU B C 1
ATOM 5330 O O . LEU B 1 320 ? -10.648 -11.242 -12.344 1 97.38 320 LEU B O 1
ATOM 5334 N N . THR B 1 321 ? -10.633 -13.07 -13.625 1 95.12 321 THR B N 1
ATOM 5335 C CA . THR B 1 321 ? -11.969 -13.5 -13.227 1 95.12 321 THR B CA 1
ATOM 5336 C C . THR B 1 321 ? -11.898 -14.539 -12.109 1 95.12 321 THR B C 1
ATOM 5338 O O . THR B 1 321 ? -12.922 -15.086 -11.703 1 95.12 321 THR B O 1
ATOM 5341 N N . GLY B 1 322 ? -10.68 -14.758 -11.664 1 97.31 322 GLY B N 1
ATOM 5342 C CA . GLY B 1 322 ? -10.453 -15.852 -10.727 1 97.31 322 GLY B CA 1
ATOM 5343 C C . GLY B 1 322 ? -10.578 -15.422 -9.281 1 97.31 322 GLY B C 1
ATOM 5344 O O . GLY B 1 322 ? -11.227 -14.422 -8.977 1 97.31 322 GLY B O 1
ATOM 5345 N N . LYS B 1 323 ? -10.148 -16.25 -8.336 1 97.69 323 LYS B N 1
ATOM 5346 C CA . LYS B 1 323 ? -10.195 -16.062 -6.895 1 97.69 323 LYS B CA 1
ATOM 5347 C C . LYS B 1 323 ? -9.305 -17.078 -6.176 1 97.69 323 LYS B C 1
ATOM 5349 O O . LYS B 1 323 ? -8.883 -18.062 -6.77 1 97.69 323 LYS B O 1
ATOM 5354 N N . GLU B 1 324 ? -8.93 -16.734 -4.965 1 97.75 324 GLU B N 1
ATOM 5355 C CA . GLU B 1 324 ? -8.359 -17.75 -4.074 1 97.75 324 GLU B CA 1
ATOM 5356 C C . GLU B 1 324 ? -9.453 -18.531 -3.355 1 97.75 324 GLU B C 1
ATOM 5358 O O . GLU B 1 324 ? -10.5 -17.984 -3.004 1 97.75 324 GLU B O 1
ATOM 5363 N N . ARG B 1 325 ? -9.195 -19.781 -3.139 1 97.69 325 ARG B N 1
ATOM 5364 C CA . ARG B 1 325 ? -10.25 -20.672 -2.668 1 97.69 325 ARG B CA 1
ATOM 5365 C C . ARG B 1 325 ? -9.852 -21.359 -1.362 1 97.69 325 ARG B C 1
ATOM 5367 O O . ARG B 1 325 ? -8.672 -21.625 -1.138 1 97.69 325 ARG B O 1
ATOM 5374 N N . ASN B 1 326 ? -10.883 -21.516 -0.466 1 95.56 326 ASN B N 1
ATOM 5375 C CA . ASN B 1 326 ? -10.664 -22.375 0.694 1 95.56 326 ASN B CA 1
ATOM 5376 C C . ASN B 1 326 ? -10.836 -23.859 0.344 1 95.56 326 ASN B C 1
ATOM 5378 O O . ASN B 1 326 ? -11.156 -24.188 -0.799 1 95.56 326 ASN B O 1
ATOM 5382 N N . GLU B 1 327 ? -10.562 -24.719 1.284 1 96.62 327 GLU B N 1
ATOM 5383 C CA . GLU B 1 327 ? -10.57 -26.156 1.002 1 96.62 327 GLU B CA 1
ATOM 5384 C C . GLU B 1 327 ? -11.945 -26.609 0.517 1 96.62 327 GLU B C 1
ATOM 5386 O O . GLU B 1 327 ? -12.039 -27.438 -0.395 1 96.62 327 GLU B O 1
ATOM 5391 N N . LYS B 1 328 ? -13.031 -26.047 1.094 1 96.38 328 LYS B N 1
ATOM 5392 C CA . LYS B 1 328 ? -14.375 -26.438 0.682 1 96.38 328 LYS B CA 1
ATOM 5393 C C . LYS B 1 328 ? -14.633 -26.078 -0.777 1 96.38 328 LYS B C 1
ATOM 5395 O O . LYS B 1 328 ? -15.234 -26.844 -1.52 1 96.38 328 LYS B O 1
ATOM 5400 N N . GLU B 1 329 ? -14.203 -24.922 -1.117 1 97.19 329 GLU B N 1
ATOM 5401 C CA . GLU B 1 329 ? -14.367 -24.469 -2.494 1 97.19 329 GLU B CA 1
ATOM 5402 C C . GLU B 1 329 ? -13.523 -25.312 -3.453 1 97.19 329 GLU B C 1
ATOM 5404 O O . GLU B 1 329 ? -13.969 -25.625 -4.559 1 97.19 329 GLU B O 1
ATOM 5409 N N . TRP B 1 330 ? -12.289 -25.688 -3.068 1 98.19 330 TRP B N 1
ATOM 5410 C CA . TRP B 1 330 ? -11.461 -26.578 -3.873 1 98.19 330 TRP B CA 1
ATOM 5411 C C . TRP B 1 330 ? -12.133 -27.938 -4.055 1 98.19 330 TRP B C 1
ATOM 5413 O O . TRP B 1 330 ? -12.18 -28.469 -5.168 1 98.19 330 TRP B O 1
ATOM 5423 N N . ALA B 1 331 ? -12.633 -28.438 -2.953 1 98.12 331 ALA B N 1
ATOM 5424 C CA . ALA B 1 331 ? -13.312 -29.719 -3.002 1 98.12 331 ALA B CA 1
ATOM 5425 C C . ALA B 1 331 ? -14.477 -29.688 -3.986 1 98.12 331 ALA B C 1
ATOM 5427 O O . ALA B 1 331 ? -14.656 -30.625 -4.777 1 98.12 331 ALA B O 1
ATOM 5428 N N . LYS B 1 332 ? -15.211 -28.609 -3.91 1 98.06 332 LYS B N 1
ATOM 5429 C CA . LYS B 1 332 ? -16.344 -28.469 -4.82 1 98.06 332 LYS B CA 1
ATOM 5430 C C . LYS B 1 332 ? -15.883 -28.469 -6.273 1 98.06 332 LYS B C 1
ATOM 5432 O O . LYS B 1 332 ? -16.516 -29.125 -7.121 1 98.06 332 LYS B O 1
ATOM 5437 N N . LEU B 1 333 ? -14.82 -27.766 -6.582 1 98.06 333 LEU B N 1
ATOM 5438 C CA . LEU B 1 333 ? -14.281 -27.719 -7.938 1 98.06 333 LEU B CA 1
ATOM 5439 C C . LEU B 1 333 ? -13.844 -29.109 -8.391 1 98.06 333 LEU B C 1
ATOM 5441 O O . LEU B 1 333 ? -14.195 -29.547 -9.484 1 98.06 333 LEU B O 1
ATOM 5445 N N . ILE B 1 334 ? -13.109 -29.797 -7.527 1 98.5 334 ILE B N 1
ATOM 5446 C CA . ILE B 1 334 ? -12.484 -31.078 -7.836 1 98.5 334 ILE B CA 1
ATOM 5447 C C . ILE B 1 334 ? -13.57 -32.125 -8.094 1 98.5 334 ILE B C 1
ATOM 5449 O O . ILE B 1 334 ? -13.531 -32.844 -9.102 1 98.5 334 ILE B O 1
ATOM 5453 N N . TYR B 1 335 ? -14.594 -32.125 -7.262 1 98.44 335 TYR B N 1
ATOM 5454 C CA . TYR B 1 335 ? -15.656 -33.125 -7.395 1 98.44 335 TYR B CA 1
ATOM 5455 C C . TYR B 1 335 ? -16.578 -32.781 -8.562 1 98.44 335 TYR B C 1
ATOM 5457 O O . TYR B 1 335 ? -17.047 -33.688 -9.266 1 98.44 335 TYR B O 1
ATOM 5465 N N . SER B 1 336 ? -16.797 -31.531 -8.773 1 98.31 336 SER B N 1
ATOM 5466 C CA . SER B 1 336 ? -17.625 -31.094 -9.898 1 98.31 336 SER B CA 1
ATOM 5467 C C . SER B 1 336 ? -16.984 -31.484 -11.227 1 98.31 336 SER B C 1
ATOM 5469 O O . SER B 1 336 ? -17.672 -31.688 -12.227 1 98.31 336 SER B O 1
ATOM 5471 N N . ALA B 1 337 ? -15.695 -31.594 -11.234 1 98.25 337 ALA B N 1
ATOM 5472 C CA . ALA B 1 337 ? -14.977 -31.953 -12.445 1 98.25 337 ALA B CA 1
ATOM 5473 C C . ALA B 1 337 ? -14.93 -33.469 -12.625 1 98.25 337 ALA B C 1
ATOM 5475 O O . ALA B 1 337 ? -14.445 -33.969 -13.641 1 98.25 337 ALA B O 1
ATOM 5476 N N . GLY B 1 338 ? -15.414 -34.219 -11.656 1 97.12 338 GLY B N 1
ATOM 5477 C CA . GLY B 1 338 ? -15.555 -35.656 -11.789 1 97.12 338 GLY B CA 1
ATOM 5478 C C . GLY B 1 338 ? -14.43 -36.438 -11.133 1 97.12 338 GLY B C 1
ATOM 5479 O O . GLY B 1 338 ? -14.328 -37.656 -11.305 1 97.12 338 GLY B O 1
ATOM 5480 N N . PHE B 1 339 ? -13.586 -35.781 -10.367 1 97.38 339 PHE B N 1
ATOM 5481 C CA . PHE B 1 339 ? -12.523 -36.469 -9.656 1 97.38 339 PHE B CA 1
ATOM 5482 C C . PHE B 1 339 ? -13.062 -37.125 -8.383 1 97.38 339 PHE B C 1
ATOM 5484 O O . PHE B 1 339 ? -14.094 -36.688 -7.859 1 97.38 339 PHE B O 1
ATOM 5491 N N . SER B 1 340 ? -12.32 -38.125 -7.871 1 95.44 340 SER B N 1
ATOM 5492 C CA . SER B 1 340 ? -12.867 -38.938 -6.793 1 95.44 340 SER B CA 1
ATOM 5493 C C . SER B 1 340 ? -12.242 -38.594 -5.453 1 95.44 340 SER B C 1
ATOM 5495 O O . SER B 1 340 ? -12.836 -38.844 -4.398 1 95.44 340 SER B O 1
ATOM 5497 N N . ASP B 1 341 ? -11.039 -38.094 -5.523 1 96.25 341 ASP B N 1
ATOM 5498 C CA . ASP B 1 341 ? -10.32 -37.844 -4.277 1 96.25 341 ASP B CA 1
ATOM 5499 C C . ASP B 1 341 ? -9.258 -36.75 -4.461 1 96.25 341 ASP B C 1
ATOM 5501 O O . ASP B 1 341 ? -8.945 -36.375 -5.59 1 96.25 341 ASP B O 1
ATOM 5505 N N . TYR B 1 342 ? -8.875 -36.188 -3.336 1 97.69 342 TYR B N 1
ATOM 5506 C CA . TYR B 1 342 ? -7.793 -35.219 -3.352 1 97.69 342 TYR B CA 1
ATOM 5507 C C . TYR B 1 342 ? -7.039 -35.219 -2.027 1 97.69 342 TYR B C 1
ATOM 5509 O O . TYR B 1 342 ? -7.531 -35.75 -1.026 1 97.69 342 TYR B O 1
ATOM 5517 N N . LYS B 1 343 ? -5.84 -34.719 -2.027 1 97.19 343 LYS B N 1
ATOM 5518 C CA . LYS B 1 343 ? -5 -34.531 -0.85 1 97.19 343 LYS B CA 1
ATOM 5519 C C . LYS B 1 343 ? -4.336 -33.156 -0.867 1 97.19 343 LYS B C 1
ATOM 5521 O O . LYS B 1 343 ? -3.705 -32.75 -1.857 1 97.19 343 LYS B O 1
ATOM 5526 N N . ILE B 1 344 ? -4.5 -32.344 0.193 1 96.44 344 ILE B N 1
ATOM 5527 C CA . ILE B 1 344 ? -3.877 -31.016 0.315 1 96.44 344 ILE B CA 1
ATOM 5528 C C . ILE B 1 344 ? -2.684 -31.094 1.266 1 96.44 344 ILE B C 1
ATOM 5530 O O . ILE B 1 344 ? -2.814 -31.562 2.398 1 96.44 344 ILE B O 1
ATOM 5534 N N . THR B 1 345 ? -1.54 -30.688 0.821 1 94.56 345 THR B N 1
ATOM 5535 C CA . THR B 1 345 ? -0.316 -30.609 1.61 1 94.56 345 THR B CA 1
ATOM 5536 C C . THR B 1 345 ? 0.158 -29.156 1.722 1 94.56 345 THR B C 1
ATOM 5538 O O . THR B 1 345 ? 0.728 -28.609 0.775 1 94.56 345 THR B O 1
ATOM 5541 N N . PRO B 1 346 ? -0.027 -28.469 2.857 1 92.06 346 PRO B N 1
ATOM 5542 C CA . PRO B 1 346 ? 0.312 -27.047 3.041 1 92.06 346 PRO B CA 1
ATOM 5543 C C . PRO B 1 346 ? 1.79 -26.828 3.359 1 92.06 346 PRO B C 1
ATOM 5545 O O . PRO B 1 346 ?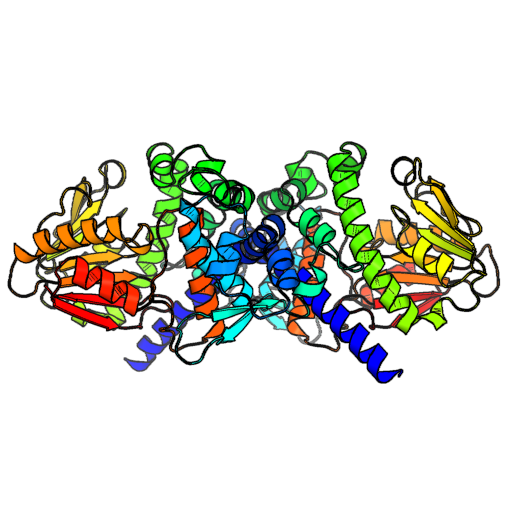 2.129 -26.359 4.445 1 92.06 346 PRO B O 1
ATOM 5548 N N . VAL B 1 347 ? 2.74 -26.984 2.357 1 89.56 347 VAL B N 1
ATOM 5549 C CA . VAL B 1 347 ? 4.172 -27 2.646 1 89.56 347 VAL B CA 1
ATOM 5550 C C . VAL B 1 347 ? 4.887 -25.969 1.772 1 89.56 347 VAL B C 1
ATOM 5552 O O . VAL B 1 347 ? 6.113 -25.875 1.788 1 89.56 347 VAL B O 1
ATOM 5555 N N . LEU B 1 348 ? 4.113 -25.172 1.03 1 92.06 348 LEU B N 1
ATOM 5556 C CA . LEU B 1 348 ? 4.734 -24.25 0.079 1 92.06 348 LEU B CA 1
ATOM 5557 C C . LEU B 1 348 ? 4.418 -22.812 0.432 1 92.06 348 LEU B C 1
ATOM 5559 O O . LEU B 1 348 ? 4.035 -22.016 -0.438 1 92.06 348 LEU B O 1
ATOM 5563 N N . GLY B 1 349 ? 4.523 -22.469 1.755 1 89.88 349 GLY B N 1
ATOM 5564 C CA . GLY B 1 349 ? 4.254 -21.109 2.193 1 89.88 349 GLY B CA 1
ATOM 5565 C C . GLY B 1 349 ? 2.787 -20.719 2.098 1 89.88 349 GLY B C 1
ATOM 5566 O O . GLY B 1 349 ? 1.924 -21.422 2.631 1 89.88 349 GLY B O 1
ATOM 5567 N N . VAL B 1 350 ? 2.549 -19.703 1.312 1 92.38 350 VAL B N 1
ATOM 5568 C CA . VAL B 1 350 ? 1.169 -19.25 1.175 1 92.38 350 VAL B CA 1
ATOM 5569 C C . VAL B 1 350 ? 0.402 -20.188 0.255 1 92.38 350 VAL B C 1
ATOM 5571 O O . VAL B 1 350 ? -0.831 -20.172 0.216 1 92.38 350 VAL B O 1
ATOM 5574 N N . ARG B 1 351 ? 1.094 -21.062 -0.429 1 95.25 351 ARG B N 1
ATOM 5575 C CA . ARG B 1 351 ? 0.496 -22.031 -1.344 1 95.25 351 ARG B CA 1
ATOM 5576 C C . ARG B 1 351 ? 0.42 -23.406 -0.708 1 95.25 351 ARG B C 1
ATOM 5578 O O . ARG B 1 351 ? 0.945 -23.625 0.387 1 95.25 351 ARG B O 1
ATOM 5585 N N . SER B 1 352 ? -0.284 -24.203 -1.336 1 95.69 352 SER B N 1
ATOM 5586 C CA . SER B 1 352 ? -0.365 -25.641 -1.03 1 95.69 352 SER B CA 1
ATOM 5587 C C . SER B 1 352 ? -0.178 -26.484 -2.285 1 95.69 352 SER B C 1
ATOM 5589 O O . SER B 1 352 ? -0.305 -25.984 -3.404 1 95.69 352 SER B O 1
ATOM 5591 N N . LEU B 1 353 ? 0.274 -27.672 -2.057 1 96.69 353 LEU B N 1
ATOM 5592 C CA . LEU B 1 353 ? 0.25 -28.703 -3.096 1 96.69 353 LEU B CA 1
ATOM 5593 C C . LEU B 1 353 ? -1 -29.562 -2.977 1 96.69 353 LEU B C 1
ATOM 5595 O O . LEU B 1 353 ? -1.263 -30.141 -1.918 1 96.69 353 LEU B O 1
ATOM 5599 N N . ILE B 1 354 ? -1.812 -29.547 -3.996 1 97.81 354 ILE B N 1
ATOM 5600 C CA . ILE B 1 354 ? -3.043 -30.344 -4.023 1 97.81 354 ILE B CA 1
ATOM 5601 C C . ILE B 1 354 ? -2.91 -31.469 -5.031 1 97.81 354 ILE B C 1
ATOM 5603 O O . ILE B 1 354 ? -2.752 -31.234 -6.23 1 97.81 354 ILE B O 1
ATOM 5607 N N . GLU B 1 355 ? -2.924 -32.719 -4.574 1 97.44 355 GLU B N 1
ATOM 5608 C CA . GLU B 1 355 ? -3 -33.875 -5.449 1 97.44 355 GLU B CA 1
ATOM 5609 C C . GLU B 1 355 ? -4.449 -34.281 -5.691 1 97.44 355 GLU B C 1
ATOM 5611 O O . GLU B 1 355 ? -5.219 -34.438 -4.742 1 97.44 355 GLU B O 1
ATOM 5616 N N . VAL B 1 356 ? -4.773 -34.344 -6.914 1 97.75 356 VAL B N 1
ATOM 5617 C CA . VAL B 1 356 ? -6.137 -34.719 -7.301 1 97.75 356 VAL B CA 1
ATOM 5618 C C . VAL B 1 356 ? -6.137 -36.031 -8.062 1 97.75 356 VAL B C 1
ATOM 5620 O O . VAL B 1 356 ? -5.359 -36.219 -9.008 1 97.75 356 VAL B O 1
ATOM 5623 N N . PHE B 1 357 ? -7.059 -36.938 -7.648 1 95.25 357 PHE B N 1
ATOM 5624 C CA . PHE B 1 357 ? -7.055 -38.312 -8.188 1 95.25 357 PHE B CA 1
ATOM 5625 C C . PHE B 1 357 ? -8.359 -38.594 -8.93 1 95.25 357 PHE B C 1
ATOM 5627 O O . PHE B 1 357 ? -9.43 -38.188 -8.492 1 95.25 357 PHE B O 1
ATOM 5634 N N . PRO B 1 358 ? -8.258 -39.312 -10.055 1 92.88 358 PRO B N 1
ATOM 5635 C CA . PRO B 1 358 ? -9.453 -39.562 -10.859 1 92.88 358 PRO B CA 1
ATOM 5636 C C . PRO B 1 358 ? -10.414 -40.562 -10.188 1 92.88 358 PRO B C 1
ATOM 5638 O O . PRO B 1 358 ? -10 -41.344 -9.336 1 92.88 358 PRO B O 1
#

pLDDT: mean 93.62, std 8.48, range [48.91, 98.69]